Protein AF-0000000078446012 (afdb_homodimer)

Organism: NCBI:txid1398154

InterPro domains:
  IPR008927 6-phosphogluconate dehydrogenase-like, C-terminal domain superfamily [SSF48179] (2-106)
  IPR008927 6-phosphogluconate dehydrogenase-like, C-terminal domain superfamily [SSF48179] (143-256)
  IPR046825 Prephenate dehydrogenase, dimerization domain [PF20463] (2-98)
  IPR050812 Prephenate/Arogenate Dehydrogenase [PTHR21363] (2-236)
  IPR060321 Prephenate dehydrogenase [NADP(+)], C-terminal domain [PF27505] (136-259)

Foldseek 3Di:
DVVCLCLLQVLLLLLLLLLLLLLCVVVLHDLLPDQEQAFLLSLLSSLVSLVSLVDALVVSLCSCQVDPSSLLLLLQLLVLLVVLLVCQVVLVLVVNVVLLLLLLCLAQNDVVGGPDPDDQLDDRVLSNPLGPHDHDPDHDDALPSSLSSSSSSCSVVSHHNVVCVVVDDLSSSSSVRSSCVQSVDPVNVVVSSVCSRPPCVCSSSSVSSSVSSVQSSVCSVVVPPPSSNVSSVSSSVSCVVVSVVSVVSSVVSSVVSVVVVD/DVLCLCLQQVLLLLLLLLLLLLLCVVVLHDLLPDQEQAFLLSLLSSLVSLVSLVDALVVSLCSCQVDPSSLLLLLQLLVLLVVLLVCQVVLVLVVNVVLLLLLLCLAQNDVVGGPDDDDQLDDRVLSNPLGPHDHDPDHDDALPSSLSSSSSSCSVVSHHNVVCVVVDDLSSSSSVRSSCVQSVDPVNVVVSSVCSRPPCVCSSSSVSSSVSSVQSSVCSVVVPPPSSNVSSVSSSVSCVVVSVVSVVSSVVSSVVSVVVVD

Secondary structure (DSSP, 8-state):
-HHHHHHHHHHHHHHHHHHHHHHHHHTT--TTSSSTT-SHHHHHHHHHHHHHHTS-HHHHHHHHHH-HHHHHHHHHHHHHHHHHHHHHHHT-HHHHHHHHHHHHHHHTEETTEESS-S--S--HHHHGGG-SSPPPSSPPP---HHHHHHHHHHHHHT--GGGGGGG--HHHHHHHHHHHHHHS-HHHHHHHHHHHHH--TTHHHHHHHHHHHHHHHHHHHHT-HHHHHHHHHHHHHHHGGGHHHHHHHHHHHHHHHHHHT-/-HHHHHHHHHHHHHHHHHHHHHHHHHTT--TTSSSTT-SHHHHHHHHHHHHHHTS-HHHHHHHHHH-HHHHHHHHHHHHHHHHHHHHHHHT-HHHHHHHHHHHHHHHTEETTEESS-SPPS--HHHHGGG-SSPPPSSPPP---HHHHHHHHHHHHHT--GGGGGGG--HHHHHHHHHHHHHHS-HHHHHHHHHHHHH--TTHHHHHHHHHHHHHHHHHHHHT-HHHHHHHHHHHHHHHGGGHHHHHHHHHHHHHHHHHHT-

pLDDT: mean 89.94, std 11.09, range [37.62, 98.88]

Nearest PDB structures (foldseek):
  7a27-assembly2_AAA  TM=1.656E-01  e=3.189E+00  Serratia marcescens
  7a27-assembly2_AAA  TM=1.649E-01  e=2.764E+00  Serratia marcescens

Radius of gyration: 24.63 Å; Cα contacts (8 Å, |Δi|>4): 718; chains: 2; bounding box: 45×78×53 Å

Solvent-accessible surface area (backbone atoms only — not comparable to full-atom values): 27324 Å² total; per-residue (Å²): 111,67,68,57,56,57,41,62,49,46,37,44,53,49,47,47,29,51,12,48,47,42,18,32,50,74,65,71,44,58,60,42,66,55,39,66,44,58,49,20,60,39,26,49,52,51,40,54,24,50,54,57,52,70,48,66,61,65,65,55,48,47,52,36,46,71,30,70,66,19,37,52,39,31,43,40,31,25,50,32,33,46,53,53,51,36,31,30,53,55,55,39,58,68,62,46,47,53,52,51,49,52,17,35,37,68,47,48,27,44,93,95,47,56,70,57,81,69,70,74,75,52,58,55,75,68,34,47,76,45,55,92,40,69,82,54,94,59,72,49,89,61,46,50,61,66,50,54,15,49,44,39,24,29,35,74,70,70,44,46,70,73,80,51,52,89,78,49,46,72,64,50,47,50,58,53,17,51,44,41,61,39,63,73,31,64,69,52,37,50,49,20,54,47,37,41,49,74,46,42,85,53,42,51,55,48,49,38,26,41,52,30,30,42,50,52,27,49,30,32,73,70,58,36,62,66,61,47,44,52,58,44,48,59,37,27,60,70,48,50,88,48,45,68,62,47,48,54,43,42,52,51,46,51,48,50,54,57,58,66,74,101,113,65,68,57,56,54,41,62,49,45,37,45,52,50,47,48,30,52,12,48,47,42,18,32,49,75,66,72,46,58,60,42,68,51,37,65,44,58,48,21,62,39,26,50,51,50,40,54,25,50,55,58,54,69,49,65,60,63,65,54,49,47,52,35,46,71,30,69,66,17,38,50,40,32,44,40,30,26,49,32,35,47,54,53,50,37,31,32,52,55,55,40,57,66,63,46,50,53,52,52,49,52,16,35,36,68,48,47,27,44,94,94,47,55,69,59,83,69,68,75,77,54,59,53,74,68,33,46,75,46,54,92,41,71,82,55,93,59,72,51,88,60,46,51,60,67,50,53,14,49,45,39,26,30,35,76,70,69,42,47,71,72,81,51,51,88,78,50,47,72,65,51,47,52,58,53,18,52,43,40,62,39,62,73,31,65,69,52,37,51,49,20,54,49,36,40,49,74,46,43,86,53,42,51,56,48,50,38,26,41,52,29,30,42,49,52,27,51,30,32,73,70,58,36,62,67,60,46,43,52,59,45,48,58,39,27,61,69,49,50,88,46,44,69,63,47,50,54,43,40,50,52,47,52,49,50,55,58,57,64,74,101

Sequence (524 aa):
MHDRITADTQAVTHVAFLSMGKAWHASQQFPWEGARYVGGIENVKINLMLRIYAQKWHVYAGLAIMNPEARRQIAQYAASTTELYKLMLEGRADELRKRVYRARDKVFGTDGHPMWEEKPMLDDGLLDGFGLGERPEHILPNNHLSLLAMVDCWSELGIVPYDHMLCSTPLFRLRLGVAEIVFRDTAKLDETLRVAIEDNTFRSDDLEFTFAARGWAECVSLGHFETWKERFVVTQNFFKPRFPEATKVGNAMMKALLDSRKMHDRITADTQAVTHVAFLSMGKAWHASQQFPWEGARYVGGIENVKINLMLRIYAQKWHVYAGLAIMNPEARRQIAQYAASTTELYKLMLEGRADELRKRVYRARDKVFGTDGHPMWEEKPMLDDGLLDGFGLGERPEHILPNNHLSLLAMVDCWSELGIVPYDHMLCSTPLFRLRLGVAEIVFRDTAKLDETLRVAIEDNTFRSDDLEFTFAARGWAECVSLGHFETWKERFVVTQNFFKPRFPEATKVGNAMMKALLDSRK

Structure (mmCIF, N/CA/C/O backbone):
data_AF-0000000078446012-model_v1
#
loop_
_entity.id
_entity.type
_entity.pdbx_description
1 polymer 'Prephenate dehydrogenase (NADP+)'
#
loop_
_atom_site.group_PDB
_atom_site.id
_atom_site.type_symbol
_atom_site.label_atom_id
_atom_site.label_alt_id
_atom_site.label_comp_id
_atom_site.label_asym_id
_atom_site.label_entity_id
_atom_site.label_seq_id
_atom_site.pdbx_PDB_ins_code
_atom_site.Cartn_x
_atom_site.Cartn_y
_atom_site.Cartn_z
_atom_site.occupancy
_atom_site.B_iso_or_equiv
_atom_site.auth_seq_id
_atom_site.auth_comp_id
_atom_site.auth_asym_id
_atom_site.auth_atom_id
_atom_site.pdbx_PDB_model_num
ATOM 1 N N . MET A 1 1 ? 12.703 33.75 -4.137 1 37.62 1 MET A N 1
ATOM 2 C CA . MET A 1 1 ? 12.773 33.562 -2.691 1 37.62 1 MET A CA 1
ATOM 3 C C . MET A 1 1 ? 11.43 33.094 -2.135 1 37.62 1 MET A C 1
ATOM 5 O O . MET A 1 1 ? 11.359 32.094 -1.418 1 37.62 1 MET A O 1
ATOM 9 N N . HIS A 1 2 ? 10.367 33.906 -2.383 1 42.31 2 HIS A N 1
ATOM 10 C CA . HIS A 1 2 ? 9.023 33.688 -1.85 1 42.31 2 HIS A CA 1
ATOM 11 C C . HIS A 1 2 ? 8.422 32.406 -2.396 1 42.31 2 HIS A C 1
ATOM 13 O O . HIS A 1 2 ? 7.812 31.625 -1.649 1 42.31 2 HIS A O 1
ATOM 19 N N . ASP A 1 3 ? 8.578 32.219 -3.674 1 44.75 3 ASP A N 1
ATOM 20 C CA . ASP A 1 3 ? 7.984 31.062 -4.324 1 44.75 3 ASP A CA 1
ATOM 21 C C . ASP A 1 3 ? 8.562 29.766 -3.762 1 44.75 3 ASP A C 1
ATOM 23 O O . ASP A 1 3 ? 7.852 28.766 -3.641 1 44.75 3 ASP A O 1
ATOM 27 N N . ARG A 1 4 ? 9.867 29.938 -3.422 1 49.78 4 ARG A N 1
ATOM 28 C CA . ARG A 1 4 ? 10.562 28.797 -2.848 1 49.78 4 ARG A CA 1
ATOM 29 C C . ARG A 1 4 ? 10.039 28.484 -1.449 1 49.78 4 ARG A C 1
ATOM 31 O O . ARG A 1 4 ? 9.852 27.312 -1.095 1 49.78 4 ARG A O 1
ATOM 38 N N . ILE A 1 5 ? 9.781 29.484 -0.694 1 49.94 5 ILE A N 1
ATOM 39 C CA . ILE A 1 5 ? 9.367 29.359 0.699 1 49.94 5 ILE A CA 1
ATOM 40 C C . ILE A 1 5 ? 7.98 28.719 0.766 1 49.94 5 ILE A C 1
ATOM 42 O O . ILE A 1 5 ? 7.746 27.812 1.57 1 49.94 5 ILE A O 1
ATOM 46 N N . THR A 1 6 ? 7.07 29.344 -0.143 1 50.84 6 THR A N 1
ATOM 47 C CA . THR A 1 6 ? 5.691 28.875 -0.14 1 50.84 6 THR A CA 1
ATOM 48 C C . THR A 1 6 ? 5.617 27.422 -0.594 1 50.84 6 THR A C 1
ATOM 50 O O . THR A 1 6 ? 4.883 26.609 -0.013 1 50.84 6 THR A O 1
ATOM 53 N N . ALA A 1 7 ? 6.465 27.172 -1.603 1 53.84 7 ALA A N 1
ATOM 54 C CA . ALA A 1 7 ? 6.461 25.812 -2.121 1 53.84 7 ALA A CA 1
ATOM 55 C C . ALA A 1 7 ? 7 24.828 -1.085 1 53.84 7 ALA A C 1
ATOM 57 O O . ALA A 1 7 ? 6.551 23.688 -1.013 1 53.84 7 ALA A O 1
ATOM 58 N N . ASP A 1 8 ? 7.625 25.422 -0.144 1 58.12 8 ASP A N 1
ATOM 59 C CA . ASP A 1 8 ? 8.477 24.562 0.681 1 58.12 8 ASP A CA 1
ATOM 60 C C . ASP A 1 8 ? 7.652 23.781 1.689 1 58.12 8 ASP A C 1
ATOM 62 O O . ASP A 1 8 ? 7.996 22.641 2.027 1 58.12 8 ASP A O 1
ATOM 66 N N . THR A 1 9 ? 6.531 24.266 1.975 1 70.25 9 THR A N 1
ATOM 67 C CA . THR A 1 9 ? 5.824 23.469 2.969 1 70.25 9 THR A CA 1
ATOM 68 C C . THR A 1 9 ? 4.434 23.078 2.467 1 70.25 9 THR A C 1
ATOM 70 O O . THR A 1 9 ? 3.85 22.109 2.934 1 70.25 9 THR A O 1
ATOM 73 N N . GLN A 1 10 ? 4.07 23.734 1.485 1 81.81 10 GLN A N 1
ATOM 74 C CA . GLN A 1 10 ? 2.662 23.594 1.132 1 81.81 10 GLN A CA 1
ATOM 75 C C . GLN A 1 10 ? 2.414 22.312 0.352 1 81.81 10 GLN A C 1
ATOM 77 O O . GLN A 1 10 ? 1.394 21.641 0.547 1 81.81 10 GLN A O 1
ATOM 82 N N . ALA A 1 11 ? 3.365 21.969 -0.408 1 89.06 11 ALA A N 1
ATOM 83 C CA . ALA A 1 11 ? 3.156 20.781 -1.241 1 89.06 11 ALA A CA 1
ATOM 84 C C . ALA A 1 11 ? 3.004 19.531 -0.385 1 89.06 11 ALA A C 1
ATOM 86 O O . ALA A 1 11 ? 2.135 18.688 -0.646 1 89.06 11 ALA A O 1
ATOM 87 N N . VAL A 1 12 ? 3.809 19.438 0.692 1 92.19 12 VAL A N 1
ATOM 88 C CA . VAL A 1 12 ? 3.771 18.297 1.588 1 92.19 12 VAL A CA 1
ATOM 89 C C . VAL A 1 12 ? 2.43 18.25 2.314 1 92.19 12 VAL A C 1
ATOM 91 O O . VAL A 1 12 ? 1.812 17.188 2.426 1 92.19 12 VAL A O 1
ATOM 94 N N . THR A 1 13 ? 2.012 19.359 2.727 1 91.25 13 THR A N 1
ATOM 95 C CA . THR A 1 13 ? 0.761 19.406 3.475 1 91.25 13 THR A CA 1
ATOM 96 C C . THR A 1 13 ? -0.426 19.094 2.568 1 91.25 13 THR A C 1
ATOM 98 O O . THR A 1 13 ? -1.341 18.375 2.959 1 91.25 13 THR A O 1
ATOM 101 N N . HIS A 1 14 ? -0.396 19.656 1.385 1 93.44 14 HIS A N 1
ATOM 102 C CA . HIS A 1 14 ? -1.487 19.375 0.455 1 93.44 14 HIS A CA 1
ATOM 103 C C . HIS A 1 14 ? -1.585 17.891 0.136 1 93.44 14 HIS A C 1
ATOM 105 O O . HIS A 1 14 ? -2.67 17.312 0.201 1 93.44 14 HIS A O 1
ATOM 111 N N . VAL A 1 15 ? -0.458 17.328 -0.151 1 97.12 15 VAL A N 1
ATOM 112 C CA . VAL A 1 15 ? -0.504 15.922 -0.552 1 97.12 15 VAL A CA 1
ATOM 113 C C . VAL A 1 15 ? -0.899 15.055 0.642 1 97.12 15 VAL A C 1
ATOM 115 O O . VAL A 1 15 ? -1.589 14.039 0.482 1 97.12 15 VAL A O 1
ATOM 118 N N . ALA A 1 16 ? -0.51 15.445 1.834 1 97.31 16 ALA A N 1
ATOM 119 C CA . ALA A 1 16 ? -0.915 14.703 3.027 1 97.31 16 ALA A CA 1
ATOM 120 C C . ALA A 1 16 ? -2.434 14.648 3.15 1 97.31 16 ALA A C 1
ATOM 122 O O . ALA A 1 16 ? -3.01 13.578 3.34 1 97.31 16 ALA A O 1
ATOM 123 N N . PHE A 1 17 ? -3.062 15.703 2.984 1 96.81 17 PHE A N 1
ATOM 124 C CA . PHE A 1 17 ? -4.504 15.75 3.197 1 96.81 17 PHE A CA 1
ATOM 125 C C . PHE A 1 17 ? -5.25 15.188 1.993 1 96.81 17 PHE A C 1
ATOM 127 O O . PHE A 1 17 ? -6.316 14.586 2.141 1 96.81 17 PHE A O 1
ATOM 134 N N . LEU A 1 18 ? -4.664 15.43 0.812 1 98 18 LEU A N 1
ATOM 135 C CA . LEU A 1 18 ? -5.184 14.727 -0.355 1 98 18 LEU A CA 1
ATOM 136 C C . LEU A 1 18 ? -5.176 13.219 -0.128 1 98 18 LEU A C 1
ATOM 138 O O . LEU A 1 18 ? -6.152 12.531 -0.448 1 98 18 LEU A O 1
ATOM 142 N N . SER A 1 19 ? -4.109 12.75 0.428 1 98.62 19 SER A N 1
ATOM 143 C CA . SER A 1 19 ? -3.959 11.32 0.677 1 98.62 19 SER A CA 1
ATOM 144 C C . SER A 1 19 ? -4.953 10.836 1.726 1 98.62 19 SER A C 1
ATOM 146 O O . SER A 1 19 ? -5.477 9.719 1.623 1 98.62 19 SER A O 1
ATOM 148 N N . MET A 1 20 ? -5.219 11.617 2.74 1 98 20 MET A N 1
ATOM 149 C CA . MET A 1 20 ? -6.199 11.258 3.762 1 98 20 MET A CA 1
ATOM 150 C C . MET A 1 20 ? -7.582 11.07 3.146 1 98 20 MET A C 1
ATOM 152 O O . MET A 1 20 ? -8.266 10.078 3.426 1 98 20 MET A O 1
ATOM 156 N N . GLY A 1 21 ? -7.965 12.031 2.342 1 98.19 21 GLY A N 1
ATOM 157 C CA . GLY A 1 21 ? -9.258 11.914 1.686 1 98.19 21 GLY A CA 1
ATOM 158 C C . GLY A 1 21 ? -9.383 10.68 0.818 1 98.19 21 GLY A C 1
ATOM 159 O O . GLY A 1 21 ? -10.398 9.984 0.858 1 98.19 21 GLY A O 1
ATOM 160 N N . LYS A 1 22 ? -8.305 10.453 0.024 1 98.06 22 LYS A N 1
ATOM 161 C CA . LYS A 1 22 ? -8.305 9.281 -0.841 1 98.06 22 LYS A CA 1
ATOM 162 C C . LYS A 1 22 ? -8.406 7.996 -0.022 1 98.06 22 LYS A C 1
ATOM 164 O O . LYS A 1 22 ? -9.086 7.047 -0.428 1 98.06 22 LYS A O 1
ATOM 169 N N . ALA A 1 23 ? -7.707 7.953 1.094 1 97.94 23 ALA A N 1
ATOM 170 C CA . ALA A 1 23 ? -7.727 6.773 1.952 1 97.94 23 ALA A CA 1
ATOM 171 C C . ALA A 1 23 ? -9.117 6.535 2.531 1 97.94 23 ALA A C 1
ATOM 173 O O . ALA A 1 23 ? -9.602 5.402 2.549 1 97.94 23 ALA A O 1
ATOM 174 N N . TRP A 1 24 ? -9.734 7.578 3.045 1 97.31 24 TRP A N 1
ATOM 175 C CA . TRP A 1 24 ? -11.07 7.441 3.619 1 97.31 24 TRP A CA 1
ATOM 176 C C . TRP A 1 24 ? -12.086 7.07 2.547 1 97.31 24 TRP A C 1
ATOM 178 O O . TRP A 1 24 ? -13.008 6.289 2.803 1 97.31 24 TRP A O 1
ATOM 188 N N . HIS A 1 25 ? -11.93 7.609 1.361 1 97.38 25 HIS A N 1
ATOM 189 C CA . HIS A 1 25 ? -12.781 7.227 0.236 1 97.38 25 HIS A CA 1
ATOM 190 C C . HIS A 1 25 ? -12.633 5.738 -0.079 1 97.38 25 HIS A C 1
ATOM 192 O O . HIS A 1 25 ? -13.633 5.043 -0.275 1 97.38 25 HIS A O 1
ATOM 198 N N . ALA A 1 26 ? -11.383 5.281 -0.169 1 94.69 26 ALA A N 1
ATOM 199 C CA . ALA A 1 26 ? -11.125 3.877 -0.477 1 94.69 26 ALA A CA 1
ATOM 200 C C . ALA A 1 26 ? -11.781 2.957 0.551 1 94.69 26 ALA A C 1
ATOM 202 O O . ALA A 1 26 ? -12.227 1.859 0.215 1 94.69 26 ALA A O 1
ATOM 203 N N . SER A 1 27 ? -11.836 3.416 1.762 1 93.88 27 SER A N 1
ATOM 204 C CA . SER A 1 27 ? -12.438 2.637 2.842 1 93.88 27 SER A CA 1
ATOM 205 C C . SER A 1 27 ? -13.938 2.881 2.934 1 93.88 27 SER A C 1
ATOM 207 O O . SER A 1 27 ? -14.609 2.322 3.801 1 93.88 27 SER A O 1
ATOM 209 N N . GLN A 1 28 ? -14.43 3.715 2.076 1 94.38 28 GLN A N 1
ATOM 210 C CA . GLN A 1 28 ? -15.844 4.082 2.07 1 94.38 28 GLN A CA 1
ATOM 211 C C . GLN A 1 28 ? -16.297 4.523 3.459 1 94.38 28 GLN A C 1
ATOM 213 O O . GLN A 1 28 ? -17.328 4.062 3.955 1 94.38 28 GLN A O 1
ATOM 218 N N . GLN A 1 29 ? -15.477 5.402 4.039 1 92.31 29 GLN A N 1
ATOM 219 C CA . GLN A 1 29 ? -15.734 5.848 5.406 1 92.31 29 GLN A CA 1
ATOM 220 C C . GLN A 1 29 ? -15.688 7.371 5.504 1 92.31 29 GLN A C 1
ATOM 222 O O . GLN A 1 29 ? -14.805 8.008 4.93 1 92.31 29 GLN A O 1
ATOM 227 N N . PHE A 1 30 ? -16.703 7.875 6.156 1 93.75 30 PHE A N 1
ATOM 228 C CA . PHE A 1 30 ? -16.562 9.234 6.664 1 93.75 30 PHE A CA 1
ATOM 229 C C . PHE A 1 30 ? -15.859 9.242 8.008 1 93.75 30 PHE A C 1
ATOM 231 O O . PHE A 1 30 ? -16.391 8.734 9 1 93.75 30 PHE A O 1
ATOM 238 N N . PRO A 1 31 ? -14.664 9.828 8.047 1 93.12 31 PRO A N 1
ATOM 239 C CA . PRO A 1 31 ? -13.82 9.664 9.234 1 93.12 31 PRO A CA 1
ATOM 240 C C . PRO A 1 31 ? -14.492 10.195 10.5 1 93.12 31 PRO A C 1
ATOM 242 O O . PRO A 1 31 ? -14.148 9.773 11.609 1 93.12 31 PRO A O 1
ATOM 245 N N . TRP A 1 32 ? -15.461 10.984 10.344 1 90.81 32 TRP A N 1
ATOM 246 C CA . TRP A 1 32 ? -16.109 11.539 11.531 1 90.81 32 TRP A CA 1
ATOM 247 C C . TRP A 1 32 ? -17.234 10.633 12.008 1 90.81 32 TRP A C 1
ATOM 249 O O . TRP A 1 32 ? -17.906 10.93 13 1 90.81 32 TRP A O 1
ATOM 259 N N . GLU A 1 33 ? -17.391 9.578 11.18 1 87.38 33 GLU A N 1
ATOM 260 C CA . GLU A 1 33 ? -18.406 8.617 11.562 1 87.38 33 GLU A CA 1
ATOM 261 C C . GLU A 1 33 ? -17.797 7.426 12.305 1 87.38 33 GLU A C 1
ATOM 263 O O . GLU A 1 33 ? -16.875 6.781 11.797 1 87.38 33 GLU A O 1
ATOM 268 N N . GLY A 1 34 ? -17.719 7.434 13.641 1 84.81 34 GLY A N 1
ATOM 269 C CA . GLY A 1 34 ? -17.156 6.348 14.438 1 84.81 34 GLY A CA 1
ATOM 270 C C . GLY A 1 34 ? -16.219 6.824 15.523 1 84.81 34 GLY A C 1
ATOM 271 O O . GLY A 1 34 ? -16.188 8.016 15.852 1 84.81 34 GLY A O 1
ATOM 272 N N . ALA A 1 35 ? -15.398 5.898 15.961 1 84.94 35 ALA A N 1
ATOM 273 C CA . ALA A 1 35 ? -14.594 6.191 17.141 1 84.94 35 ALA A CA 1
ATOM 274 C C . ALA A 1 35 ? -13.141 6.449 16.75 1 84.94 35 ALA A C 1
ATOM 276 O O . ALA A 1 35 ? -12.359 6.965 17.562 1 84.94 35 ALA A O 1
ATOM 277 N N . ARG A 1 36 ? -12.758 6.289 15.523 1 88.19 36 ARG A N 1
ATOM 278 C CA . ARG A 1 36 ? -11.352 6.254 15.148 1 88.19 36 ARG A CA 1
ATOM 279 C C . ARG A 1 36 ? -10.781 7.664 15.008 1 88.19 36 ARG A C 1
ATOM 281 O O . ARG A 1 36 ? -9.641 7.922 15.398 1 88.19 36 ARG A O 1
ATOM 288 N N . TYR A 1 37 ? -11.531 8.5 14.445 1 91.31 37 TYR A N 1
ATOM 289 C CA . TYR A 1 37 ? -10.992 9.812 14.109 1 91.31 37 TYR A CA 1
ATOM 290 C C . TYR A 1 37 ? -11.719 10.914 14.883 1 91.31 37 TYR A C 1
ATOM 292 O O . TYR A 1 37 ? -12.367 11.773 14.289 1 91.31 37 TYR A O 1
ATOM 300 N N . VAL A 1 38 ? -11.508 10.828 16.156 1 88 38 VAL A N 1
ATOM 301 C CA . VAL A 1 38 ? -12.18 11.758 17.047 1 88 38 VAL A CA 1
ATOM 302 C C . VAL A 1 38 ? -11.141 12.531 17.859 1 88 38 VAL A C 1
ATOM 304 O O . VAL A 1 38 ? -10.117 11.969 18.266 1 88 38 VAL A O 1
ATOM 307 N N . GLY A 1 39 ? -11.508 13.938 18.062 1 87.62 39 GLY A N 1
ATOM 308 C CA . GLY A 1 39 ? -10.617 14.781 18.844 1 87.62 39 GLY A CA 1
ATOM 309 C C . GLY A 1 39 ? -10.133 16 18.078 1 87.62 39 GLY A C 1
ATOM 310 O O . GLY A 1 39 ? -10.445 16.172 16.906 1 87.62 39 GLY A O 1
ATOM 311 N N . GLY A 1 40 ? -9.406 16.844 18.781 1 88.81 40 GLY A N 1
ATOM 312 C CA . GLY A 1 40 ? -8.977 18.125 18.234 1 88.81 40 GLY A CA 1
ATOM 313 C C . GLY A 1 40 ? -8.109 17.969 17 1 88.81 40 GLY A C 1
ATOM 314 O O . GLY A 1 40 ? -8.367 18.594 15.969 1 88.81 40 GLY A O 1
ATOM 315 N N . ILE A 1 41 ? -7.094 17.109 17.047 1 91.5 41 ILE A N 1
ATOM 316 C CA . ILE A 1 41 ? -6.168 16.906 15.938 1 91.5 41 ILE A CA 1
ATOM 317 C C . ILE A 1 41 ? -6.926 16.359 14.734 1 91.5 41 ILE A C 1
ATOM 319 O O . ILE A 1 41 ? -6.754 16.844 13.609 1 91.5 41 ILE A O 1
ATOM 323 N N . GLU A 1 42 ? -7.793 15.383 14.992 1 94.06 42 GLU A N 1
ATOM 324 C CA . GLU A 1 42 ? -8.555 14.758 13.914 1 94.06 42 GLU A CA 1
ATOM 325 C C . GLU A 1 42 ? -9.523 15.742 13.273 1 94.06 42 GLU A C 1
ATOM 327 O O . GLU A 1 42 ? -9.727 15.719 12.055 1 94.06 42 GLU A O 1
ATOM 332 N N . ASN A 1 43 ? -10.078 16.578 14.109 1 92.75 43 ASN A N 1
ATOM 333 C CA . ASN A 1 43 ? -10.977 17.594 13.578 1 92.75 43 ASN A CA 1
ATOM 334 C C . ASN A 1 43 ? -10.266 18.531 12.602 1 92.75 43 ASN A C 1
ATOM 336 O O . ASN A 1 43 ? -10.828 18.891 11.562 1 92.75 43 ASN A O 1
ATOM 340 N N . VAL A 1 44 ? -9.117 18.859 12.961 1 92.44 44 VAL A N 1
ATOM 341 C CA . VAL A 1 44 ? -8.344 19.734 12.094 1 92.44 44 VAL A CA 1
ATOM 342 C C . VAL A 1 44 ? -7.98 19.016 10.805 1 92.44 44 VAL A C 1
ATOM 344 O O . VAL A 1 44 ? -8.125 19.562 9.711 1 92.44 44 VAL A O 1
ATOM 347 N N . LYS A 1 45 ? -7.5 17.828 10.945 1 95.25 45 LYS A N 1
ATOM 348 C CA . LYS A 1 45 ? -7.129 17.031 9.766 1 95.25 45 LYS A CA 1
ATOM 349 C C . LYS A 1 45 ? -8.305 16.891 8.805 1 95.25 45 LYS A C 1
ATOM 351 O O . LYS A 1 45 ? -8.156 17.078 7.598 1 95.25 45 LYS A O 1
ATOM 356 N N . ILE A 1 46 ? -9.469 16.562 9.398 1 95.44 46 ILE A N 1
ATOM 357 C CA . ILE A 1 46 ? -10.68 16.344 8.609 1 95.44 46 ILE A CA 1
ATOM 358 C C . ILE A 1 46 ? -11.07 17.656 7.922 1 95.44 46 ILE A C 1
ATOM 360 O O . ILE A 1 46 ? -11.398 17.672 6.73 1 95.44 46 ILE A O 1
ATOM 364 N N . ASN A 1 47 ? -10.992 18.703 8.648 1 93.31 47 ASN A N 1
ATOM 365 C CA . ASN A 1 47 ? -11.336 20 8.102 1 93.31 47 ASN A CA 1
ATOM 366 C C . ASN A 1 47 ? -10.43 20.391 6.941 1 93.31 47 ASN A C 1
ATOM 368 O O . ASN A 1 47 ? -10.898 20.859 5.902 1 93.31 47 ASN A O 1
ATOM 372 N N . LEU A 1 48 ? -9.195 20.266 7.145 1 93.12 48 LEU A N 1
ATOM 373 C CA . LEU A 1 48 ? -8.227 20.625 6.117 1 93.12 48 LEU A CA 1
ATOM 374 C C . LEU A 1 48 ? -8.414 19.766 4.871 1 93.12 48 LEU A C 1
ATOM 376 O O . LEU A 1 48 ? -8.328 20.266 3.748 1 93.12 48 LEU A O 1
ATOM 380 N N . MET A 1 49 ? -8.625 18.516 5.098 1 96.69 49 MET A N 1
ATOM 381 C CA . MET A 1 49 ? -8.875 17.594 3.986 1 96.69 49 MET A CA 1
ATOM 382 C C . MET A 1 49 ? -10.109 18.016 3.201 1 96.69 49 MET A C 1
ATOM 384 O O . MET A 1 49 ? -10.062 18.125 1.974 1 96.69 49 MET A O 1
ATOM 388 N N . LEU A 1 50 ? -11.195 18.328 3.883 1 96.5 50 LEU A N 1
ATOM 389 C CA . LEU A 1 50 ? -12.445 18.703 3.229 1 96.5 50 LEU A CA 1
ATOM 390 C C . LEU A 1 50 ? -12.297 20.031 2.496 1 96.5 50 LEU A C 1
ATOM 392 O O . LEU A 1 50 ? -12.883 20.219 1.426 1 96.5 50 LEU A O 1
ATOM 396 N N . ARG A 1 51 ? -11.531 20.906 3.029 1 92.56 51 ARG A N 1
ATOM 397 C CA . ARG A 1 51 ? -11.297 22.188 2.387 1 92.56 51 ARG A CA 1
ATOM 398 C C . ARG A 1 51 ? -10.586 22.016 1.046 1 92.56 51 ARG A C 1
ATOM 400 O O . ARG A 1 51 ? -10.914 22.688 0.071 1 92.56 51 ARG A O 1
ATOM 407 N N . ILE A 1 52 ? -9.625 21.141 1.035 1 94.69 52 ILE A N 1
ATOM 408 C CA . ILE A 1 52 ? -8.891 20.875 -0.197 1 94.69 52 ILE A CA 1
ATOM 409 C C . ILE A 1 52 ? -9.836 20.297 -1.244 1 94.69 52 ILE A C 1
ATOM 411 O O . ILE A 1 52 ? -9.867 20.75 -2.387 1 94.69 52 ILE A O 1
ATOM 415 N N . TYR A 1 53 ? -10.625 19.312 -0.845 1 97.25 53 TYR A N 1
ATOM 416 C CA . TYR A 1 53 ? -11.461 18.594 -1.803 1 97.25 53 TYR A CA 1
ATOM 417 C C . TYR A 1 53 ? -12.672 19.438 -2.201 1 97.25 53 TYR A C 1
ATOM 419 O O . TYR A 1 53 ? -13.352 19.125 -3.178 1 97.25 53 TYR A O 1
ATOM 427 N N . ALA A 1 54 ? -12.93 20.516 -1.461 1 95.44 54 ALA A N 1
ATOM 428 C CA . ALA A 1 54 ? -13.992 21.438 -1.835 1 95.44 54 ALA A CA 1
ATOM 429 C C . ALA A 1 54 ? -13.531 22.406 -2.926 1 95.44 54 ALA A C 1
ATOM 431 O O . ALA A 1 54 ? -14.344 23.109 -3.521 1 95.44 54 ALA A O 1
ATOM 432 N N . GLN A 1 55 ? -12.281 22.422 -3.299 1 94.94 55 GLN A N 1
ATOM 433 C CA . GLN A 1 55 ? -11.719 23.281 -4.328 1 94.94 55 GLN A CA 1
ATOM 434 C C . GLN A 1 55 ? -11.641 22.562 -5.672 1 94.94 55 GLN A C 1
ATOM 436 O O . GLN A 1 55 ? -12.047 21.406 -5.781 1 94.94 55 GLN A O 1
ATOM 441 N N . LYS A 1 56 ? -11.188 23.328 -6.633 1 96 56 LYS A N 1
ATOM 442 C CA . LYS A 1 56 ? -11.023 22.75 -7.965 1 96 56 LYS A CA 1
ATOM 443 C C . LYS A 1 56 ? -9.742 21.938 -8.047 1 96 56 LYS A C 1
ATOM 445 O O . LYS A 1 56 ? -8.703 22.328 -7.52 1 96 56 LYS A O 1
ATOM 450 N N . TRP A 1 57 ? -9.906 20.797 -8.758 1 95.75 57 TRP A N 1
ATOM 451 C CA . TRP A 1 57 ? -8.812 19.828 -8.797 1 95.75 57 TRP A CA 1
ATOM 452 C C . TRP A 1 57 ? -7.566 20.453 -9.438 1 95.75 57 TRP A C 1
ATOM 454 O O . TRP A 1 57 ? -6.441 20.172 -9.016 1 95.75 57 TRP A O 1
ATOM 464 N N . HIS A 1 58 ? -7.723 21.328 -10.422 1 94.31 58 HIS A N 1
ATOM 465 C CA . HIS A 1 58 ? -6.605 21.797 -11.227 1 94.31 58 HIS A CA 1
ATOM 466 C C . HIS A 1 58 ? -5.707 22.75 -10.438 1 94.31 58 HIS A C 1
ATOM 468 O O . HIS A 1 58 ? -4.539 22.938 -10.789 1 94.31 58 HIS A O 1
ATOM 474 N N . VAL A 1 59 ? -6.227 23.375 -9.383 1 90.81 59 VAL A N 1
ATOM 475 C CA . VAL A 1 59 ? -5.438 24.234 -8.508 1 90.81 59 VAL A CA 1
ATOM 476 C C . VAL A 1 59 ? -4.285 23.438 -7.902 1 90.81 59 VAL A C 1
ATOM 478 O O . VAL A 1 59 ? -3.131 23.859 -7.941 1 90.81 59 VAL A O 1
ATOM 481 N N . TYR A 1 60 ? -4.57 22.297 -7.477 1 92.25 60 TYR A N 1
ATOM 482 C CA . TYR A 1 60 ? -3.588 21.484 -6.762 1 92.25 60 TYR A CA 1
ATOM 483 C C . TYR A 1 60 ? -2.742 20.672 -7.738 1 92.25 60 TYR A C 1
ATOM 485 O O . TYR A 1 60 ? -1.562 20.422 -7.48 1 92.25 60 TYR A O 1
ATOM 493 N N . ALA A 1 61 ? -3.363 20.281 -8.852 1 94.19 61 ALA A N 1
ATOM 494 C CA . ALA A 1 61 ? -2.609 19.547 -9.859 1 94.19 61 ALA A CA 1
ATOM 495 C C . ALA A 1 61 ? -1.484 20.406 -10.438 1 94.19 61 ALA A C 1
ATOM 497 O O . ALA A 1 61 ? -0.357 19.938 -10.594 1 94.19 61 ALA A O 1
ATOM 498 N N . GLY A 1 62 ? -1.813 21.641 -10.742 1 92.06 62 GLY A N 1
ATOM 499 C CA . GLY A 1 62 ? -0.814 22.547 -11.281 1 92.06 62 GLY A CA 1
ATOM 500 C C . GLY A 1 62 ? 0.339 22.797 -10.328 1 92.06 62 GLY A C 1
ATOM 501 O O . GLY A 1 62 ? 1.504 22.734 -10.727 1 92.06 62 GLY A O 1
ATOM 502 N N . LEU A 1 63 ? -0.001 23.047 -9.109 1 89.38 63 LEU A N 1
ATOM 503 C CA . LEU A 1 63 ? 1.011 23.297 -8.086 1 89.38 63 LEU A CA 1
ATOM 504 C C . LEU A 1 63 ? 1.908 22.078 -7.906 1 89.38 63 LEU A C 1
ATOM 506 O O . LEU A 1 63 ? 3.131 22.203 -7.805 1 89.38 63 LEU A O 1
ATOM 510 N N . ALA A 1 64 ? 1.345 20.922 -7.922 1 93.31 64 ALA A N 1
ATOM 511 C CA . ALA A 1 64 ? 2.051 19.672 -7.633 1 93.31 64 ALA A CA 1
ATOM 512 C C . ALA A 1 64 ? 2.904 19.234 -8.82 1 93.31 64 ALA A C 1
ATOM 514 O O . ALA A 1 64 ? 4.039 18.797 -8.648 1 93.31 64 ALA A O 1
ATOM 515 N N . ILE A 1 65 ? 2.373 19.359 -10.055 1 93.12 65 ILE A N 1
ATOM 516 C CA . ILE A 1 65 ? 2.988 18.734 -11.219 1 93.12 65 ILE A CA 1
ATOM 517 C C . ILE A 1 65 ? 3.961 19.719 -11.875 1 93.12 65 ILE A C 1
ATOM 519 O O . ILE A 1 65 ? 5.016 19.312 -12.367 1 93.12 65 ILE A O 1
ATOM 523 N N . MET A 1 66 ? 3.672 20.953 -11.844 1 92.31 66 MET A N 1
ATOM 524 C CA . MET A 1 66 ? 4.449 21.906 -12.633 1 92.31 66 MET A CA 1
ATOM 525 C C . MET A 1 66 ? 5.57 22.516 -11.797 1 92.31 66 MET A C 1
ATOM 527 O O . MET A 1 66 ? 6.512 23.094 -12.344 1 92.31 66 MET A O 1
ATOM 531 N N . ASN A 1 67 ? 5.551 22.453 -10.539 1 90.94 67 ASN A N 1
ATOM 532 C CA . ASN A 1 67 ? 6.574 23 -9.656 1 90.94 67 ASN A CA 1
ATOM 533 C C . ASN A 1 67 ? 7.605 21.938 -9.273 1 90.94 67 ASN A C 1
ATOM 535 O O . ASN A 1 67 ? 7.297 21.016 -8.516 1 90.94 67 ASN A O 1
ATOM 539 N N . PRO A 1 68 ? 8.828 22.109 -9.703 1 92.25 68 PRO A N 1
ATOM 540 C CA . PRO A 1 68 ? 9.859 21.109 -9.438 1 92.25 68 PRO A CA 1
ATOM 541 C C . PRO A 1 68 ? 10.062 20.844 -7.945 1 92.25 68 PRO A C 1
ATOM 543 O O . PRO A 1 68 ? 10.32 19.719 -7.535 1 92.25 68 PRO A O 1
ATOM 546 N N . GLU A 1 69 ? 10 21.859 -7.195 1 91.12 69 GLU A N 1
ATOM 547 C CA . GLU A 1 69 ? 10.156 21.688 -5.758 1 91.12 69 GLU A CA 1
ATOM 548 C C . GLU A 1 69 ? 8.992 20.891 -5.164 1 91.12 69 GLU A C 1
ATOM 550 O O . GLU A 1 69 ? 9.195 20.078 -4.258 1 91.12 69 GLU A O 1
ATOM 555 N N . ALA A 1 70 ? 7.84 21.188 -5.645 1 93.31 70 ALA A N 1
ATOM 556 C CA . ALA A 1 70 ? 6.676 20.422 -5.195 1 93.31 70 ALA A CA 1
ATOM 557 C C . ALA A 1 70 ? 6.812 18.953 -5.555 1 93.31 70 ALA A C 1
ATOM 559 O O . ALA A 1 70 ? 6.465 18.078 -4.758 1 93.31 70 ALA A O 1
ATOM 560 N N . ARG A 1 71 ? 7.312 18.719 -6.711 1 94.88 71 ARG A N 1
ATOM 561 C CA . ARG A 1 71 ? 7.516 17.328 -7.148 1 94.88 71 ARG A CA 1
ATOM 562 C C . ARG A 1 71 ? 8.453 16.594 -6.203 1 94.88 71 ARG A C 1
ATOM 564 O O . ARG A 1 71 ? 8.18 15.461 -5.812 1 94.88 71 ARG A O 1
ATOM 571 N N . ARG A 1 72 ? 9.484 17.297 -5.871 1 95.31 72 ARG A N 1
ATOM 572 C CA . ARG A 1 72 ? 10.461 16.703 -4.965 1 95.31 72 ARG A CA 1
ATOM 573 C C . ARG A 1 72 ? 9.852 16.438 -3.596 1 95.31 72 ARG A C 1
ATOM 575 O O . ARG A 1 72 ? 10.078 15.375 -3.01 1 95.31 72 ARG A O 1
ATOM 582 N N . GLN A 1 73 ? 9.125 17.312 -3.084 1 95.81 73 GLN A N 1
ATOM 583 C CA . GLN A 1 73 ? 8.5 17.188 -1.771 1 95.81 73 GLN A CA 1
ATOM 584 C C . GLN A 1 73 ? 7.469 16.062 -1.757 1 95.81 73 GLN A C 1
ATOM 586 O O . GLN A 1 73 ? 7.41 15.281 -0.803 1 95.81 73 GLN A O 1
ATOM 591 N N . ILE A 1 74 ? 6.711 16.016 -2.807 1 97.25 74 ILE A N 1
ATOM 592 C CA . ILE A 1 74 ? 5.672 14.992 -2.898 1 97.25 74 ILE A CA 1
ATOM 593 C C . ILE A 1 74 ? 6.312 13.609 -2.982 1 97.25 74 ILE A C 1
ATOM 595 O O . ILE A 1 74 ? 5.852 12.672 -2.336 1 97.25 74 ILE A O 1
ATOM 599 N N . ALA A 1 75 ? 7.348 13.508 -3.721 1 97.5 75 ALA A N 1
ATOM 600 C CA . ALA A 1 75 ? 8.078 12.25 -3.803 1 97.5 75 ALA A CA 1
ATOM 601 C C . ALA A 1 75 ? 8.641 11.844 -2.441 1 97.5 75 ALA A C 1
ATOM 603 O O . ALA A 1 75 ? 8.562 10.68 -2.047 1 97.5 75 ALA A O 1
ATOM 604 N N . GLN A 1 76 ? 9.227 12.805 -1.79 1 97.81 76 GLN A N 1
ATOM 605 C CA . GLN A 1 76 ? 9.805 12.523 -0.48 1 97.81 76 GLN A CA 1
ATOM 606 C C . GLN A 1 76 ? 8.727 12.164 0.534 1 97.81 76 GLN A C 1
ATOM 608 O O . GLN A 1 76 ? 8.938 11.312 1.401 1 97.81 76 GLN A O 1
ATOM 613 N N . TYR A 1 77 ? 7.57 12.82 0.474 1 98.31 77 TYR A N 1
ATOM 614 C CA . TYR A 1 77 ? 6.484 12.5 1.394 1 98.31 77 TYR A CA 1
ATOM 615 C C . TYR A 1 77 ? 6.02 11.062 1.213 1 98.31 77 TYR A C 1
ATOM 617 O O . TYR A 1 77 ? 5.77 10.359 2.193 1 98.31 77 TYR A O 1
ATOM 625 N N . ALA A 1 78 ? 5.883 10.68 -0.021 1 98.5 78 ALA A N 1
ATOM 626 C CA . ALA A 1 78 ? 5.504 9.297 -0.305 1 98.5 78 ALA A CA 1
ATOM 627 C C . ALA A 1 78 ? 6.543 8.32 0.238 1 98.5 78 ALA A C 1
ATOM 629 O O . ALA A 1 78 ? 6.191 7.289 0.81 1 98.5 78 ALA A O 1
ATOM 630 N N . ALA A 1 79 ? 7.797 8.633 0.057 1 98.25 79 ALA A N 1
ATOM 631 C CA . ALA A 1 79 ? 8.875 7.789 0.569 1 98.25 79 ALA A CA 1
ATOM 632 C C . ALA A 1 79 ? 8.844 7.723 2.094 1 98.25 79 ALA A C 1
ATOM 634 O O . ALA A 1 79 ? 8.969 6.641 2.676 1 98.25 79 ALA A O 1
ATOM 635 N N . SER A 1 80 ? 8.711 8.883 2.725 1 98.75 80 SER A N 1
ATOM 636 C CA . SER A 1 80 ? 8.633 8.953 4.18 1 98.75 80 SER A CA 1
ATOM 637 C C . SER A 1 80 ? 7.469 8.125 4.707 1 98.75 80 SER A C 1
ATOM 639 O O . SER A 1 80 ? 7.621 7.367 5.672 1 98.75 80 SER A O 1
ATOM 641 N N . THR A 1 81 ? 6.32 8.289 4.07 1 98.81 81 THR A N 1
ATOM 642 C CA . THR A 1 81 ? 5.133 7.535 4.469 1 98.81 81 THR A CA 1
ATOM 643 C C . THR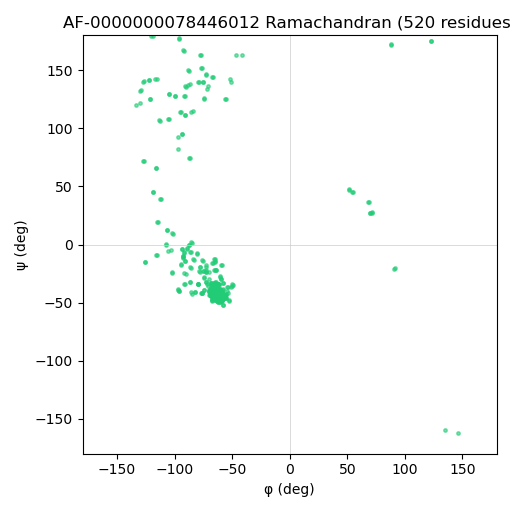 A 1 81 ? 5.391 6.035 4.375 1 98.81 81 THR A C 1
ATOM 645 O O . THR A 1 81 ? 5.094 5.289 5.312 1 98.81 81 THR A O 1
ATOM 648 N N . THR A 1 82 ? 5.945 5.613 3.289 1 98.5 82 THR A N 1
ATOM 649 C CA . THR A 1 82 ? 6.176 4.199 3.025 1 98.5 82 THR A CA 1
ATOM 650 C C . THR A 1 82 ? 7.18 3.619 4.02 1 98.5 82 THR A C 1
ATOM 652 O O . THR A 1 82 ? 6.949 2.553 4.59 1 98.5 82 THR A O 1
ATOM 655 N N . GLU A 1 83 ? 8.266 4.297 4.207 1 98.5 83 GLU A N 1
ATOM 656 C CA . GLU A 1 83 ? 9.336 3.789 5.062 1 98.5 83 GLU A CA 1
ATOM 657 C C . GLU A 1 83 ? 8.883 3.723 6.523 1 98.5 83 GLU A C 1
ATOM 659 O O . GLU A 1 83 ? 9.188 2.756 7.227 1 98.5 83 GLU A O 1
ATOM 664 N N . LEU A 1 84 ? 8.211 4.746 6.977 1 98.81 84 LEU A N 1
ATOM 665 C CA . LEU A 1 84 ? 7.699 4.723 8.344 1 98.81 84 LEU A CA 1
ATOM 666 C C . LEU A 1 84 ? 6.688 3.594 8.523 1 98.81 84 LEU A C 1
ATOM 668 O O . LEU A 1 84 ? 6.719 2.881 9.531 1 98.81 84 LEU A O 1
ATOM 672 N N . TYR A 1 85 ? 5.777 3.477 7.617 1 98.75 85 TYR A N 1
ATOM 673 C CA . TYR A 1 85 ? 4.777 2.418 7.707 1 98.75 85 TYR A CA 1
ATOM 674 C C . TYR A 1 85 ? 5.438 1.046 7.727 1 98.75 85 TYR A C 1
ATOM 676 O O . TYR A 1 85 ? 5 0.15 8.453 1 98.75 85 TYR A O 1
ATOM 684 N N . LYS A 1 86 ? 6.492 0.847 6.883 1 98.12 86 LYS A N 1
ATOM 685 C CA . LYS A 1 86 ? 7.219 -0.421 6.879 1 98.12 86 LYS A CA 1
ATOM 686 C C . LYS A 1 86 ? 7.824 -0.712 8.25 1 98.12 86 LYS A C 1
ATOM 688 O O . LYS A 1 86 ? 7.785 -1.851 8.719 1 98.12 86 LYS A O 1
ATOM 693 N N . LEU A 1 87 ? 8.391 0.287 8.859 1 98.38 87 LEU A N 1
ATOM 694 C CA . LEU A 1 87 ? 8.93 0.097 10.203 1 98.38 87 LEU A CA 1
ATOM 695 C C . LEU A 1 87 ? 7.84 -0.347 11.172 1 98.38 87 LEU A C 1
ATOM 697 O O . LEU A 1 87 ? 8.07 -1.211 12.023 1 98.38 87 LEU A O 1
ATOM 701 N N . MET A 1 88 ? 6.656 0.263 11.055 1 98.19 88 MET A N 1
ATOM 702 C CA . MET A 1 88 ? 5.523 -0.116 11.891 1 98.19 88 MET A CA 1
ATOM 703 C C . MET A 1 88 ? 5.133 -1.571 11.656 1 98.19 88 MET A C 1
ATOM 705 O O . MET A 1 88 ? 4.965 -2.334 12.609 1 98.19 88 MET A O 1
ATOM 709 N N . LEU A 1 89 ? 5.062 -1.941 10.391 1 96.81 89 LEU A N 1
ATOM 710 C CA . LEU A 1 89 ? 4.617 -3.277 10.008 1 96.81 89 LEU A CA 1
ATOM 711 C C . LEU A 1 89 ? 5.605 -4.336 10.492 1 96.81 89 LEU A C 1
ATOM 713 O O . LEU A 1 89 ? 5.203 -5.445 10.844 1 96.81 89 LEU A O 1
ATOM 717 N N . GLU A 1 90 ? 6.867 -3.982 10.492 1 95.44 90 GLU A N 1
ATOM 718 C CA . GLU A 1 90 ? 7.922 -4.926 10.852 1 95.44 90 GLU A CA 1
ATOM 719 C C . GLU A 1 90 ? 8.148 -4.961 12.359 1 95.44 90 GLU A C 1
ATOM 721 O O . GLU A 1 90 ? 8.883 -5.812 12.859 1 95.44 90 GLU A O 1
ATOM 726 N N . GLY A 1 91 ? 7.512 -4.105 13.094 1 96.19 91 GLY A N 1
ATOM 727 C CA . GLY A 1 91 ? 7.684 -4.035 14.531 1 96.19 91 GLY A CA 1
ATOM 728 C C . GLY A 1 91 ? 9.047 -3.512 14.945 1 96.19 91 GLY A C 1
ATOM 729 O O . GLY A 1 91 ? 9.562 -3.873 16 1 96.19 91 GLY A O 1
ATOM 730 N N . ARG A 1 92 ? 9.672 -2.715 14.133 1 97.38 92 ARG A N 1
ATOM 731 C CA . ARG A 1 92 ? 10.992 -2.168 14.422 1 97.38 92 ARG A CA 1
ATOM 732 C C . ARG A 1 92 ? 10.883 -0.878 15.227 1 97.38 92 ARG A C 1
ATOM 734 O O . ARG A 1 92 ? 11.258 0.194 14.75 1 97.38 92 ARG A O 1
ATOM 741 N N . ALA A 1 93 ? 10.562 -0.991 16.484 1 98.06 93 ALA A N 1
ATOM 742 C CA . ALA A 1 93 ? 10.203 0.105 17.375 1 98.06 93 ALA A CA 1
ATOM 743 C C . ALA A 1 93 ? 11.383 1.049 17.594 1 98.06 93 ALA A C 1
ATOM 745 O O . ALA A 1 93 ? 11.227 2.271 17.547 1 98.06 93 ALA A O 1
ATOM 746 N N . ASP A 1 94 ? 12.555 0.48 17.766 1 98.44 94 ASP A N 1
ATOM 747 C CA . ASP A 1 94 ? 13.719 1.308 18.062 1 98.44 94 ASP A CA 1
ATOM 748 C C . ASP A 1 94 ? 14.109 2.164 16.859 1 98.44 94 ASP A C 1
ATOM 750 O O . ASP A 1 94 ? 14.422 3.346 17 1 98.44 94 ASP A O 1
ATOM 754 N N . GLU A 1 95 ? 14.125 1.586 15.711 1 98.44 95 GLU A N 1
ATOM 755 C CA . GLU A 1 95 ? 14.461 2.324 14.5 1 98.44 95 GLU A CA 1
ATOM 756 C C . GLU A 1 95 ? 13.422 3.402 14.203 1 98.44 95 GLU A C 1
ATOM 758 O O . GLU A 1 95 ? 13.766 4.504 13.773 1 98.44 95 GLU A O 1
ATOM 763 N N . LEU A 1 96 ? 12.133 3.057 14.422 1 98.62 96 LEU A N 1
ATOM 764 C CA . LEU A 1 96 ? 11.055 4.027 14.234 1 98.62 96 LEU A CA 1
ATOM 765 C C . LEU A 1 96 ? 11.234 5.223 15.164 1 98.62 96 LEU A C 1
ATOM 767 O O . LEU A 1 96 ? 11.156 6.371 14.719 1 98.62 96 LEU A O 1
ATOM 771 N N . ARG A 1 97 ? 11.469 4.945 16.391 1 98.56 97 ARG A N 1
ATOM 772 C CA . ARG A 1 97 ? 11.648 6 17.375 1 98.56 97 ARG A CA 1
ATOM 773 C C . ARG A 1 97 ? 12.836 6.887 17.031 1 98.56 97 ARG A C 1
ATOM 775 O O . ARG A 1 97 ? 12.734 8.117 17.062 1 98.56 97 ARG A O 1
ATOM 782 N N . LYS A 1 98 ? 13.938 6.262 16.703 1 98.56 98 LYS A N 1
ATOM 783 C CA . LYS A 1 98 ? 15.141 7.012 16.359 1 98.56 98 LYS A CA 1
ATOM 784 C C . LYS A 1 98 ? 14.883 7.949 15.188 1 98.56 98 LYS A C 1
ATOM 786 O O . LYS A 1 98 ? 15.289 9.117 15.211 1 98.56 98 LYS A O 1
ATOM 791 N N . ARG A 1 99 ? 14.258 7.457 14.211 1 98.69 99 ARG A N 1
ATOM 792 C CA . ARG A 1 99 ? 13.992 8.234 13.008 1 98.69 99 ARG A CA 1
ATOM 793 C C . ARG A 1 99 ? 13.047 9.391 13.305 1 98.69 99 ARG A C 1
ATOM 795 O O . ARG A 1 99 ? 13.281 10.523 12.867 1 98.69 99 ARG A O 1
ATOM 802 N N . VAL A 1 100 ? 11.953 9.148 14.023 1 98.62 100 VAL A N 1
ATOM 803 C CA . VAL A 1 100 ? 10.945 10.164 14.305 1 98.62 100 VAL A CA 1
ATOM 804 C C . VAL A 1 100 ? 11.531 11.234 15.234 1 98.62 100 VAL A C 1
ATOM 806 O O . VAL A 1 100 ? 11.266 12.422 15.062 1 98.62 100 VAL A O 1
ATOM 809 N N . TYR A 1 101 ? 12.305 10.828 16.156 1 98.19 101 TYR A N 1
ATOM 810 C CA . TYR A 1 101 ? 12.906 11.797 17.078 1 98.19 101 TYR A CA 1
ATOM 811 C C . TYR A 1 101 ? 13.953 12.648 16.375 1 98.19 101 TYR A C 1
ATOM 813 O O . TYR A 1 101 ? 14.102 13.828 16.672 1 98.19 101 TYR A O 1
ATOM 821 N N . ARG A 1 102 ? 14.727 12 15.5 1 97.88 102 ARG A N 1
ATOM 822 C CA . ARG A 1 102 ? 15.641 12.781 14.68 1 97.88 102 ARG A CA 1
ATOM 823 C C . ARG A 1 102 ? 14.891 13.859 13.898 1 97.88 102 ARG A C 1
ATOM 825 O O . ARG A 1 102 ? 15.336 15.008 13.836 1 97.88 102 ARG A O 1
ATOM 832 N N . ALA A 1 103 ? 13.805 13.5 13.32 1 97.88 103 ALA A N 1
ATOM 833 C CA . ALA A 1 103 ? 12.984 14.445 12.57 1 97.88 103 ALA A CA 1
ATOM 834 C C . ALA A 1 103 ? 12.445 15.547 13.484 1 97.88 103 ALA A C 1
ATOM 836 O O . ALA A 1 103 ? 12.445 16.719 13.117 1 97.88 103 ALA A O 1
ATOM 837 N N . ARG A 1 104 ? 11.922 15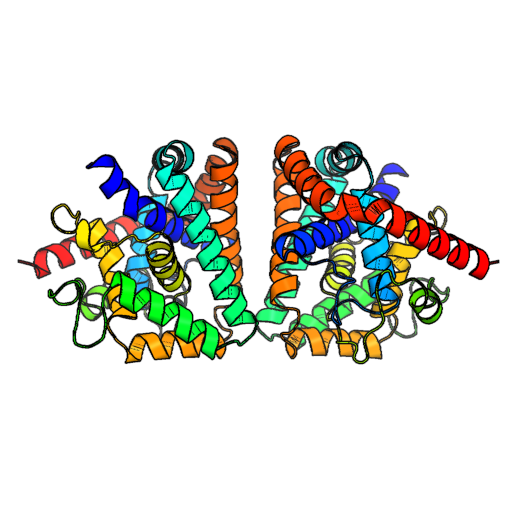.133 14.664 1 96.44 104 ARG A N 1
ATOM 838 C CA . ARG A 1 104 ? 11.445 16.109 15.648 1 96.44 104 ARG A CA 1
ATOM 839 C C . ARG A 1 104 ? 12.516 17.141 15.953 1 96.44 104 ARG A C 1
ATOM 841 O O . ARG A 1 104 ? 12.242 18.344 15.914 1 96.44 104 ARG A O 1
ATOM 848 N N . ASP A 1 105 ? 13.695 16.672 16.219 1 95.88 105 ASP A N 1
ATOM 849 C CA . ASP A 1 105 ? 14.781 17.562 16.641 1 95.88 105 ASP A CA 1
ATOM 850 C C . ASP A 1 105 ? 15.188 18.516 15.523 1 95.88 105 ASP A C 1
ATOM 852 O O . ASP A 1 105 ? 15.492 19.672 15.781 1 95.88 105 ASP A O 1
ATOM 856 N N . LYS A 1 106 ? 15.18 18.047 14.359 1 94.25 106 LYS A N 1
ATOM 857 C CA . LYS A 1 106 ? 15.57 18.859 13.211 1 94.25 106 LYS A CA 1
ATOM 858 C C . LYS A 1 106 ? 14.508 19.922 12.914 1 94.25 106 LYS A C 1
ATOM 860 O O . LYS A 1 106 ? 14.844 21.031 12.5 1 94.25 106 LYS A O 1
ATOM 865 N N . VAL A 1 107 ? 13.25 19.594 13.117 1 92.69 107 VAL A N 1
ATOM 866 C CA . VAL A 1 107 ? 12.172 20.453 12.664 1 92.69 107 VAL A CA 1
ATOM 867 C C . VAL A 1 107 ? 11.703 21.344 13.805 1 92.69 107 VAL A C 1
ATOM 869 O O . VAL A 1 107 ? 11.406 22.531 13.594 1 92.69 107 VAL A O 1
ATOM 872 N N . PHE A 1 108 ? 11.625 20.781 15.008 1 91.56 108 PHE A N 1
ATOM 873 C CA . PHE A 1 108 ? 11.008 21.516 16.109 1 91.56 108 PHE A CA 1
ATOM 874 C C . PHE A 1 108 ? 12.023 21.812 17.203 1 91.56 108 PHE A C 1
ATOM 876 O O . PHE A 1 108 ? 11.766 22.641 18.094 1 91.56 108 PHE A O 1
ATOM 883 N N . GLY A 1 109 ? 13.172 21.25 17.094 1 90.38 109 GLY A N 1
ATOM 884 C CA . GLY A 1 109 ? 14.156 21.391 18.156 1 90.38 109 GLY A CA 1
ATOM 885 C C . GLY A 1 109 ? 14.023 20.328 19.234 1 90.38 109 GLY A C 1
ATOM 886 O O . GLY A 1 109 ? 13.117 19.5 19.203 1 90.38 109 GLY A O 1
ATOM 887 N N . THR A 1 110 ? 14.961 20.328 20.109 1 86.44 110 THR A N 1
ATOM 888 C CA . THR A 1 110 ? 14.992 19.359 21.203 1 86.44 110 THR A CA 1
ATOM 889 C C . THR A 1 110 ? 14.312 19.906 22.453 1 86.44 110 THR A C 1
ATOM 891 O O . THR A 1 110 ? 13.977 21.094 22.5 1 86.44 110 THR A O 1
ATOM 894 N N . ASP A 1 111 ? 14.102 18.922 23.359 1 79.38 111 ASP A N 1
ATOM 895 C CA . ASP A 1 111 ? 13.555 19.359 24.641 1 79.38 111 ASP A CA 1
ATOM 896 C C . ASP A 1 111 ? 14.438 20.422 25.281 1 79.38 111 ASP A C 1
ATOM 898 O O . ASP A 1 111 ? 15.648 20.219 25.438 1 79.38 111 ASP A O 1
ATOM 902 N N . GLY A 1 112 ? 13.953 21.516 25.609 1 77.69 112 GLY A N 1
ATOM 903 C CA . GLY A 1 112 ? 14.695 22.609 26.219 1 77.69 112 GLY A CA 1
ATOM 904 C C . GLY A 1 112 ? 15.266 23.594 25.203 1 77.69 112 GLY A C 1
ATOM 905 O O . GLY A 1 112 ? 15.648 24.703 25.562 1 77.69 112 GLY A O 1
ATOM 906 N N . HIS A 1 113 ? 15.375 23.094 23.953 1 82.56 113 HIS A N 1
ATOM 907 C CA . HIS A 1 113 ? 15.898 23.969 22.906 1 82.56 113 HIS A CA 1
ATOM 908 C C . HIS A 1 113 ? 14.953 24 21.703 1 82.56 113 HIS A C 1
ATOM 910 O O . HIS A 1 113 ? 15.289 23.469 20.641 1 82.56 113 HIS A O 1
ATOM 916 N N . PRO A 1 114 ? 13.82 24.672 21.938 1 80.19 114 PRO A N 1
ATOM 917 C CA . PRO A 1 114 ? 12.859 24.719 20.828 1 80.19 114 PRO A CA 1
ATOM 918 C C . PRO A 1 114 ? 13.32 25.641 19.688 1 80.19 114 PRO A C 1
ATOM 920 O O . PRO A 1 114 ? 14.023 26.625 19.938 1 80.19 114 PRO A O 1
ATOM 923 N N . MET A 1 115 ? 13.008 25.297 18.453 1 79.19 115 MET A N 1
ATOM 924 C CA . MET A 1 115 ? 13.312 26.125 17.281 1 79.19 115 MET A CA 1
ATOM 925 C C . MET A 1 115 ? 12.453 27.375 17.266 1 79.19 115 MET A C 1
ATOM 927 O O . MET A 1 115 ? 12.836 28.391 16.672 1 79.19 115 MET A O 1
ATOM 931 N N . TRP A 1 116 ? 11.344 27.234 17.797 1 73.44 116 TRP A N 1
ATOM 932 C CA . TRP A 1 116 ? 10.414 28.359 17.875 1 73.44 116 TRP A CA 1
ATOM 933 C C . TRP A 1 116 ? 9.82 28.484 19.281 1 73.44 116 TRP A C 1
ATOM 935 O O . TRP A 1 116 ? 9.266 27.516 19.812 1 73.44 116 TRP A O 1
ATOM 945 N N . GLU A 1 117 ? 10.031 29.531 19.844 1 64.69 117 GLU A N 1
ATOM 946 C CA . GLU A 1 117 ? 9.781 29.734 21.266 1 64.69 117 GLU A CA 1
ATOM 947 C C . GLU A 1 117 ? 8.289 29.875 21.547 1 64.69 117 GLU A C 1
ATOM 949 O O . GLU A 1 117 ? 7.832 29.562 22.656 1 64.69 117 GLU A O 1
ATOM 954 N N . GLU A 1 118 ? 7.648 30.234 20.531 1 64.06 118 GLU A N 1
ATOM 955 C CA . GLU A 1 118 ? 6.238 30.453 20.844 1 64.06 118 GLU A CA 1
ATOM 956 C C . GLU A 1 118 ? 5.516 29.125 21.094 1 64.06 118 GLU A C 1
ATOM 958 O O . GLU A 1 118 ? 5.867 28.094 20.516 1 64.06 118 GLU A O 1
ATOM 963 N N . LYS A 1 119 ? 4.746 29.156 22.188 1 63.38 119 LYS A N 1
ATOM 964 C CA . LYS A 1 119 ? 3.875 28.047 22.562 1 63.38 119 LYS A CA 1
ATOM 965 C C . LYS A 1 119 ? 3.164 27.469 21.344 1 63.38 119 LYS A C 1
ATOM 967 O O . LYS A 1 119 ? 3.031 28.156 20.312 1 63.38 119 LYS A O 1
ATOM 972 N N . PRO A 1 120 ? 2.666 26.328 21.531 1 63.09 120 PRO A N 1
ATOM 973 C CA . PRO A 1 120 ? 1.928 25.672 20.453 1 63.09 120 PRO A CA 1
ATOM 974 C C . PRO A 1 120 ? 0.85 26.562 19.844 1 63.09 120 PRO A C 1
ATOM 976 O O . PRO A 1 120 ? 0.175 27.297 20.562 1 63.09 120 PRO A O 1
ATOM 979 N N . MET A 1 121 ? 0.839 26.406 18.625 1 66.81 121 MET A N 1
ATOM 980 C CA . MET A 1 121 ? 0.022 27.312 17.844 1 66.81 121 MET A CA 1
ATOM 981 C C . MET A 1 121 ? -1.463 27.047 18.062 1 66.81 121 MET A C 1
ATOM 983 O O . MET A 1 121 ? -2.295 27.938 17.859 1 66.81 121 MET A O 1
ATOM 987 N N . LEU A 1 122 ? -1.61 25.75 18.484 1 78.75 122 LEU A N 1
ATOM 988 C CA . LEU A 1 122 ? -3.016 25.359 18.578 1 78.75 122 LEU A CA 1
ATOM 989 C C . LEU A 1 122 ? -3.332 24.781 19.953 1 78.75 122 LEU A C 1
ATOM 991 O O . LEU A 1 122 ? -2.482 24.125 20.562 1 78.75 122 LEU A O 1
ATOM 995 N N . ASP A 1 123 ? -4.488 25.141 20.453 1 79.19 123 ASP A N 1
ATOM 996 C CA . ASP A 1 123 ? -5.039 24.531 21.656 1 79.19 123 ASP A CA 1
ATOM 997 C C . ASP A 1 123 ? -5.91 23.328 21.297 1 79.19 123 ASP A C 1
ATOM 999 O O . ASP A 1 123 ? -7.023 23.484 20.797 1 79.19 123 ASP A O 1
ATOM 1003 N N . ASP A 1 124 ? -5.434 22.219 21.641 1 78.19 124 ASP A N 1
ATOM 1004 C CA . ASP A 1 124 ? -6.117 20.984 21.297 1 78.19 124 ASP A CA 1
ATOM 1005 C C . ASP A 1 124 ? -7.52 20.938 21.891 1 78.19 124 ASP A C 1
ATOM 1007 O O . ASP A 1 124 ? -8.461 20.453 21.25 1 78.19 124 ASP A O 1
ATOM 1011 N N . GLY A 1 125 ? -7.605 21.422 23.078 1 79.75 125 GLY A N 1
ATOM 1012 C CA . GLY A 1 125 ? -8.906 21.453 23.719 1 79.75 125 GLY A CA 1
ATOM 1013 C C . GLY A 1 125 ? -9.914 22.328 22.984 1 79.75 125 GLY A C 1
ATOM 1014 O O . GLY A 1 125 ? -11.086 21.953 22.875 1 79.75 125 GLY A O 1
ATOM 1015 N N . LEU A 1 126 ? -9.445 23.406 22.5 1 81.75 126 LEU A N 1
ATOM 1016 C CA . LEU A 1 126 ? -10.297 24.281 21.703 1 81.75 126 LEU A CA 1
ATOM 1017 C C . LEU A 1 126 ? -10.781 23.578 20.438 1 81.75 126 LEU A C 1
ATOM 1019 O O . LEU A 1 126 ? -11.945 23.703 20.062 1 81.75 126 LEU A O 1
ATOM 1023 N N . LEU A 1 127 ? -10.008 22.75 19.891 1 86.69 127 LEU A N 1
ATOM 1024 C CA . LEU A 1 127 ? -10.281 22.094 18.609 1 86.69 127 LEU A CA 1
ATOM 1025 C C . LEU A 1 127 ? -11.273 20.953 18.781 1 86.69 127 LEU A C 1
ATOM 1027 O O . LEU A 1 127 ? -11.922 20.531 17.828 1 86.69 127 LEU A O 1
ATOM 1031 N N . ASP A 1 128 ? -11.438 20.469 19.969 1 86.69 128 ASP A N 1
ATOM 1032 C CA . ASP A 1 128 ? -12.328 19.359 20.266 1 86.69 128 ASP A CA 1
ATOM 1033 C C . ASP A 1 128 ? -13.781 19.719 20 1 86.69 128 ASP A C 1
ATOM 1035 O O . ASP A 1 128 ? -14.617 18.844 19.75 1 86.69 128 ASP A O 1
ATOM 1039 N N . GLY A 1 129 ? -14.07 20.984 20 1 85.56 129 GLY A N 1
ATOM 1040 C CA . GLY A 1 129 ? -15.445 21.438 19.875 1 85.56 129 GLY A CA 1
ATOM 1041 C C . GLY A 1 129 ? -15.898 21.547 18.422 1 85.56 129 GLY A C 1
ATOM 1042 O O . GLY A 1 129 ? -17.078 21.828 18.156 1 85.56 129 GLY A O 1
ATOM 1043 N N . PHE A 1 130 ? -15.047 21.188 17.516 1 89.06 130 PHE A N 1
ATOM 1044 C CA . PHE A 1 130 ? -15.391 21.406 16.109 1 89.06 130 PHE A CA 1
ATOM 1045 C C . PHE A 1 130 ? -15.438 20.094 15.352 1 89.06 130 PHE A C 1
ATOM 1047 O O . PHE A 1 130 ? -15.047 20.031 14.18 1 89.06 130 PHE A O 1
ATOM 1054 N N . GLY A 1 131 ? -16.031 19.141 15.898 1 89 131 GLY A N 1
ATOM 1055 C CA . GLY A 1 131 ? -16.203 17.859 15.227 1 89 131 GLY A CA 1
ATOM 1056 C C . GLY A 1 131 ? -17.469 17.797 14.375 1 89 131 GLY A C 1
ATOM 1057 O O . GLY A 1 131 ? -18.438 18.5 14.656 1 89 131 GLY A O 1
ATOM 1058 N N . LEU A 1 132 ? -17.438 17.031 13.32 1 86.62 132 LEU A N 1
ATOM 1059 C CA . LEU A 1 132 ? -18.578 16.891 12.414 1 86.62 132 LEU A CA 1
ATOM 1060 C C . LEU A 1 132 ? -19.531 15.805 12.898 1 86.62 132 LEU A C 1
ATOM 1062 O O . LEU A 1 132 ? -20.672 15.734 12.461 1 86.62 132 LEU A O 1
ATOM 1066 N N . GLY A 1 133 ? -19 14.922 13.766 1 84.25 133 GLY A N 1
ATOM 1067 C CA . GLY A 1 133 ? -19.812 13.812 14.242 1 84.25 133 GLY A CA 1
ATOM 1068 C C . GLY A 1 133 ? -19.984 13.812 15.75 1 84.25 133 GLY A C 1
ATOM 1069 O O . GLY A 1 133 ? -19.531 14.727 16.438 1 84.25 133 GLY A O 1
ATOM 1070 N N . GLU A 1 134 ? -20.719 12.836 16.141 1 81.25 134 GLU A N 1
ATOM 1071 C CA . GLU A 1 134 ? -20.906 12.664 17.578 1 81.25 134 GLU A CA 1
ATOM 1072 C C . GLU A 1 134 ? -19.672 12.078 18.25 1 81.25 134 GLU A C 1
ATOM 1074 O O . GLU A 1 134 ? -18.984 11.227 17.672 1 81.25 134 GLU A O 1
ATOM 1079 N N . ARG A 1 135 ? -19.422 12.609 19.391 1 82 135 ARG A N 1
ATOM 1080 C CA . ARG A 1 135 ? -18.266 12.102 20.125 1 82 135 ARG A CA 1
ATOM 1081 C C . ARG A 1 135 ? -18.547 10.734 20.734 1 82 135 ARG A C 1
ATOM 1083 O O . ARG A 1 135 ? -19.484 10.594 21.531 1 82 135 ARG A O 1
ATOM 1090 N N . PRO A 1 136 ? -17.719 9.891 20.406 1 80 136 PRO A N 1
ATOM 1091 C CA . PRO A 1 136 ? -17.938 8.562 20.984 1 80 136 PRO A CA 1
ATOM 1092 C C . PRO A 1 136 ? -17.484 8.477 22.453 1 80 136 PRO A C 1
ATOM 1094 O O . PRO A 1 136 ? -16.766 9.359 22.938 1 80 136 PRO A O 1
ATOM 1097 N N . GLU A 1 137 ? -17.969 7.488 23.016 1 75.75 137 GLU A N 1
ATOM 1098 C CA . GLU A 1 137 ? -17.609 7.254 24.406 1 75.75 137 GLU A CA 1
ATOM 1099 C C . GLU A 1 137 ? -16.125 6.922 24.562 1 75.75 137 GLU A C 1
ATOM 1101 O O . GLU A 1 137 ? -15.484 7.363 25.516 1 75.75 137 GLU A O 1
ATOM 1106 N N . HIS A 1 138 ? -15.672 6.172 23.594 1 83.5 138 HIS A N 1
ATOM 1107 C CA . HIS A 1 138 ? -14.281 5.746 23.641 1 83.5 138 HIS A CA 1
ATOM 1108 C C . HIS A 1 138 ? -13.516 6.219 22.406 1 83.5 138 HIS A C 1
ATOM 1110 O O . HIS A 1 138 ? -13.969 6.012 21.281 1 83.5 138 HIS A O 1
ATOM 1116 N N . ILE A 1 139 ? -12.438 6.922 22.703 1 83.44 139 ILE A N 1
ATOM 1117 C CA . ILE A 1 139 ? -11.578 7.426 21.641 1 83.44 139 ILE A CA 1
ATOM 1118 C C . ILE A 1 139 ? -10.367 6.512 21.484 1 83.44 139 ILE A C 1
ATOM 1120 O O . ILE A 1 139 ? -9.695 6.18 22.469 1 83.44 139 ILE A O 1
ATOM 1124 N N . LEU A 1 140 ? -10.164 6.105 20.266 1 89.88 140 LEU A N 1
ATOM 1125 C CA . LEU A 1 140 ? -9.039 5.219 20 1 89.88 140 LEU A CA 1
ATOM 1126 C C . LEU A 1 140 ? -7.766 6.016 19.734 1 89.88 140 LEU A C 1
ATOM 1128 O O . LEU A 1 140 ? -7.805 7.059 19.078 1 89.88 140 LEU A O 1
ATOM 1132 N N . PRO A 1 141 ? -6.734 5.547 20.281 1 91.56 141 PRO A N 1
ATOM 1133 C CA . PRO A 1 141 ? -5.473 6.234 20 1 91.56 141 PRO A CA 1
ATOM 1134 C C . PRO A 1 141 ? -5.027 6.082 18.547 1 91.56 141 PRO A C 1
ATOM 1136 O O . PRO A 1 141 ? -5.254 5.035 17.938 1 91.56 141 PRO A O 1
ATOM 1139 N N . ASN A 1 142 ? -4.453 7.098 18.031 1 93.88 142 ASN A N 1
ATOM 1140 C CA . ASN A 1 142 ? -4.02 7.133 16.641 1 93.88 142 ASN A CA 1
ATOM 1141 C C . ASN A 1 142 ? -2.502 7.242 16.531 1 93.88 142 ASN A C 1
ATOM 1143 O O . ASN A 1 142 ? -1.861 7.906 17.344 1 93.88 142 ASN A O 1
ATOM 1147 N N . ASN A 1 143 ? -1.939 6.566 15.562 1 97.25 143 ASN A N 1
ATOM 1148 C CA . ASN A 1 143 ? -0.495 6.613 15.367 1 97.25 143 ASN A CA 1
ATOM 1149 C C . ASN A 1 143 ? -0.081 7.828 14.539 1 97.25 143 ASN A C 1
ATOM 1151 O O . ASN A 1 143 ? 1.106 8.141 14.438 1 97.25 143 ASN A O 1
ATOM 1155 N N . HIS A 1 144 ? -1.021 8.484 13.922 1 97.44 144 HIS A N 1
ATOM 1156 C CA . HIS A 1 144 ? -0.814 9.734 13.188 1 97.44 144 HIS A CA 1
ATOM 1157 C C . HIS A 1 144 ? 0.271 9.578 12.133 1 97.44 144 HIS A C 1
ATOM 1159 O O . HIS A 1 144 ? 1.149 10.43 12.008 1 97.44 144 HIS A O 1
ATOM 1165 N N . LEU A 1 145 ? 0.223 8.484 11.391 1 98.56 145 LEU A N 1
ATOM 1166 C CA . LEU A 1 145 ? 1.19 8.234 10.32 1 98.56 145 LEU A CA 1
ATOM 1167 C C . LEU A 1 145 ? 1.301 9.438 9.398 1 98.56 145 LEU A C 1
ATOM 1169 O O . LEU A 1 145 ? 2.398 9.789 8.953 1 98.56 145 LEU A O 1
ATOM 1173 N N . SER A 1 146 ? 0.222 10.141 9.141 1 98.25 146 SER A N 1
ATOM 1174 C CA . SER A 1 146 ? 0.199 11.281 8.227 1 98.25 146 SER A CA 1
ATOM 1175 C C . SER A 1 146 ? 1.089 12.406 8.742 1 98.25 146 SER A C 1
ATOM 1177 O O . SER A 1 146 ? 1.865 12.984 7.977 1 98.25 146 SER A O 1
ATOM 1179 N N . LEU A 1 147 ? 0.994 12.664 9.984 1 97.5 147 LEU A N 1
ATOM 1180 C CA . LEU A 1 147 ? 1.771 13.742 10.578 1 97.5 147 LEU A CA 1
ATOM 1181 C C . LEU A 1 147 ? 3.229 13.336 10.758 1 97.5 147 LEU A C 1
ATOM 1183 O O . LEU A 1 147 ? 4.137 14.141 10.547 1 97.5 147 LEU A O 1
ATOM 1187 N N . LEU A 1 148 ? 3.432 12.102 11.203 1 98.56 148 LEU A N 1
ATOM 1188 C CA . LEU A 1 148 ? 4.797 11.609 11.312 1 98.56 148 LEU A CA 1
ATOM 1189 C C . LEU A 1 148 ? 5.523 11.711 9.977 1 98.56 148 LEU A C 1
ATOM 1191 O O . LEU A 1 148 ? 6.68 12.141 9.93 1 98.56 148 LEU A O 1
ATOM 1195 N N . ALA A 1 149 ? 4.844 11.344 8.945 1 98.62 149 ALA A N 1
ATOM 1196 C CA . ALA A 1 149 ? 5.434 11.383 7.609 1 98.62 149 ALA A CA 1
ATOM 1197 C C . ALA A 1 149 ? 5.711 12.812 7.168 1 98.62 149 ALA A C 1
ATOM 1199 O O . ALA A 1 149 ? 6.703 13.078 6.484 1 98.62 149 ALA A O 1
ATOM 1200 N N . MET A 1 150 ? 4.844 13.719 7.5 1 97.19 150 MET A N 1
ATOM 1201 C CA . MET A 1 150 ? 5.031 15.125 7.152 1 97.19 150 MET A CA 1
ATOM 1202 C C . MET A 1 150 ? 6.32 15.672 7.766 1 97.19 150 MET A C 1
ATOM 1204 O O . MET A 1 150 ? 7.145 16.266 7.066 1 97.19 150 MET A O 1
ATOM 1208 N N . VAL A 1 151 ? 6.48 15.414 9 1 96.94 151 VAL A N 1
ATOM 1209 C CA . VAL A 1 151 ? 7.641 15.93 9.719 1 96.94 151 VAL A CA 1
ATOM 1210 C C . VAL A 1 151 ? 8.906 15.211 9.242 1 96.94 151 VAL A C 1
ATOM 1212 O O . VAL A 1 151 ? 9.961 15.828 9.102 1 96.94 151 VAL A O 1
ATOM 1215 N N . ASP A 1 152 ? 8.773 13.922 9.055 1 98.31 152 ASP A N 1
ATOM 1216 C CA . ASP A 1 152 ? 9.898 13.18 8.508 1 98.31 152 ASP A CA 1
ATOM 1217 C C . ASP A 1 152 ? 10.305 13.719 7.137 1 98.31 152 ASP A C 1
ATOM 1219 O O . ASP A 1 152 ? 11.492 13.805 6.82 1 98.31 152 ASP A O 1
ATOM 1223 N N . CYS A 1 153 ? 9.344 14.039 6.324 1 97.69 153 CYS A N 1
ATOM 1224 C CA . CYS A 1 153 ? 9.594 14.609 5.004 1 97.69 153 CYS A CA 1
ATOM 1225 C C . CYS A 1 153 ? 10.336 15.938 5.117 1 97.69 153 CYS A C 1
ATOM 1227 O O . CYS A 1 153 ? 11.328 16.156 4.418 1 97.69 153 CYS A O 1
ATOM 1229 N N . TRP A 1 154 ? 9.852 16.797 5.949 1 94.94 154 TRP A N 1
ATOM 1230 C CA . TRP A 1 154 ? 10.523 18.078 6.168 1 94.94 154 TRP A CA 1
ATOM 1231 C C . TRP A 1 154 ? 11.969 17.859 6.617 1 94.94 154 TRP A C 1
ATOM 1233 O O . TRP A 1 154 ? 12.883 18.516 6.125 1 94.94 154 TRP A O 1
ATOM 1243 N N . SER A 1 155 ? 12.109 16.969 7.512 1 95.94 155 SER A N 1
ATOM 1244 C CA . SER A 1 155 ? 13.438 16.641 8.031 1 95.94 155 SER A CA 1
ATOM 1245 C C . SER A 1 155 ? 14.367 16.172 6.922 1 95.94 155 SER A C 1
ATOM 1247 O O . SER A 1 155 ? 15.5 16.656 6.812 1 95.94 155 SER A O 1
ATOM 1249 N N . GLU A 1 156 ? 13.922 15.281 6.121 1 96.94 156 GLU A N 1
ATOM 1250 C CA . GLU A 1 156 ? 14.742 14.711 5.055 1 96.94 156 GLU A CA 1
ATOM 1251 C C . GLU A 1 156 ? 15.117 15.766 4.023 1 96.94 156 GLU A C 1
ATOM 1253 O O . GLU A 1 156 ? 16.203 15.711 3.436 1 96.94 156 GLU A O 1
ATOM 1258 N N . LEU A 1 157 ? 14.266 16.688 3.836 1 95.06 157 LEU A N 1
ATOM 1259 C CA . LEU A 1 157 ? 14.5 17.703 2.811 1 95.06 157 LEU A CA 1
ATOM 1260 C C . LEU A 1 157 ? 15.18 18.938 3.406 1 95.06 157 LEU A C 1
ATOM 1262 O O . LEU A 1 157 ? 15.508 19.875 2.682 1 95.06 157 LEU A O 1
ATOM 1266 N N . GLY A 1 158 ? 15.367 18.938 4.68 1 92.31 158 GLY A N 1
ATOM 1267 C CA . GLY A 1 158 ? 15.984 20.062 5.344 1 92.31 158 GLY A CA 1
ATOM 1268 C C . GLY A 1 158 ? 15.086 21.281 5.406 1 92.31 158 GLY A C 1
ATOM 1269 O O . GLY A 1 158 ? 15.562 22.422 5.379 1 92.31 158 GLY A O 1
ATOM 1270 N N . ILE A 1 159 ? 13.844 21.047 5.387 1 88.06 159 ILE A N 1
ATOM 1271 C CA . ILE A 1 159 ? 12.859 22.109 5.453 1 88.06 159 ILE A CA 1
ATOM 1272 C C . ILE A 1 159 ? 12.477 22.375 6.91 1 88.06 159 ILE A C 1
ATOM 1274 O O . ILE A 1 159 ? 12.18 21.453 7.656 1 88.06 159 ILE A O 1
ATOM 1278 N N . VAL A 1 160 ? 12.562 23.609 7.312 1 85.69 160 VAL A N 1
ATOM 1279 C CA . VAL A 1 160 ? 12.094 24.047 8.617 1 85.69 160 VAL A CA 1
ATOM 1280 C C . VAL A 1 160 ? 10.898 24.984 8.445 1 85.69 160 VAL A C 1
ATOM 1282 O O . VAL A 1 160 ? 11.062 26.156 8.133 1 85.69 160 VAL A O 1
ATOM 1285 N N . PRO A 1 161 ? 9.758 24.469 8.766 1 85.06 161 PRO A N 1
ATOM 1286 C CA . PRO A 1 161 ? 8.547 25.266 8.5 1 85.06 161 PRO A CA 1
ATOM 1287 C C . PRO A 1 161 ? 8.531 26.594 9.25 1 85.06 161 PRO A C 1
ATOM 1289 O O . PRO A 1 161 ? 7.941 27.562 8.773 1 85.06 161 PRO A O 1
ATOM 1292 N N . TYR A 1 162 ? 9.18 26.703 10.375 1 81.12 162 TYR A N 1
ATOM 1293 C CA . TYR A 1 162 ? 9.188 27.906 11.188 1 81.12 162 TYR A CA 1
ATOM 1294 C C . TYR A 1 162 ? 9.852 29.062 10.445 1 81.12 162 TYR A C 1
ATOM 1296 O O . TYR A 1 162 ? 9.625 30.234 10.781 1 81.12 162 TYR A O 1
ATOM 1304 N N . ASP A 1 163 ? 10.641 28.734 9.492 1 76.81 163 ASP A N 1
ATOM 1305 C CA . ASP A 1 163 ? 11.312 29.766 8.711 1 76.81 163 ASP A CA 1
ATOM 1306 C C . ASP A 1 163 ? 10.305 30.609 7.922 1 76.81 163 ASP A C 1
ATOM 1308 O O . ASP A 1 163 ? 10.617 31.719 7.492 1 76.81 163 ASP A O 1
ATOM 1312 N N . HIS A 1 164 ? 9.141 30.094 7.84 1 70.81 164 HIS A N 1
ATOM 1313 C CA . HIS A 1 164 ? 8.148 30.766 7.012 1 70.81 164 HIS A CA 1
ATOM 1314 C C . HIS A 1 164 ? 6.996 31.297 7.859 1 70.81 164 HIS A C 1
ATOM 1316 O O . HIS A 1 164 ? 5.926 31.609 7.332 1 70.81 164 HIS A O 1
ATOM 1322 N N . MET A 1 165 ? 7.188 31.453 9.125 1 68.44 165 MET A N 1
ATOM 1323 C CA . MET A 1 165 ? 6.129 31.797 10.078 1 68.44 165 MET A CA 1
ATOM 1324 C C . MET A 1 165 ? 5.73 33.25 9.945 1 68.44 165 MET A C 1
ATOM 1326 O O . MET A 1 165 ? 4.574 33.625 10.172 1 68.44 165 MET A O 1
ATOM 1330 N N . LEU A 1 166 ? 6.574 34.031 9.555 1 56.81 166 LEU A N 1
ATOM 1331 C CA . LEU A 1 166 ? 6.277 35.469 9.492 1 56.81 166 LEU A CA 1
ATOM 1332 C C . LEU A 1 166 ? 5.184 35.75 8.477 1 56.81 166 LEU A C 1
ATOM 1334 O O . LEU A 1 166 ? 4.344 36.625 8.688 1 56.81 166 LEU A O 1
ATOM 1338 N N . CYS A 1 167 ? 5.133 35.062 7.496 1 54.03 167 CYS A N 1
ATOM 1339 C CA . CYS A 1 167 ? 4.137 35.281 6.449 1 54.03 167 CYS A CA 1
ATOM 1340 C C . CYS A 1 167 ? 3.145 34.125 6.402 1 54.03 167 CYS A C 1
ATOM 1342 O O . CYS A 1 167 ? 2.545 33.844 5.359 1 54.03 167 CYS A O 1
ATOM 1344 N N . SER A 1 168 ? 2.875 33.75 7.621 1 67.12 168 SER A N 1
ATOM 1345 C CA . SER A 1 168 ? 2.104 32.531 7.605 1 67.12 168 SER A CA 1
ATOM 1346 C C . SER A 1 168 ? 0.604 32.812 7.578 1 67.12 168 SER A C 1
ATOM 1348 O O . SER A 1 168 ? 0.134 33.75 8.211 1 67.12 168 SER A O 1
ATOM 1350 N N . THR A 1 169 ? -0.032 32.094 6.754 1 75.31 169 THR A N 1
ATOM 1351 C CA . THR A 1 169 ? -1.489 32.125 6.707 1 75.31 169 THR A CA 1
ATOM 1352 C C . THR A 1 169 ? -2.082 31.328 7.867 1 75.31 169 THR A C 1
ATOM 1354 O O . THR A 1 169 ? -1.396 30.5 8.477 1 75.31 169 THR A O 1
ATOM 1357 N N . PRO A 1 170 ? -3.256 31.766 8.219 1 78.25 170 PRO A N 1
ATOM 1358 C CA . PRO A 1 170 ? -3.918 30.969 9.266 1 78.25 170 PRO A CA 1
ATOM 1359 C C . PRO A 1 170 ? -3.932 29.484 8.961 1 78.25 170 PRO A C 1
ATOM 1361 O O . PRO A 1 170 ? -3.814 28.656 9.875 1 78.25 170 PRO A O 1
ATOM 1364 N N . LEU A 1 171 ? -4.035 29.203 7.762 1 80.19 171 LEU A N 1
ATOM 1365 C CA . LEU A 1 171 ? -4.059 27.797 7.352 1 80.19 171 LEU A CA 1
ATOM 1366 C C . LEU A 1 171 ? -2.697 27.141 7.57 1 80.19 171 LEU A C 1
ATOM 1368 O O . LEU A 1 171 ? -2.623 25.969 7.945 1 80.19 171 LEU A O 1
ATOM 1372 N N . PHE A 1 172 ? -1.753 27.844 7.328 1 81.38 172 PHE A N 1
ATOM 1373 C CA . PHE A 1 172 ? -0.411 27.328 7.578 1 81.38 172 PHE A CA 1
ATOM 1374 C C . PHE A 1 172 ? -0.207 27.047 9.062 1 81.38 172 PHE A C 1
ATOM 1376 O O . PHE A 1 172 ? 0.364 26.016 9.43 1 81.38 172 PHE A O 1
ATOM 1383 N N . ARG A 1 173 ? -0.611 27.906 9.867 1 81.31 173 ARG A N 1
ATOM 1384 C CA . ARG A 1 173 ? -0.472 27.75 11.312 1 81.31 173 ARG A CA 1
ATOM 1385 C C . ARG A 1 173 ? -1.265 26.547 11.812 1 81.31 173 ARG A C 1
ATOM 1387 O O . ARG A 1 173 ? -0.863 25.891 12.773 1 81.31 173 ARG A O 1
ATOM 1394 N N . LEU A 1 174 ? -2.375 26.438 11.164 1 85.06 174 LEU A N 1
ATOM 1395 C CA . LEU A 1 174 ? -3.207 25.297 11.523 1 85.06 174 LEU A CA 1
ATOM 1396 C C . LEU A 1 174 ? -2.504 23.984 11.172 1 85.06 174 LEU A C 1
ATOM 1398 O O . LEU A 1 174 ? -2.48 23.062 11.977 1 85.06 174 LEU A O 1
ATOM 1402 N N . ARG A 1 175 ? -1.913 23.938 10.008 1 85.75 175 ARG A N 1
ATOM 1403 C CA . ARG A 1 175 ? -1.234 22.734 9.539 1 85.75 175 ARG A CA 1
ATOM 1404 C C . ARG A 1 175 ? -0.003 22.438 10.383 1 85.75 175 ARG A C 1
ATOM 1406 O O . ARG A 1 175 ? 0.201 21.297 10.812 1 85.75 175 ARG A O 1
ATOM 1413 N N . LEU A 1 176 ? 0.749 23.469 10.594 1 88 176 LEU A N 1
ATOM 1414 C CA . LEU A 1 176 ? 1.941 23.297 11.414 1 88 176 LEU A CA 1
ATOM 1415 C C . LEU A 1 176 ? 1.566 22.984 12.859 1 88 176 LEU A C 1
ATOM 1417 O O . LEU A 1 176 ? 2.23 22.172 13.516 1 88 176 LEU A O 1
ATOM 1421 N N . GLY A 1 177 ? 0.54 23.625 13.336 1 88.44 177 GLY A N 1
ATOM 1422 C CA . GLY A 1 177 ? 0.111 23.484 14.711 1 88.44 177 GLY A CA 1
ATOM 1423 C C . GLY A 1 177 ? -0.284 22.062 15.062 1 88.44 177 GLY A C 1
ATOM 1424 O O . GLY A 1 177 ? -0.012 21.594 16.172 1 88.44 177 GLY A O 1
ATOM 1425 N N . VAL A 1 178 ? -0.932 21.406 14.148 1 91 178 VAL A N 1
ATOM 1426 C CA . VAL A 1 178 ? -1.368 20.047 14.422 1 91 178 VAL A CA 1
ATOM 1427 C C . VAL A 1 178 ? -0.152 19.125 14.562 1 91 178 VAL A C 1
ATOM 1429 O O . VAL A 1 178 ? -0.145 18.219 15.391 1 91 178 VAL A O 1
ATOM 1432 N N . ALA A 1 179 ? 0.822 19.359 13.742 1 92.75 179 ALA A N 1
ATOM 1433 C CA . ALA A 1 179 ? 2.055 18.594 13.883 1 92.75 179 ALA A CA 1
ATOM 1434 C C . ALA A 1 179 ? 2.75 18.906 15.203 1 92.75 179 ALA A C 1
ATOM 1436 O O . ALA A 1 179 ? 3.303 18 15.844 1 92.75 179 ALA A O 1
ATOM 1437 N N . GLU A 1 180 ? 2.713 20.109 15.648 1 91.75 180 GLU A N 1
ATOM 1438 C CA . GLU A 1 180 ? 3.344 20.516 16.891 1 91.75 180 GLU A CA 1
ATOM 1439 C C . GLU A 1 180 ? 2.719 19.812 18.094 1 91.75 180 GLU A C 1
ATOM 1441 O O . GLU A 1 180 ? 3.42 19.438 19.031 1 91.75 180 GLU A O 1
ATOM 1446 N N . ILE A 1 181 ? 1.387 19.734 18 1 91 181 ILE A N 1
ATOM 1447 C CA . ILE A 1 181 ? 0.672 19.109 19.109 1 91 181 ILE A CA 1
ATOM 1448 C C . ILE A 1 181 ? 1.239 17.719 19.375 1 91 181 ILE A C 1
ATOM 1450 O O . ILE A 1 181 ? 1.375 17.312 20.531 1 91 181 ILE A O 1
ATOM 1454 N N . VAL A 1 182 ? 1.601 17.047 18.359 1 93.88 182 VAL A N 1
ATOM 1455 C CA . VAL A 1 182 ? 2.088 15.672 18.5 1 93.88 182 VAL A CA 1
ATOM 1456 C C . VAL A 1 182 ? 3.58 15.688 18.812 1 93.88 182 VAL A C 1
ATOM 1458 O O . VAL A 1 182 ? 4.031 14.984 19.719 1 93.88 182 VAL A O 1
ATOM 1461 N N . PHE A 1 183 ? 4.363 16.547 18.188 1 95 183 PHE A N 1
ATOM 1462 C CA . PHE A 1 183 ? 5.816 16.406 18.188 1 95 183 PHE A CA 1
ATOM 1463 C C . PHE A 1 183 ? 6.43 17.188 19.344 1 95 183 PHE A C 1
ATOM 1465 O O . PHE A 1 183 ? 7.523 16.859 19.812 1 95 183 PHE A O 1
ATOM 1472 N N . ARG A 1 184 ? 5.785 18.156 19.797 1 92.12 184 ARG A N 1
ATOM 1473 C CA . ARG A 1 184 ? 6.395 18.969 20.859 1 92.12 184 ARG A CA 1
ATOM 1474 C C . ARG A 1 184 ? 6.016 18.453 22.234 1 92.12 184 ARG A C 1
ATOM 1476 O O . ARG A 1 184 ? 6.492 18.969 23.25 1 92.12 184 ARG A O 1
ATOM 1483 N N . ASP A 1 185 ? 5.152 17.531 22.312 1 91.31 185 ASP A N 1
ATOM 1484 C CA . ASP A 1 185 ? 4.809 16.797 23.531 1 91.31 185 ASP A CA 1
ATOM 1485 C C . ASP A 1 185 ? 5.406 15.398 23.516 1 91.31 185 ASP A C 1
ATOM 1487 O O . ASP A 1 185 ? 4.844 14.477 22.922 1 91.31 185 ASP A O 1
ATOM 1491 N N . THR A 1 186 ? 6.41 15.195 24.344 1 93.75 186 THR A N 1
ATOM 1492 C CA . THR A 1 186 ? 7.164 13.945 24.312 1 93.75 186 THR A CA 1
ATOM 1493 C C . THR A 1 186 ? 6.266 12.766 24.703 1 93.75 186 THR A C 1
ATOM 1495 O O . THR A 1 186 ? 6.371 11.688 24.109 1 93.75 186 THR A O 1
ATOM 1498 N N . ALA A 1 187 ? 5.461 12.984 25.703 1 94.62 187 ALA A N 1
ATOM 1499 C CA . ALA A 1 187 ? 4.566 11.914 26.125 1 94.62 187 ALA A CA 1
ATOM 1500 C C . ALA A 1 187 ? 3.607 11.516 25.016 1 94.62 187 ALA A C 1
ATOM 1502 O O . ALA A 1 187 ? 3.35 10.328 24.797 1 94.62 187 ALA A O 1
ATOM 1503 N N . LYS A 1 188 ? 3.094 12.508 24.359 1 93.69 188 LYS A N 1
ATOM 1504 C CA . LYS A 1 188 ? 2.178 12.25 23.25 1 93.69 188 LYS A CA 1
ATOM 1505 C C . LYS A 1 188 ? 2.896 11.562 22.094 1 93.69 188 LYS A C 1
ATOM 1507 O O . LYS A 1 188 ? 2.344 10.664 21.453 1 93.69 188 LYS A O 1
ATOM 1512 N N . LEU A 1 189 ? 4.082 12 21.812 1 96.88 189 LEU A N 1
ATOM 1513 C CA . LEU A 1 189 ? 4.859 11.406 20.734 1 96.88 189 LEU A CA 1
ATOM 1514 C C . LEU A 1 189 ? 5.188 9.945 21.047 1 96.88 189 LEU A C 1
ATOM 1516 O O . LEU A 1 189 ? 5.066 9.086 20.172 1 96.88 189 LEU A O 1
ATOM 1520 N N . ASP A 1 190 ? 5.551 9.695 22.266 1 97.56 190 ASP A N 1
ATOM 1521 C CA . ASP A 1 190 ? 5.863 8.328 22.672 1 97.56 190 ASP A CA 1
ATOM 1522 C C . ASP A 1 190 ? 4.633 7.434 22.578 1 97.56 190 ASP A C 1
ATOM 1524 O O . ASP A 1 190 ? 4.738 6.273 22.172 1 97.56 190 ASP A O 1
ATOM 1528 N N . GLU A 1 191 ? 3.562 7.984 23 1 96.94 191 GLU A N 1
ATOM 1529 C CA . GLU A 1 191 ? 2.322 7.227 22.891 1 96.94 191 GLU A CA 1
ATOM 1530 C C . GLU A 1 191 ? 1.996 6.93 21.422 1 96.94 191 GLU A C 1
ATOM 1532 O O . GLU A 1 191 ? 1.569 5.82 21.094 1 96.94 191 GLU A O 1
ATOM 1537 N N . THR A 1 192 ? 2.146 7.883 20.625 1 97.5 192 THR A N 1
ATOM 1538 C CA . THR A 1 192 ? 1.919 7.727 19.188 1 97.5 192 THR A CA 1
ATOM 1539 C C . THR A 1 192 ? 2.785 6.602 18.625 1 97.5 192 THR A C 1
ATOM 1541 O O . THR A 1 192 ? 2.301 5.766 17.859 1 97.5 192 THR A O 1
ATOM 1544 N N . LEU A 1 193 ? 4.031 6.582 19 1 98.5 193 LEU A N 1
ATOM 1545 C CA . LEU A 1 193 ? 4.965 5.574 18.516 1 98.5 193 LEU A CA 1
ATOM 1546 C C . LEU A 1 193 ? 4.613 4.195 19.062 1 98.5 193 LEU A C 1
ATOM 1548 O O . LEU A 1 193 ? 4.742 3.193 18.344 1 98.5 193 LEU A O 1
ATOM 1552 N N . ARG A 1 194 ? 4.215 4.168 20.297 1 98.12 194 ARG A N 1
ATOM 1553 C CA . ARG A 1 194 ? 3.783 2.902 20.891 1 98.12 194 ARG A CA 1
ATOM 1554 C C . ARG A 1 194 ? 2.586 2.332 20.141 1 98.12 194 ARG A C 1
ATOM 1556 O O . ARG A 1 194 ? 2.559 1.144 19.812 1 98.12 194 ARG A O 1
ATOM 1563 N N . VAL A 1 195 ? 1.616 3.186 19.875 1 97.38 195 VAL A N 1
ATOM 1564 C CA . VAL A 1 195 ? 0.416 2.779 19.156 1 97.38 195 VAL A CA 1
ATOM 1565 C C . VAL A 1 195 ? 0.794 2.283 17.766 1 97.38 195 VAL A C 1
ATOM 1567 O O . VAL A 1 195 ? 0.251 1.285 17.281 1 97.38 195 VAL A O 1
ATOM 1570 N N . ALA A 1 196 ? 1.747 2.943 17.125 1 97.62 196 ALA A N 1
ATOM 1571 C CA . ALA A 1 196 ? 2.188 2.598 15.781 1 97.62 196 ALA A CA 1
ATOM 1572 C C . ALA A 1 196 ? 2.715 1.167 15.727 1 97.62 196 ALA A C 1
ATOM 1574 O O . ALA A 1 196 ? 2.582 0.49 14.703 1 97.62 196 ALA A O 1
ATOM 1575 N N . ILE A 1 197 ? 3.26 0.708 16.828 1 97.44 197 ILE A N 1
ATOM 1576 C CA . ILE A 1 197 ? 3.908 -0.599 16.844 1 97.44 197 ILE A CA 1
ATOM 1577 C C . ILE A 1 197 ? 2.938 -1.649 17.375 1 97.44 197 ILE A C 1
ATOM 1579 O O . ILE A 1 197 ? 2.787 -2.723 16.781 1 97.44 197 ILE A O 1
ATOM 1583 N N . GLU A 1 198 ? 2.162 -1.303 18.344 1 96.38 198 GLU A N 1
ATOM 1584 C CA . GLU A 1 198 ? 1.485 -2.334 19.125 1 96.38 198 GLU A CA 1
ATOM 1585 C C . GLU A 1 198 ? 0.02 -2.465 18.719 1 96.38 198 GLU A C 1
ATOM 1587 O O . GLU A 1 198 ? -0.619 -3.48 19 1 96.38 198 GLU A O 1
ATOM 1592 N N . ASP A 1 199 ? -0.485 -1.439 18.203 1 95.69 199 ASP A N 1
ATOM 1593 C CA . ASP A 1 199 ? -1.915 -1.399 17.906 1 95.69 199 ASP A CA 1
ATOM 1594 C C . ASP A 1 199 ? -2.174 -1.563 16.406 1 95.69 199 ASP A C 1
ATOM 1596 O O . ASP A 1 199 ? -1.597 -0.845 15.594 1 95.69 199 ASP A O 1
ATOM 1600 N N . ASN A 1 200 ? -3.018 -2.422 16.062 1 93.44 200 ASN A N 1
ATOM 1601 C CA . ASN A 1 200 ? -3.268 -2.703 14.648 1 93.44 200 ASN A CA 1
ATOM 1602 C C . ASN A 1 200 ? -4.543 -2.025 14.156 1 93.44 200 ASN A C 1
ATOM 1604 O O . ASN A 1 200 ? -4.938 -2.199 13 1 93.44 200 ASN A O 1
ATOM 1608 N N . THR A 1 201 ? -5.145 -1.183 14.914 1 92.75 201 THR A N 1
ATOM 1609 C CA . THR A 1 201 ? -6.461 -0.616 14.633 1 92.75 201 THR A CA 1
ATOM 1610 C C . THR A 1 201 ? -6.453 0.159 13.32 1 92.75 201 THR A C 1
ATOM 1612 O O . THR A 1 201 ? -7.414 0.104 12.555 1 92.75 201 THR A O 1
ATOM 1615 N N . PHE A 1 202 ? -5.371 0.837 13.094 1 94.5 202 PHE A N 1
ATOM 1616 C CA . PHE A 1 202 ? -5.367 1.75 11.953 1 94.5 202 PHE A CA 1
ATOM 1617 C C . PHE A 1 202 ? -4.523 1.191 10.812 1 94.5 202 PHE A C 1
ATOM 1619 O O . PHE A 1 202 ? -4.25 1.89 9.836 1 94.5 202 PHE A O 1
ATOM 1626 N N . ARG A 1 203 ? -4.137 -0.094 10.867 1 96.06 203 ARG A N 1
ATOM 1627 C CA . ARG A 1 203 ? -3.219 -0.658 9.883 1 96.06 203 ARG A CA 1
ATOM 1628 C C . ARG A 1 203 ? -3.83 -0.633 8.484 1 96.06 203 ARG A C 1
ATOM 1630 O O . ARG A 1 203 ? -3.148 -0.316 7.512 1 96.06 203 ARG A O 1
ATOM 1637 N N . SER A 1 204 ? -5.094 -0.989 8.414 1 95.88 204 SER A N 1
ATOM 1638 C CA . SER A 1 204 ? -5.766 -0.983 7.121 1 95.88 204 SER A CA 1
ATOM 1639 C C . SER A 1 204 ? -5.91 0.436 6.582 1 95.88 204 SER A C 1
ATOM 1641 O O . SER A 1 204 ? -5.75 0.668 5.383 1 95.88 204 SER A O 1
ATOM 1643 N N . ASP A 1 205 ? -6.25 1.385 7.453 1 96.25 205 ASP A N 1
ATOM 1644 C CA . ASP A 1 205 ? -6.336 2.787 7.055 1 96.25 205 ASP A CA 1
ATOM 1645 C C . ASP A 1 205 ? -4.98 3.312 6.586 1 96.25 205 ASP A C 1
ATOM 1647 O O . ASP A 1 205 ? -4.898 4.035 5.594 1 96.25 205 ASP A O 1
ATOM 1651 N N . ASP A 1 206 ? -3.973 2.928 7.309 1 98.06 206 ASP A N 1
ATOM 1652 C CA . ASP A 1 206 ? -2.619 3.352 6.961 1 98.06 206 ASP A CA 1
ATOM 1653 C C . ASP A 1 206 ? -2.188 2.768 5.617 1 98.06 206 ASP A C 1
ATOM 1655 O O . ASP A 1 206 ? -1.445 3.402 4.867 1 98.06 206 ASP A O 1
ATOM 1659 N N . LEU A 1 207 ? -2.605 1.547 5.348 1 98.25 207 LEU A N 1
ATOM 1660 C CA . LEU A 1 207 ? -2.344 0.944 4.047 1 98.25 207 LEU A CA 1
ATOM 1661 C C . LEU A 1 207 ? -2.936 1.793 2.926 1 98.25 207 LEU A C 1
ATOM 1663 O O . LEU A 1 207 ? -2.242 2.131 1.964 1 98.25 207 LEU A O 1
ATOM 1667 N N . GLU A 1 208 ? -4.219 2.113 3.068 1 98.25 208 GLU A N 1
ATOM 1668 C CA . GLU A 1 208 ? -4.887 2.936 2.062 1 98.25 208 GLU A CA 1
ATOM 1669 C C . GLU A 1 208 ? -4.234 4.312 1.955 1 98.25 208 GLU A C 1
ATOM 1671 O O . GLU A 1 208 ? -4.117 4.867 0.86 1 98.25 208 GLU A O 1
ATOM 1676 N N . PHE A 1 209 ? -3.887 4.863 3.094 1 98.62 209 PHE A N 1
ATOM 1677 C CA . PHE A 1 209 ? -3.217 6.156 3.129 1 98.62 209 PHE A CA 1
ATOM 1678 C C . PHE A 1 209 ? -1.899 6.105 2.363 1 98.62 209 PHE A C 1
ATOM 1680 O O . PHE A 1 209 ? -1.598 7.004 1.576 1 98.62 209 PHE A O 1
ATOM 1687 N N . THR A 1 210 ? -1.112 5.082 2.609 1 98.69 210 THR A N 1
ATOM 1688 C CA . THR A 1 210 ? 0.178 4.922 1.947 1 98.69 210 THR A CA 1
ATOM 1689 C C . THR A 1 210 ? -0.005 4.742 0.443 1 98.69 210 THR A C 1
ATOM 1691 O O . THR A 1 210 ? 0.742 5.316 -0.352 1 98.69 210 THR A O 1
ATOM 1694 N N . PHE A 1 211 ? -1.006 3.971 0.069 1 97.38 211 PHE A N 1
ATOM 1695 C CA . PHE A 1 211 ? -1.324 3.805 -1.345 1 97.38 211 PHE A CA 1
ATOM 1696 C C . PHE A 1 211 ? -1.658 5.145 -1.985 1 97.38 211 PHE A C 1
ATOM 1698 O O . PHE A 1 211 ? -1.243 5.422 -3.113 1 97.38 211 PHE A O 1
ATOM 1705 N N . ALA A 1 212 ? -2.436 5.934 -1.296 1 98.31 212 ALA A N 1
ATOM 1706 C CA . ALA A 1 212 ? -2.838 7.238 -1.812 1 98.31 212 ALA A CA 1
ATOM 1707 C C . ALA A 1 212 ? -1.63 8.148 -1.994 1 98.31 212 ALA A C 1
ATOM 1709 O O . ALA A 1 212 ? -1.482 8.797 -3.035 1 98.31 212 ALA A O 1
ATOM 1710 N N . ALA A 1 213 ? -0.786 8.227 -0.974 1 98.56 213 ALA A N 1
ATOM 1711 C CA . ALA A 1 213 ? 0.401 9.078 -1.04 1 98.56 213 ALA A CA 1
ATOM 1712 C C . ALA A 1 213 ? 1.288 8.688 -2.219 1 98.56 213 ALA A C 1
ATOM 1714 O O . ALA A 1 213 ? 1.754 9.547 -2.965 1 98.56 213 ALA A O 1
ATOM 1715 N N . ARG A 1 214 ? 1.503 7.426 -2.359 1 97.44 214 ARG A N 1
ATOM 1716 C CA . ARG A 1 214 ? 2.342 6.949 -3.453 1 97.44 214 ARG A CA 1
ATOM 1717 C C . ARG A 1 214 ? 1.661 7.168 -4.801 1 97.44 214 ARG A C 1
ATOM 1719 O O . ARG A 1 214 ? 2.328 7.43 -5.805 1 97.44 214 ARG A O 1
ATOM 1726 N N . GLY A 1 215 ? 0.36 6.984 -4.828 1 95.75 215 GLY A N 1
ATOM 1727 C CA . GLY A 1 215 ? -0.38 7.25 -6.051 1 95.75 215 GLY A CA 1
ATOM 1728 C C . GLY A 1 215 ? -0.238 8.68 -6.531 1 95.75 215 GLY A C 1
ATOM 1729 O O . GLY A 1 215 ? -0.02 8.922 -7.719 1 95.75 215 GLY A O 1
ATOM 1730 N N . TRP A 1 216 ? -0.349 9.609 -5.621 1 97.31 216 TRP A N 1
ATOM 1731 C CA . TRP A 1 216 ? -0.175 11.016 -5.988 1 97.31 216 TRP A CA 1
ATOM 1732 C C . TRP A 1 216 ? 1.245 11.273 -6.477 1 97.31 216 TRP A C 1
ATOM 1734 O O . TRP A 1 216 ? 1.446 12 -7.453 1 97.31 216 TRP A O 1
ATOM 1744 N N . ALA A 1 217 ? 2.182 10.719 -5.785 1 96.75 217 ALA A N 1
ATOM 1745 C CA . ALA A 1 217 ? 3.578 10.898 -6.176 1 96.75 217 ALA A CA 1
ATOM 1746 C C . ALA A 1 217 ? 3.824 10.383 -7.59 1 96.75 217 ALA A C 1
ATOM 1748 O O . ALA A 1 217 ? 4.566 11 -8.359 1 96.75 217 ALA A O 1
ATOM 1749 N N . GLU A 1 218 ? 3.24 9.258 -7.879 1 93.19 218 GLU A N 1
ATOM 1750 C CA . GLU A 1 218 ? 3.393 8.695 -9.219 1 93.19 218 GLU A CA 1
ATOM 1751 C C . GLU A 1 218 ? 2.762 9.602 -10.273 1 93.19 218 GLU A C 1
ATOM 1753 O O . GLU A 1 218 ? 3.332 9.805 -11.344 1 93.19 218 GLU A O 1
ATOM 1758 N N . CYS A 1 219 ? 1.594 10.141 -10 1 92.62 219 CYS A N 1
ATOM 1759 C CA . CYS A 1 219 ? 0.939 11.07 -10.906 1 92.62 219 CYS A CA 1
ATOM 1760 C C . CYS A 1 219 ? 1.833 12.273 -11.188 1 92.62 219 CYS A C 1
ATOM 1762 O O . CYS A 1 219 ? 1.959 12.703 -12.336 1 92.62 219 CYS A O 1
ATOM 1764 N N . VAL A 1 220 ? 2.4 12.742 -10.141 1 94.75 220 VAL A N 1
ATOM 1765 C CA . VAL A 1 220 ? 3.244 13.93 -10.227 1 94.75 220 VAL A CA 1
ATOM 1766 C C . VAL A 1 220 ? 4.516 13.602 -11.008 1 94.75 220 VAL A C 1
ATOM 1768 O O . VAL A 1 220 ? 4.926 14.367 -11.883 1 94.75 220 VAL A O 1
ATOM 1771 N N . SER A 1 221 ? 5.07 12.484 -10.711 1 92.31 221 SER A N 1
ATOM 1772 C CA . SER A 1 221 ? 6.309 12.094 -11.375 1 92.31 221 SER A CA 1
ATOM 1773 C C . SER A 1 221 ? 6.102 11.906 -12.875 1 92.31 221 SER A C 1
ATOM 1775 O O . SER A 1 221 ? 6.984 12.234 -13.672 1 92.31 221 SER A O 1
ATOM 1777 N N . LEU A 1 222 ? 4.977 11.445 -13.281 1 89.25 222 LEU A N 1
ATOM 1778 C CA . LEU A 1 222 ? 4.703 11.141 -14.68 1 89.25 222 LEU A CA 1
ATOM 1779 C C . LEU A 1 222 ? 4.059 12.336 -15.375 1 89.25 222 LEU A C 1
ATOM 1781 O O . LEU A 1 222 ? 3.945 12.359 -16.609 1 89.25 222 LEU A O 1
ATOM 1785 N N . GLY A 1 223 ? 3.666 13.297 -14.578 1 91.12 223 GLY A N 1
ATOM 1786 C CA . GLY A 1 223 ? 2.998 14.469 -15.133 1 91.12 223 GLY A CA 1
ATOM 1787 C C . GLY A 1 223 ? 1.623 14.156 -15.688 1 91.12 223 GLY A C 1
ATOM 1788 O O . GLY A 1 223 ? 1.239 14.688 -16.734 1 91.12 223 GLY A O 1
ATOM 1789 N N . HIS A 1 224 ? 0.957 13.281 -15.039 1 90.06 224 HIS A N 1
ATOM 1790 C CA . HIS A 1 224 ? -0.334 12.836 -15.547 1 90.06 224 HIS A CA 1
ATOM 1791 C C . HIS A 1 224 ? -1.477 13.641 -14.938 1 90.06 224 HIS A C 1
ATOM 1793 O O . HIS A 1 224 ? -2.115 13.195 -13.984 1 90.06 224 HIS A O 1
ATOM 1799 N N . PHE A 1 225 ? -1.899 14.633 -15.609 1 92.12 225 PHE A N 1
ATOM 1800 C CA . PHE A 1 225 ? -2.982 15.492 -15.156 1 92.12 225 PHE A CA 1
ATOM 1801 C C . PHE A 1 225 ? -4.312 14.75 -15.164 1 92.12 225 PHE A C 1
ATOM 1803 O O . PHE A 1 225 ? -5.133 14.922 -14.258 1 92.12 225 PHE A O 1
ATOM 1810 N N . GLU A 1 226 ? -4.48 13.945 -16.156 1 91.19 226 GLU A N 1
ATOM 1811 C CA . GLU A 1 226 ? -5.754 13.242 -16.281 1 91.19 226 GLU A CA 1
ATOM 1812 C C . GLU A 1 226 ? -5.961 12.258 -15.133 1 91.19 226 GLU A C 1
ATOM 1814 O O . GLU A 1 226 ? -7.059 12.156 -14.586 1 91.19 226 GLU A O 1
ATOM 1819 N N . THR A 1 227 ? -4.961 11.555 -14.859 1 90.69 227 THR A N 1
ATOM 1820 C CA . THR A 1 227 ? -5.043 10.625 -13.742 1 90.69 227 THR A CA 1
ATOM 1821 C C . THR A 1 227 ? -5.27 11.375 -12.43 1 90.69 227 THR A C 1
ATOM 1823 O O . THR A 1 227 ? -6.039 10.922 -11.578 1 90.69 227 THR A O 1
ATOM 1826 N N . TRP A 1 228 ? -4.578 12.539 -12.289 1 95.19 228 TRP A N 1
ATOM 1827 C CA . TRP A 1 228 ? -4.789 13.375 -11.109 1 95.19 228 TRP A CA 1
ATOM 1828 C C . TRP A 1 228 ? -6.246 13.797 -11 1 95.19 228 TRP A C 1
ATOM 1830 O O . TRP A 1 228 ? -6.852 13.703 -9.93 1 95.19 228 TRP A O 1
ATOM 1840 N N . LYS A 1 229 ? -6.734 14.211 -12.094 1 96.19 229 LYS A N 1
ATOM 1841 C CA . LYS A 1 229 ? -8.117 14.68 -12.133 1 96.19 229 LYS A CA 1
ATOM 1842 C C . LYS A 1 229 ? -9.086 13.57 -11.727 1 96.19 229 LYS A C 1
ATOM 1844 O O . LYS A 1 229 ? -9.961 13.781 -10.883 1 96.19 229 LYS A O 1
ATOM 1849 N N . GLU A 1 230 ? -8.922 12.461 -12.273 1 94 230 GLU A N 1
ATOM 1850 C CA . GLU A 1 230 ? -9.82 11.352 -11.977 1 94 230 GLU A CA 1
ATOM 1851 C C . GLU A 1 230 ? -9.766 10.977 -10.5 1 94 230 GLU A C 1
ATOM 1853 O O . GLU A 1 230 ? -10.805 10.805 -9.859 1 94 230 GLU A O 1
ATOM 1858 N N . ARG A 1 231 ? -8.562 10.852 -9.977 1 95.31 231 ARG A N 1
ATOM 1859 C CA . ARG A 1 231 ? -8.375 10.508 -8.57 1 95.31 231 ARG A CA 1
ATOM 1860 C C . ARG A 1 231 ? -9.016 11.555 -7.668 1 95.31 231 ARG A C 1
ATOM 1862 O O . ARG A 1 231 ? -9.656 11.211 -6.672 1 95.31 231 ARG A O 1
ATOM 1869 N N . PHE A 1 232 ? -8.797 12.805 -8.031 1 97.94 232 PHE A N 1
ATOM 1870 C CA . PHE A 1 232 ? -9.312 13.898 -7.23 1 97.94 232 PHE A CA 1
ATOM 1871 C C . PHE A 1 232 ? -10.836 13.945 -7.297 1 97.94 232 PHE A C 1
ATOM 1873 O O . PHE A 1 232 ? -11.508 14.008 -6.262 1 97.94 232 PHE A O 1
ATOM 1880 N N . VAL A 1 233 ? -11.359 13.797 -8.453 1 97.88 233 VAL A N 1
ATOM 1881 C CA . VAL A 1 233 ? -12.781 14.047 -8.672 1 97.88 233 VAL A CA 1
ATOM 1882 C C . VAL A 1 233 ? -13.609 12.906 -8.078 1 97.88 233 VAL A C 1
ATOM 1884 O O . VAL A 1 233 ? -14.672 13.141 -7.504 1 97.88 233 VAL A O 1
ATOM 1887 N N . VAL A 1 234 ? -13.117 11.711 -8.234 1 97 234 VAL A N 1
ATOM 1888 C CA . VAL A 1 234 ? -13.867 10.586 -7.672 1 97 234 VAL A CA 1
ATOM 1889 C C . VAL A 1 234 ? -13.93 10.719 -6.152 1 97 234 VAL A C 1
ATOM 1891 O O . VAL A 1 234 ? -14.961 10.422 -5.539 1 97 234 VAL A O 1
ATOM 1894 N N . THR A 1 235 ? -12.891 11.133 -5.543 1 98.12 235 THR A N 1
ATOM 1895 C CA . THR A 1 235 ? -12.852 11.344 -4.102 1 98.12 235 THR A CA 1
ATOM 1896 C C . THR A 1 235 ? -13.703 12.547 -3.703 1 98.12 235 THR A C 1
ATOM 1898 O O . THR A 1 235 ? -14.43 12.492 -2.711 1 98.12 235 THR A O 1
ATOM 1901 N N . GLN A 1 236 ? -13.547 13.562 -4.488 1 98.19 236 GLN A N 1
ATOM 1902 C CA . GLN A 1 236 ? -14.336 14.766 -4.273 1 98.19 236 GLN A CA 1
ATOM 1903 C C . GLN A 1 236 ? -15.836 14.461 -4.301 1 98.19 236 GLN A C 1
ATOM 1905 O O . GLN A 1 236 ? -16.578 14.938 -3.449 1 98.19 236 GLN A O 1
ATOM 1910 N N . ASN A 1 237 ? -16.25 13.656 -5.227 1 98.19 237 ASN A N 1
ATOM 1911 C CA . ASN A 1 237 ? -17.656 13.305 -5.371 1 98.19 237 ASN A CA 1
ATOM 1912 C C . ASN A 1 237 ? -18.156 12.5 -4.172 1 98.19 237 ASN A C 1
ATOM 1914 O O . ASN A 1 237 ? -19.328 12.609 -3.789 1 98.19 237 ASN A O 1
ATOM 1918 N N . PHE A 1 238 ? -17.359 11.75 -3.619 1 98 238 PHE A N 1
ATOM 1919 C CA . PHE A 1 238 ? -17.703 10.969 -2.439 1 98 238 PHE A CA 1
ATOM 1920 C C . PHE A 1 238 ? -18.016 11.883 -1.26 1 98 238 PHE A C 1
ATOM 1922 O O . PHE A 1 238 ? -18.953 11.633 -0.506 1 98 238 PHE A O 1
ATOM 1929 N N . PHE A 1 239 ? -17.266 12.93 -1.061 1 97.62 239 PHE A N 1
ATOM 1930 C CA . PHE A 1 239 ? -17.391 13.797 0.107 1 97.62 239 PHE A CA 1
ATOM 1931 C C . PHE A 1 239 ? -18.328 14.961 -0.183 1 97.62 239 PHE A C 1
ATOM 1933 O O . PHE A 1 239 ? -18.734 15.688 0.73 1 97.62 239 PHE A O 1
ATOM 1940 N N . LYS A 1 240 ? -18.734 15.172 -1.383 1 97.06 240 LYS A N 1
ATOM 1941 C CA . LYS A 1 240 ? -19.438 16.344 -1.872 1 97.06 240 LYS A CA 1
ATOM 1942 C C . LYS A 1 240 ? -20.703 16.609 -1.046 1 97.06 240 LYS A C 1
ATOM 1944 O O . LYS A 1 240 ? -20.984 17.75 -0.68 1 97.06 240 LYS A O 1
ATOM 1949 N N . PRO A 1 241 ? -21.438 15.562 -0.668 1 95.31 241 PRO A N 1
ATOM 1950 C CA . PRO A 1 241 ? -22.672 15.812 0.101 1 95.31 241 PRO A CA 1
ATOM 1951 C C . PRO A 1 241 ? -22.391 16.406 1.481 1 95.31 241 PRO A C 1
ATOM 1953 O O . PRO A 1 241 ? -23.281 16.969 2.111 1 95.31 241 PRO A O 1
ATOM 1956 N N . ARG A 1 242 ? -21.156 16.391 1.908 1 94.62 242 ARG A N 1
ATOM 1957 C CA . ARG A 1 242 ? -20.828 16.812 3.266 1 94.62 242 ARG A CA 1
ATOM 1958 C C . ARG A 1 242 ? -20.125 18.172 3.262 1 94.62 242 ARG A C 1
ATOM 1960 O O . ARG A 1 242 ? -19.875 18.75 4.32 1 94.62 242 ARG A O 1
ATOM 1967 N N . PHE A 1 243 ? -19.906 18.781 2.135 1 95.5 243 PHE A N 1
ATOM 1968 C CA . PHE A 1 243 ? -19.109 20.016 2.014 1 95.5 243 PHE A CA 1
ATOM 1969 C C . PHE A 1 243 ? -19.812 21.172 2.717 1 95.5 243 PHE A C 1
ATOM 1971 O O . PHE A 1 243 ? -19.172 21.938 3.434 1 95.5 243 PHE A O 1
ATOM 1978 N N . PRO A 1 244 ? -21.125 21.281 2.557 1 94.12 244 PRO A N 1
ATOM 1979 C CA . PRO A 1 244 ? -21.766 22.438 3.203 1 94.12 244 PRO A CA 1
ATOM 1980 C C . PRO A 1 244 ? -21.609 22.422 4.723 1 94.12 244 PRO A C 1
ATOM 1982 O O . PRO A 1 244 ? -21.219 23.438 5.309 1 94.12 244 PRO A O 1
ATOM 1985 N N . GLU A 1 245 ? -21.828 21.328 5.305 1 92.31 245 GLU A N 1
ATOM 1986 C CA . GLU A 1 245 ? -21.672 21.203 6.754 1 92.31 245 GLU A CA 1
ATOM 1987 C C . GLU A 1 245 ? -20.219 21.375 7.168 1 92.31 245 GLU A C 1
ATOM 1989 O O . GLU A 1 245 ? -19.922 22.047 8.156 1 92.31 245 GLU A O 1
ATOM 1994 N N . ALA A 1 246 ? -19.375 20.828 6.457 1 91.12 246 ALA A N 1
ATOM 1995 C CA . ALA A 1 246 ? -17.938 20.891 6.75 1 91.12 246 ALA A CA 1
ATOM 1996 C C . ALA A 1 246 ? -17.422 22.312 6.648 1 91.12 246 ALA A C 1
ATOM 1998 O O . ALA A 1 246 ? -16.578 22.734 7.449 1 91.12 246 ALA A O 1
ATOM 1999 N N . THR A 1 247 ? -17.891 23 5.672 1 92.56 247 THR A N 1
ATOM 2000 C CA . THR A 1 247 ? -17.484 24.391 5.484 1 92.56 247 THR A CA 1
ATOM 2001 C C . THR A 1 247 ? -17.922 25.25 6.668 1 92.56 247 THR A C 1
ATOM 2003 O O . THR A 1 247 ? -17.156 26.078 7.156 1 92.56 247 THR A O 1
ATOM 2006 N N . LYS A 1 248 ? -19.109 25.016 7.105 1 94.31 248 LYS A N 1
ATOM 2007 C CA . LYS A 1 248 ? -19.625 25.766 8.25 1 94.31 248 LYS A CA 1
ATOM 2008 C C . LYS A 1 248 ? -18.781 25.531 9.492 1 94.31 248 LYS A C 1
ATOM 2010 O O . LYS A 1 248 ? -18.359 26.469 10.156 1 94.31 248 LYS A O 1
ATOM 2015 N N . VAL A 1 249 ? -18.5 24.328 9.75 1 91.69 249 VAL A N 1
ATOM 2016 C CA . VAL A 1 249 ? -17.734 23.953 10.93 1 91.69 249 VAL A CA 1
ATOM 2017 C C . VAL A 1 249 ? -16.297 24.453 10.781 1 91.69 249 VAL A C 1
ATOM 2019 O O . VAL A 1 249 ? -15.703 24.953 11.75 1 91.69 249 VAL A O 1
ATOM 2022 N N . GLY A 1 250 ? -15.797 24.297 9.602 1 90.88 250 GLY A N 1
ATOM 2023 C CA . GLY A 1 250 ? -14.438 24.75 9.352 1 90.88 250 GLY A CA 1
ATOM 2024 C C . GLY A 1 250 ? -14.258 26.25 9.539 1 90.88 250 GLY A C 1
ATOM 2025 O O . GLY A 1 250 ? -13.273 26.688 10.125 1 90.88 250 GLY A O 1
ATOM 2026 N N . ASN A 1 251 ? -15.18 26.953 9.07 1 91.44 251 ASN A N 1
ATOM 2027 C CA . ASN A 1 251 ? -15.133 28.391 9.227 1 91.44 251 ASN A CA 1
ATOM 2028 C C . ASN A 1 251 ? -15.25 28.797 10.695 1 91.44 251 ASN A C 1
ATOM 2030 O O . ASN A 1 251 ? -14.586 29.734 11.141 1 91.44 251 ASN A O 1
ATOM 2034 N N . ALA A 1 252 ? -16.109 28.109 11.367 1 92.5 252 ALA A N 1
ATOM 2035 C CA . ALA A 1 252 ? -16.25 28.375 12.797 1 92.5 252 ALA A CA 1
ATOM 2036 C C . ALA A 1 252 ? -14.945 28.078 13.539 1 92.5 252 ALA A C 1
ATOM 2038 O O . ALA A 1 252 ? -14.562 28.812 14.453 1 92.5 252 ALA A O 1
ATOM 2039 N N . MET A 1 253 ? -14.312 27.031 13.133 1 90.12 253 MET A N 1
ATOM 2040 C CA . MET A 1 253 ? -13.039 26.641 13.734 1 90.12 253 MET A CA 1
ATOM 2041 C C . MET A 1 253 ? -11.969 27.703 13.469 1 90.12 253 MET A C 1
ATOM 2043 O O . MET A 1 253 ? -11.266 28.125 14.391 1 90.12 253 MET A O 1
ATOM 2047 N N . MET A 1 254 ? -11.898 28.188 12.289 1 87.94 254 MET A N 1
ATOM 2048 C CA . MET A 1 254 ? -10.922 29.203 11.914 1 87.94 254 MET A CA 1
ATOM 2049 C C . MET A 1 254 ? -11.164 30.5 12.68 1 87.94 254 MET A C 1
ATOM 2051 O O . MET A 1 254 ? -10.211 31.125 13.148 1 87.94 254 MET A O 1
ATOM 2055 N N . LYS A 1 255 ? -12.383 30.812 12.766 1 89.75 255 LYS A N 1
ATOM 2056 C CA . LYS A 1 255 ? -12.742 32.031 13.5 1 89.75 255 LYS A CA 1
ATOM 2057 C C . LYS A 1 255 ? -12.32 31.922 14.969 1 89.75 255 LYS A C 1
ATOM 2059 O O . LYS A 1 255 ? -11.781 32.875 15.531 1 89.75 255 LYS A O 1
ATOM 2064 N N . ALA A 1 256 ? -12.602 30.797 15.484 1 86.94 256 ALA A N 1
ATOM 2065 C CA . ALA A 1 256 ? -12.242 30.594 16.891 1 86.94 256 ALA A CA 1
ATOM 2066 C C . ALA A 1 256 ? -10.734 30.672 17.078 1 86.94 256 ALA A C 1
ATOM 2068 O O . ALA A 1 256 ? -10.258 31.188 18.094 1 86.94 256 ALA A O 1
ATOM 2069 N N . LEU A 1 257 ? -9.992 30.172 16.188 1 83.69 257 LEU A N 1
ATOM 2070 C CA . LEU A 1 257 ? -8.539 30.203 16.266 1 83.69 257 LEU A CA 1
ATOM 2071 C C . LEU A 1 257 ? -8.016 31.625 16.156 1 83.69 257 LEU A C 1
ATOM 2073 O O . LEU A 1 257 ? -7.086 32 16.859 1 83.69 257 LEU A O 1
ATOM 2077 N N . LEU A 1 258 ? -8.594 32.406 15.289 1 84.12 258 LEU A N 1
ATOM 2078 C CA . LEU A 1 258 ? -8.195 33.812 15.109 1 84.12 258 LEU A CA 1
ATOM 2079 C C . LEU A 1 258 ? -8.547 34.625 16.344 1 84.12 258 LEU A C 1
ATOM 2081 O O . LEU A 1 258 ? -7.781 35.5 16.734 1 84.12 258 LEU A O 1
ATOM 2085 N N . ASP A 1 259 ? -9.641 34.281 16.938 1 84.62 259 ASP A N 1
ATOM 2086 C CA . ASP A 1 259 ? -10.094 35 18.125 1 84.62 259 ASP A CA 1
ATOM 2087 C C . ASP A 1 259 ? -9.234 34.656 19.328 1 84.62 259 ASP A C 1
ATOM 2089 O O . ASP A 1 259 ? -9.094 35.469 20.25 1 84.62 259 ASP A O 1
ATOM 2093 N N . SER A 1 260 ? -8.789 33.438 19.281 1 79.31 260 SER A N 1
ATOM 2094 C CA . SER A 1 260 ? -7.977 33.031 20.406 1 79.31 260 SER A CA 1
ATOM 2095 C C . SER A 1 260 ? -6.602 33.688 20.375 1 79.31 260 SER A C 1
ATOM 2097 O O . SER A 1 260 ? -5.902 33.719 21.391 1 79.31 260 SER A O 1
ATOM 2099 N N . ARG A 1 261 ? -6.086 34.188 19.391 1 73.69 261 ARG A N 1
ATOM 2100 C CA . ARG A 1 261 ? -4.777 34.812 19.25 1 73.69 261 ARG A CA 1
ATOM 2101 C C . ARG A 1 261 ? -4.871 36.312 19.516 1 73.69 261 ARG A C 1
ATOM 2103 O O . ARG A 1 261 ? -3.848 37 19.641 1 73.69 261 ARG A O 1
ATOM 2110 N N . LYS A 1 262 ? -6.102 36.875 19.531 1 64.19 262 LYS A N 1
ATOM 2111 C CA . LYS A 1 262 ? -6.266 38.25 19.938 1 64.19 262 LYS A CA 1
ATOM 2112 C C . LYS A 1 262 ? -6.121 38.406 21.453 1 64.19 262 LYS A C 1
ATOM 2114 O O . LYS A 1 262 ? -6.465 37.5 22.203 1 64.19 262 LYS A O 1
ATOM 2119 N N . MET B 1 1 ? -15.336 -18.938 -27.25 1 37.72 1 MET B N 1
ATOM 2120 C CA . MET B 1 1 ? -15.18 -19.953 -26.219 1 37.72 1 MET B CA 1
ATOM 2121 C C . MET B 1 1 ? -13.742 -20.016 -25.719 1 37.72 1 MET B C 1
ATOM 2123 O O . MET B 1 1 ? -13.484 -19.969 -24.516 1 37.72 1 MET B O 1
ATOM 2127 N N . HIS B 1 2 ? -12.781 -20.25 -26.672 1 42.56 2 HIS B N 1
ATOM 2128 C CA . HIS B 1 2 ? -11.359 -20.438 -26.375 1 42.56 2 HIS B CA 1
ATOM 2129 C C . HIS B 1 2 ? -10.75 -19.172 -25.766 1 42.56 2 HIS B C 1
ATOM 2131 O O . HIS B 1 2 ? -9.992 -19.25 -24.797 1 42.56 2 HIS B O 1
ATOM 2137 N N . ASP B 1 3 ? -11.078 -18.078 -26.359 1 44.97 3 ASP B N 1
ATOM 2138 C CA . ASP B 1 3 ? -10.5 -16.812 -25.922 1 44.97 3 ASP B CA 1
ATOM 2139 C C . ASP B 1 3 ? -10.891 -16.516 -24.469 1 44.97 3 ASP B C 1
ATOM 2141 O O . ASP B 1 3 ? -10.102 -15.945 -23.719 1 44.97 3 ASP B O 1
ATOM 2145 N N . ARG B 1 4 ? -12.148 -16.984 -24.219 1 50.16 4 ARG B N 1
ATOM 2146 C CA . ARG B 1 4 ? -12.664 -16.781 -22.875 1 50.16 4 ARG B CA 1
ATOM 2147 C C . ARG B 1 4 ? -11.922 -17.656 -21.875 1 50.16 4 ARG B C 1
ATOM 2149 O O . ARG B 1 4 ? -11.594 -17.203 -20.766 1 50.16 4 ARG B O 1
ATOM 2156 N N . ILE B 1 5 ? -11.633 -18.844 -22.25 1 50.19 5 ILE B N 1
ATOM 2157 C CA . ILE B 1 5 ? -11.016 -19.844 -21.375 1 50.19 5 ILE B CA 1
ATOM 2158 C C . ILE B 1 5 ? -9.586 -19.406 -21.031 1 50.19 5 ILE B C 1
ATOM 2160 O O . ILE B 1 5 ? -9.172 -19.469 -19.875 1 50.19 5 ILE B O 1
ATOM 2164 N N . THR B 1 6 ? -8.867 -19.016 -22.203 1 51.25 6 THR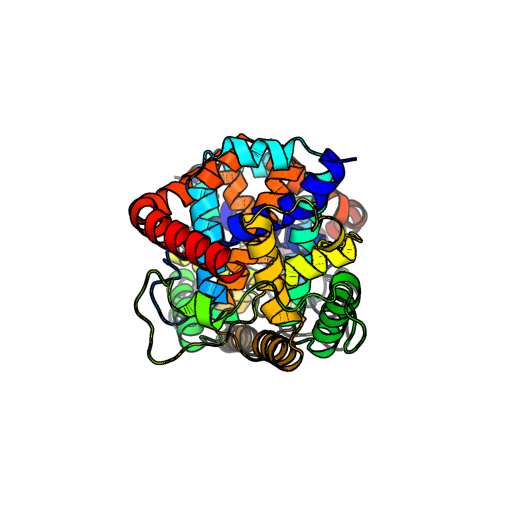 B N 1
ATOM 2165 C CA . THR B 1 6 ? -7.473 -18.625 -22.031 1 51.25 6 THR B CA 1
ATOM 2166 C C . THR B 1 6 ? -7.363 -17.375 -21.172 1 51.25 6 THR B C 1
ATOM 2168 O O . THR B 1 6 ? -6.496 -17.281 -20.312 1 51.25 6 THR B O 1
ATOM 2171 N N . ALA B 1 7 ? -8.328 -16.5 -21.469 1 53.94 7 ALA B N 1
ATOM 2172 C CA . ALA B 1 7 ? -8.305 -15.242 -20.719 1 53.94 7 ALA B CA 1
ATOM 2173 C C . ALA B 1 7 ? -8.617 -15.492 -19.234 1 53.94 7 ALA B C 1
ATOM 2175 O O . ALA B 1 7 ? -8.07 -14.812 -18.359 1 53.94 7 ALA B O 1
ATOM 2176 N N . ASP B 1 8 ? -9.133 -16.625 -19.047 1 58.19 8 ASP B N 1
ATOM 2177 C CA . ASP B 1 8 ? -9.789 -16.812 -17.75 1 58.19 8 ASP B CA 1
ATOM 2178 C C . ASP B 1 8 ? -8.773 -17.062 -16.641 1 58.19 8 ASP B C 1
ATOM 2180 O O . ASP B 1 8 ? -8.969 -16.641 -15.5 1 58.19 8 ASP B O 1
ATOM 2184 N N . THR B 1 9 ? -7.68 -17.516 -17.016 1 71.38 9 THR B N 1
ATOM 2185 C CA . THR B 1 9 ? -6.777 -17.75 -15.898 1 71.38 9 THR B CA 1
ATOM 2186 C C . THR B 1 9 ? -5.449 -17.031 -16.109 1 71.38 9 THR B C 1
ATOM 2188 O O . THR B 1 9 ? -4.727 -16.766 -15.148 1 71.38 9 THR B O 1
ATOM 2191 N N . GLN B 1 10 ? -5.273 -16.656 -17.266 1 82.06 10 GLN B N 1
ATOM 2192 C CA . GLN B 1 10 ? -3.92 -16.203 -17.578 1 82.06 10 GLN B CA 1
ATOM 2193 C C . GLN B 1 10 ? -3.693 -14.773 -17.094 1 82.06 10 GLN B C 1
ATOM 2195 O O . GLN B 1 10 ? -2.611 -14.445 -16.594 1 82.06 10 GLN B O 1
ATOM 2200 N N . ALA B 1 11 ? -4.711 -14.031 -17.156 1 88.94 11 ALA B N 1
ATOM 2201 C CA . ALA B 1 11 ? -4.539 -12.633 -16.766 1 88.94 11 ALA B CA 1
ATOM 2202 C C . ALA B 1 11 ? -4.184 -12.508 -15.289 1 88.94 11 ALA B C 1
ATOM 2204 O O . ALA B 1 11 ? -3.301 -11.727 -14.914 1 88.94 11 ALA B O 1
ATOM 2205 N N . VAL B 1 12 ? -4.82 -13.352 -14.438 1 92.06 12 VAL B N 1
ATOM 2206 C CA . VAL B 1 12 ? -4.574 -13.328 -13 1 92.06 12 VAL B CA 1
ATOM 2207 C C . VAL B 1 12 ? -3.145 -13.781 -12.711 1 92.06 12 VAL B C 1
ATOM 2209 O O . VAL B 1 12 ? -2.447 -13.164 -11.898 1 92.06 12 VAL B O 1
ATOM 2212 N N . THR B 1 13 ? -2.758 -14.758 -13.383 1 91.25 13 THR B N 1
ATOM 2213 C CA . THR B 1 13 ? -1.421 -15.297 -13.148 1 91.25 13 THR B CA 1
ATOM 2214 C C . THR B 1 13 ? -0.354 -14.312 -13.625 1 91.25 13 THR B C 1
ATOM 2216 O O . THR B 1 13 ? 0.653 -14.102 -12.945 1 91.25 13 THR B O 1
ATOM 2219 N N . HIS B 1 14 ? -0.583 -13.742 -14.781 1 93.38 14 HIS B N 1
ATOM 2220 C CA . HIS B 1 14 ? 0.382 -12.773 -15.289 1 93.38 14 HIS B CA 1
ATOM 2221 C C . HIS B 1 14 ? 0.537 -11.594 -14.336 1 93.38 14 HIS B C 1
ATOM 2223 O O . HIS B 1 14 ? 1.658 -11.211 -13.992 1 93.38 14 HIS B O 1
ATOM 2229 N N . VAL B 1 15 ? -0.576 -11.086 -13.906 1 97.06 15 VAL B N 1
ATOM 2230 C CA . VAL B 1 15 ? -0.489 -9.891 -13.062 1 97.06 15 VAL B CA 1
ATOM 2231 C C . VAL B 1 15 ? 0.128 -10.258 -11.719 1 97.06 15 VAL B C 1
ATOM 2233 O O . VAL B 1 15 ? 0.857 -9.461 -11.125 1 97.06 15 VAL B O 1
ATOM 2236 N N . ALA B 1 16 ? -0.119 -11.461 -11.242 1 97.31 16 ALA B N 1
ATOM 2237 C CA . ALA B 1 16 ? 0.498 -11.906 -10 1 97.31 16 ALA B CA 1
ATOM 2238 C C . ALA B 1 16 ? 2.02 -11.867 -10.094 1 97.31 16 ALA B C 1
ATOM 2240 O O . ALA B 1 16 ? 2.689 -11.305 -9.219 1 97.31 16 ALA B O 1
ATOM 2241 N N . PHE B 1 17 ? 2.543 -12.352 -11.102 1 96.81 17 PHE B N 1
ATOM 2242 C CA . PHE B 1 17 ? 3.992 -12.453 -11.219 1 96.81 17 PHE B CA 1
ATOM 2243 C C . PHE B 1 17 ? 4.602 -11.117 -11.617 1 96.81 17 PHE B C 1
ATOM 2245 O O . PHE B 1 17 ? 5.715 -10.781 -11.211 1 96.81 17 PHE B O 1
ATOM 2252 N N . LEU B 1 18 ? 3.842 -10.383 -12.438 1 98 18 LEU B N 1
ATOM 2253 C CA . LEU B 1 18 ? 4.242 -9 -12.68 1 98 18 LEU B CA 1
ATOM 2254 C C . LEU B 1 18 ? 4.371 -8.234 -11.367 1 98 18 LEU B C 1
ATOM 2256 O O . LEU B 1 18 ? 5.336 -7.496 -11.164 1 98 18 LEU B O 1
ATOM 2260 N N . SER B 1 19 ? 3.43 -8.453 -10.508 1 98.62 19 SER B N 1
ATOM 2261 C CA . SER B 1 19 ? 3.414 -7.766 -9.219 1 98.62 19 SER B CA 1
ATOM 2262 C C . SER B 1 19 ? 4.578 -8.219 -8.344 1 98.62 19 SER B C 1
ATOM 2264 O O . SER B 1 19 ? 5.16 -7.406 -7.613 1 98.62 19 SER B O 1
ATOM 2266 N N . MET B 1 20 ? 4.926 -9.469 -8.367 1 97.94 20 MET B N 1
ATOM 2267 C CA . MET B 1 20 ? 6.059 -9.977 -7.598 1 97.94 20 MET B CA 1
ATOM 2268 C C . MET B 1 20 ? 7.355 -9.289 -8.023 1 97.94 20 MET B C 1
ATOM 2270 O O . MET B 1 20 ? 8.133 -8.852 -7.184 1 97.94 20 MET B O 1
ATOM 2274 N N . GLY B 1 21 ? 7.551 -9.234 -9.32 1 98.19 21 GLY B N 1
ATOM 2275 C CA . GLY B 1 21 ? 8.742 -8.562 -9.82 1 98.19 21 GLY B CA 1
ATOM 2276 C C . GLY B 1 21 ? 8.828 -7.109 -9.398 1 98.19 21 GLY B C 1
ATOM 2277 O O . GLY B 1 21 ? 9.891 -6.641 -8.977 1 98.19 21 GLY B O 1
ATOM 2278 N N . LYS B 1 22 ? 7.672 -6.426 -9.555 1 98.06 22 LYS B N 1
ATOM 2279 C CA . LYS B 1 22 ? 7.629 -5.02 -9.172 1 98.06 22 LYS B CA 1
ATOM 2280 C C . LYS B 1 22 ? 7.941 -4.848 -7.684 1 98.06 22 LYS B C 1
ATOM 2282 O O . LYS B 1 22 ? 8.617 -3.896 -7.293 1 98.06 22 LYS B O 1
ATOM 2287 N N . ALA B 1 23 ? 7.41 -5.75 -6.871 1 97.94 23 ALA B N 1
ATOM 2288 C CA . ALA B 1 23 ? 7.633 -5.68 -5.43 1 97.94 23 ALA B CA 1
ATOM 2289 C C . ALA B 1 23 ? 9.102 -5.895 -5.09 1 97.94 23 ALA B C 1
ATOM 2291 O O . ALA B 1 23 ? 9.664 -5.172 -4.262 1 97.94 23 ALA B O 1
ATOM 2292 N N . TRP B 1 24 ? 9.711 -6.891 -5.672 1 97.31 24 TRP B N 1
ATOM 2293 C CA . TRP B 1 24 ? 11.117 -7.168 -5.406 1 97.31 24 TRP B CA 1
ATOM 2294 C C . TRP B 1 24 ? 12 -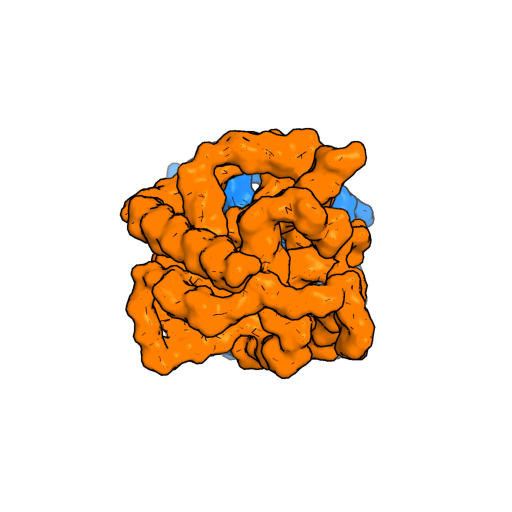6.031 -5.91 1 97.31 24 TRP B C 1
ATOM 2296 O O . TRP B 1 24 ? 13 -5.684 -5.277 1 97.31 24 TRP B O 1
ATOM 2306 N N . HIS B 1 25 ? 11.648 -5.453 -7.031 1 97.31 25 HIS B N 1
ATOM 2307 C CA . HIS B 1 25 ? 12.352 -4.277 -7.539 1 97.31 25 HIS B CA 1
ATOM 2308 C C . HIS B 1 25 ? 12.266 -3.119 -6.551 1 97.31 25 HIS B C 1
ATOM 2310 O O . HIS B 1 25 ? 13.273 -2.465 -6.27 1 97.31 25 HIS B O 1
ATOM 2316 N N . ALA B 1 26 ? 11.055 -2.852 -6.074 1 94.62 26 ALA B N 1
ATOM 2317 C CA . ALA B 1 26 ? 10.852 -1.755 -5.133 1 94.62 26 ALA B CA 1
ATOM 2318 C C . ALA B 1 26 ? 11.703 -1.94 -3.881 1 94.62 26 ALA B C 1
ATOM 2320 O O . ALA B 1 26 ? 12.18 -0.964 -3.293 1 94.62 26 ALA B O 1
ATOM 2321 N N . SER B 1 27 ? 11.891 -3.16 -3.508 1 93.75 27 SER B N 1
ATOM 2322 C CA . SER B 1 27 ? 12.688 -3.477 -2.326 1 93.75 27 SER B CA 1
ATOM 2323 C C . SER B 1 27 ? 14.164 -3.605 -2.676 1 93.75 27 SER B C 1
ATOM 2325 O O . SER B 1 27 ? 14.992 -3.893 -1.807 1 93.75 27 SER B O 1
ATOM 2327 N N . GLN B 1 28 ? 14.477 -3.424 -3.916 1 94.31 28 GLN B N 1
ATOM 2328 C CA . GLN B 1 28 ? 15.844 -3.555 -4.406 1 94.31 28 GLN B CA 1
ATOM 2329 C C . GLN B 1 28 ? 16.469 -4.879 -3.971 1 94.31 28 GLN B C 1
ATOM 2331 O O . GLN B 1 28 ? 17.578 -4.91 -3.453 1 94.31 28 GLN B O 1
ATOM 2336 N N . GLN B 1 29 ? 15.664 -5.926 -4.184 1 92.25 29 GLN B N 1
ATOM 2337 C CA . GLN B 1 29 ? 16.078 -7.25 -3.738 1 92.25 29 GLN B CA 1
ATOM 2338 C C . GLN B 1 29 ? 15.945 -8.273 -4.859 1 92.25 29 GLN B C 1
ATOM 2340 O O . GLN B 1 29 ? 14.953 -8.273 -5.594 1 92.25 29 GLN B O 1
ATOM 2345 N N . PHE B 1 30 ? 17 -9.039 -4.988 1 93.62 30 PHE B N 1
ATOM 2346 C CA . PHE B 1 30 ? 16.844 -10.289 -5.727 1 93.62 30 PHE B CA 1
ATOM 2347 C C . PHE B 1 30 ? 16.344 -11.398 -4.812 1 93.62 30 PHE B C 1
ATOM 2349 O O . PHE B 1 30 ? 17.047 -11.82 -3.893 1 93.62 30 PHE B O 1
ATOM 2356 N N . PRO B 1 31 ? 15.125 -11.867 -5.074 1 93 31 PRO B N 1
ATOM 2357 C CA . PRO B 1 31 ? 14.484 -12.758 -4.105 1 93 31 PRO B CA 1
ATOM 2358 C C . PRO B 1 31 ? 15.289 -14.023 -3.842 1 93 31 PRO B C 1
ATOM 2360 O O . PRO B 1 31 ? 15.141 -14.648 -2.787 1 93 31 PRO B O 1
ATOM 2363 N N . TRP B 1 32 ? 16.172 -14.305 -4.691 1 90.69 32 TRP B N 1
ATOM 2364 C CA . TRP B 1 32 ? 16.953 -15.531 -4.5 1 90.69 32 TRP B CA 1
ATOM 2365 C C . TRP B 1 32 ? 18.203 -15.258 -3.662 1 90.69 32 TRP B C 1
ATOM 2367 O O . TRP B 1 32 ? 18.969 -16.172 -3.371 1 90.69 32 TRP B O 1
ATOM 2377 N N . GLU B 1 33 ? 18.344 -13.938 -3.363 1 87.31 33 GLU B N 1
ATOM 2378 C CA . GLU B 1 33 ? 19.484 -13.562 -2.541 1 87.31 33 GLU B CA 1
ATOM 2379 C C . GLU B 1 33 ? 19.094 -13.43 -1.072 1 87.31 33 GLU B C 1
ATOM 2381 O O . GLU B 1 33 ? 18.188 -12.656 -0.735 1 87.31 33 GLU B O 1
ATOM 2386 N N . GLY B 1 34 ? 19.016 -14.5 -0.284 1 84.56 34 GLY B N 1
ATOM 2387 C CA . GLY B 1 34 ? 18.656 -14.477 1.127 1 84.56 34 GLY B CA 1
ATOM 2388 C C . GLY B 1 34 ? 17.875 -15.695 1.562 1 84.56 34 GLY B C 1
ATOM 2389 O O . GLY B 1 34 ? 17.797 -16.688 0.84 1 84.56 34 GLY B O 1
ATOM 2390 N N . ALA B 1 35 ? 17.25 -15.523 2.678 1 84.44 35 ALA B N 1
ATOM 2391 C CA . ALA B 1 35 ? 16.594 -16.688 3.287 1 84.44 35 ALA B CA 1
ATOM 2392 C C . ALA B 1 35 ? 15.094 -16.656 3.074 1 84.44 35 ALA B C 1
ATOM 2394 O O . ALA B 1 35 ? 14.406 -17.656 3.283 1 84.44 35 ALA B O 1
ATOM 2395 N N . ARG B 1 36 ? 14.555 -15.625 2.504 1 88 36 ARG B N 1
ATOM 2396 C CA . ARG B 1 36 ? 13.109 -15.414 2.518 1 88 36 ARG B CA 1
ATOM 2397 C C . ARG B 1 36 ? 12.43 -16.219 1.419 1 88 36 ARG B C 1
ATOM 2399 O O . ARG B 1 36 ? 11.344 -16.766 1.625 1 88 36 ARG B O 1
ATOM 2406 N N . TYR B 1 37 ? 13.023 -16.25 0.309 1 91.31 37 TYR B N 1
ATOM 2407 C CA . TYR B 1 37 ? 12.352 -16.844 -0.838 1 91.31 37 TYR B CA 1
ATOM 2408 C C . TYR B 1 37 ? 13.094 -18.078 -1.322 1 91.31 37 TYR B C 1
ATOM 2410 O O . TYR B 1 37 ? 13.602 -18.109 -2.445 1 91.31 37 TYR B O 1
ATOM 2418 N N . VAL B 1 38 ? 13.062 -19.031 -0.462 1 88.06 38 VAL B N 1
ATOM 2419 C CA . VAL B 1 38 ? 13.789 -20.266 -0.731 1 88.06 38 VAL B CA 1
ATOM 2420 C C . VAL B 1 38 ? 12.812 -21.453 -0.705 1 88.06 38 VAL B C 1
ATOM 2422 O O . VAL B 1 38 ? 11.891 -21.484 0.112 1 88.06 38 VAL B O 1
ATOM 2425 N N . GLY B 1 39 ? 13.109 -22.453 -1.723 1 87.81 39 GLY B N 1
ATOM 2426 C CA . GLY B 1 39 ? 12.273 -23.641 -1.78 1 87.81 39 GLY B CA 1
ATOM 2427 C C . GLY B 1 39 ? 11.609 -23.844 -3.129 1 87.81 39 GLY B C 1
ATOM 2428 O O . GLY B 1 39 ? 11.742 -23 -4.023 1 87.81 39 GLY B O 1
ATOM 2429 N N . GLY B 1 40 ? 10.922 -24.969 -3.252 1 89 40 GLY B N 1
ATOM 2430 C CA . GLY B 1 40 ? 10.336 -25.344 -4.527 1 89 40 GLY B CA 1
ATOM 2431 C C . GLY B 1 40 ? 9.312 -24.344 -5.039 1 89 40 GLY B C 1
ATOM 2432 O O . GLY B 1 40 ? 9.391 -23.906 -6.191 1 89 40 GLY B O 1
ATOM 2433 N N . ILE B 1 41 ? 8.398 -23.922 -4.195 1 91.62 41 ILE B N 1
ATOM 2434 C CA . ILE B 1 41 ? 7.348 -22.984 -4.586 1 91.62 41 ILE B CA 1
ATOM 2435 C C . ILE B 1 41 ? 7.969 -21.656 -5.004 1 91.62 41 ILE B C 1
ATOM 2437 O O . ILE B 1 41 ? 7.609 -21.094 -6.043 1 91.62 41 ILE B O 1
ATOM 2441 N N . GLU B 1 42 ? 8.93 -21.203 -4.207 1 94.12 42 GLU B N 1
ATOM 2442 C CA . GLU B 1 42 ? 9.57 -19.922 -4.484 1 94.12 42 GLU B CA 1
ATOM 2443 C C . GLU B 1 42 ? 10.375 -19.969 -5.781 1 94.12 42 GLU B C 1
ATOM 2445 O O . GLU B 1 42 ? 10.406 -19 -6.539 1 94.12 42 GLU B O 1
ATOM 2450 N N . ASN B 1 43 ? 10.977 -21.094 -6.004 1 92.75 43 ASN B N 1
ATOM 2451 C CA . ASN B 1 43 ? 11.719 -21.266 -7.246 1 92.75 43 ASN B CA 1
ATOM 2452 C C . ASN B 1 43 ? 10.812 -21.125 -8.469 1 92.75 43 ASN B C 1
ATOM 2454 O O . ASN B 1 43 ? 11.195 -20.5 -9.461 1 92.75 43 ASN B O 1
ATOM 2458 N N . VAL B 1 44 ? 9.703 -21.688 -8.352 1 92.5 44 VAL B N 1
ATOM 2459 C CA . VAL B 1 44 ? 8.758 -21.625 -9.453 1 92.5 44 VAL B CA 1
ATOM 2460 C C . VAL B 1 44 ? 8.266 -20.188 -9.625 1 92.5 44 VAL B C 1
ATOM 2462 O O . VAL B 1 44 ? 8.219 -19.656 -10.742 1 92.5 44 VAL B O 1
ATOM 2465 N N . LYS B 1 45 ? 7.902 -19.578 -8.531 1 95.19 45 LYS B N 1
ATOM 2466 C CA . LYS B 1 45 ? 7.426 -18.203 -8.586 1 95.19 45 LYS B CA 1
ATOM 2467 C C . LYS B 1 45 ? 8.461 -17.281 -9.227 1 95.19 45 LYS B C 1
ATOM 2469 O O . LYS B 1 45 ? 8.133 -16.469 -10.086 1 95.19 45 LYS B O 1
ATOM 2474 N N . ILE B 1 46 ? 9.711 -17.453 -8.766 1 95.38 46 ILE B N 1
ATOM 2475 C CA . ILE B 1 46 ? 10.812 -16.625 -9.258 1 95.38 46 ILE B CA 1
ATOM 2476 C C . ILE B 1 46 ? 11.016 -16.875 -10.75 1 95.38 46 ILE B C 1
ATOM 2478 O O . ILE B 1 46 ? 11.164 -15.938 -11.531 1 95.38 46 ILE B O 1
ATOM 2482 N N . ASN B 1 47 ? 10.969 -18.109 -11.109 1 93.19 47 ASN B N 1
ATOM 2483 C CA . ASN B 1 47 ? 11.148 -18.469 -12.516 1 93.19 47 ASN B CA 1
ATOM 2484 C C . ASN B 1 47 ? 10.055 -17.859 -13.391 1 93.19 47 ASN B C 1
ATOM 2486 O O . ASN B 1 47 ? 10.344 -17.312 -14.453 1 93.19 47 ASN B O 1
ATOM 2490 N N . LEU B 1 48 ? 8.883 -18.031 -12.992 1 93.06 48 LEU B N 1
ATOM 2491 C CA . LEU B 1 48 ? 7.754 -17.516 -13.773 1 93.06 48 LEU B CA 1
ATOM 2492 C C . LEU B 1 48 ? 7.816 -16 -13.891 1 93.06 48 LEU B C 1
ATOM 2494 O O . LEU B 1 48 ? 7.547 -15.445 -14.953 1 93.06 48 LEU B O 1
ATOM 2498 N N . MET B 1 49 ? 8.148 -15.375 -12.797 1 96.69 49 MET B N 1
ATOM 2499 C CA . MET B 1 49 ? 8.297 -13.922 -12.805 1 96.69 49 MET B CA 1
ATOM 2500 C C . MET B 1 49 ? 9.383 -13.492 -13.789 1 96.69 49 MET B C 1
ATOM 2502 O O . MET B 1 49 ? 9.156 -12.602 -14.609 1 96.69 49 MET B O 1
ATOM 2506 N N . LEU B 1 50 ? 10.523 -14.141 -13.766 1 96.44 50 LEU B N 1
ATOM 2507 C CA . LEU B 1 50 ? 11.641 -13.781 -14.633 1 96.44 50 LEU B CA 1
ATOM 2508 C C . LEU B 1 50 ? 11.297 -14.047 -16.094 1 96.44 50 LEU B C 1
ATOM 2510 O O . LEU B 1 50 ? 11.711 -13.289 -16.984 1 96.44 50 LEU B O 1
ATOM 2514 N N . ARG B 1 51 ? 10.562 -15.055 -16.344 1 92.5 51 ARG B N 1
ATOM 2515 C CA . ARG B 1 51 ? 10.148 -15.367 -17.703 1 92.5 51 ARG B CA 1
ATOM 2516 C C . ARG B 1 51 ? 9.273 -14.258 -18.281 1 92.5 51 ARG B C 1
ATOM 2518 O O . ARG B 1 51 ? 9.406 -13.906 -19.453 1 92.5 51 ARG B O 1
ATOM 2525 N N . ILE B 1 52 ? 8.383 -13.781 -17.469 1 94.56 52 ILE B N 1
ATOM 2526 C CA . ILE B 1 52 ? 7.496 -12.711 -17.922 1 94.56 52 ILE B CA 1
ATOM 2527 C C . ILE B 1 52 ? 8.32 -11.461 -18.219 1 94.56 52 ILE B C 1
ATOM 2529 O O . ILE B 1 52 ? 8.164 -10.859 -19.297 1 94.56 52 ILE B O 1
ATOM 2533 N N . TYR B 1 53 ? 9.219 -11.102 -17.328 1 97.19 53 TYR B N 1
ATOM 2534 C CA . TYR B 1 53 ? 9.969 -9.859 -17.469 1 97.19 53 TYR B CA 1
ATOM 2535 C C . TYR B 1 53 ? 11.039 -9.992 -18.547 1 97.19 53 TYR B C 1
ATOM 2537 O O . TYR B 1 53 ? 11.602 -8.984 -19 1 97.19 53 TYR B O 1
ATOM 2545 N N . ALA B 1 54 ? 11.328 -11.211 -18.969 1 95.44 54 ALA B N 1
ATOM 2546 C CA . ALA B 1 54 ? 12.266 -11.422 -20.062 1 95.44 54 ALA B CA 1
ATOM 2547 C C . ALA B 1 54 ? 11.586 -11.195 -21.422 1 95.44 54 ALA B C 1
ATOM 2549 O O . ALA B 1 54 ? 12.258 -11.125 -22.453 1 95.44 54 ALA B O 1
ATOM 2550 N N . GLN B 1 55 ? 10.297 -11.016 -21.484 1 94.88 55 GLN B N 1
ATOM 2551 C CA . GLN B 1 55 ? 9.531 -10.789 -22.719 1 94.88 55 GLN B CA 1
ATOM 2552 C C . GLN B 1 55 ? 9.312 -9.297 -22.953 1 94.88 55 GLN B C 1
ATOM 2554 O O . GLN B 1 55 ? 9.781 -8.461 -22.172 1 94.88 55 GLN B O 1
ATOM 2559 N N . LYS B 1 56 ? 8.68 -9.047 -24.078 1 95.94 56 LYS B N 1
ATOM 2560 C CA . LYS B 1 56 ? 8.367 -7.66 -24.422 1 95.94 56 LYS B CA 1
ATOM 2561 C C . LYS B 1 56 ? 7.148 -7.172 -23.641 1 95.94 56 LYS B C 1
ATOM 2563 O O . LYS B 1 56 ? 6.168 -7.902 -23.484 1 95.94 56 LYS B O 1
ATOM 2568 N N . TRP B 1 57 ? 7.293 -5.902 -23.203 1 95.69 57 TRP B N 1
ATOM 2569 C CA . TRP B 1 57 ? 6.273 -5.344 -22.328 1 95.69 57 TRP B CA 1
ATOM 2570 C C . TRP B 1 57 ? 4.914 -5.312 -23.016 1 95.69 57 TRP B C 1
ATOM 2572 O O . TRP B 1 57 ? 3.881 -5.531 -22.391 1 95.69 57 TRP B O 1
ATOM 2582 N N . HIS B 1 58 ? 4.871 -5.086 -24.328 1 94.25 58 HIS B N 1
ATOM 2583 C CA . HIS B 1 58 ? 3.619 -4.82 -25.031 1 94.25 58 HIS B CA 1
ATOM 2584 C C . HIS B 1 58 ? 2.777 -6.086 -25.156 1 94.25 58 HIS B C 1
ATOM 2586 O O . HIS B 1 58 ? 1.563 -6.008 -25.359 1 94.25 58 HIS B O 1
ATOM 2592 N N . VAL B 1 59 ? 3.395 -7.27 -25.094 1 90.75 59 VAL B N 1
ATOM 2593 C CA . VAL B 1 59 ? 2.678 -8.539 -25.109 1 90.75 59 VAL B CA 1
ATOM 2594 C C . VAL B 1 59 ? 1.681 -8.586 -23.953 1 90.75 59 VAL B C 1
ATOM 2596 O O . VAL B 1 59 ? 0.505 -8.906 -24.156 1 90.75 59 VAL B O 1
ATOM 2599 N N . TYR B 1 60 ? 2.096 -8.195 -22.859 1 92.19 60 TYR B N 1
ATOM 2600 C CA . TYR B 1 60 ? 1.28 -8.312 -21.656 1 92.19 60 TYR B CA 1
ATOM 2601 C C . TYR B 1 60 ? 0.365 -7.102 -21.5 1 92.19 60 TYR B C 1
ATOM 2603 O O . TYR B 1 60 ? -0.749 -7.223 -20.984 1 92.19 60 TYR B O 1
ATOM 2611 N N . ALA B 1 61 ? 0.852 -5.957 -21.953 1 94.19 61 ALA B N 1
ATOM 2612 C CA . ALA B 1 61 ? 0.017 -4.758 -21.891 1 94.19 61 ALA B CA 1
ATOM 2613 C C . ALA B 1 61 ? -1.235 -4.918 -22.75 1 94.19 61 ALA B C 1
ATOM 2615 O O . ALA B 1 61 ? -2.338 -4.574 -22.312 1 94.19 61 ALA B O 1
ATOM 2616 N N . GLY B 1 62 ? -1.039 -5.414 -23.938 1 92.12 62 GLY B N 1
ATOM 2617 C CA . GLY B 1 62 ? -2.166 -5.625 -24.828 1 92.12 62 GLY B CA 1
ATOM 2618 C C . GLY B 1 62 ? -3.189 -6.602 -24.281 1 92.12 62 GLY B C 1
ATOM 2619 O O . GLY B 1 62 ? -4.391 -6.332 -24.312 1 92.12 62 GLY B O 1
ATOM 2620 N N . LEU B 1 63 ? -2.697 -7.691 -23.781 1 89.38 63 LEU B N 1
ATOM 2621 C CA . LEU B 1 63 ? -3.572 -8.703 -23.203 1 89.38 63 LEU B CA 1
ATOM 2622 C C . LEU B 1 63 ? -4.348 -8.141 -22.016 1 89.38 63 LEU B C 1
ATOM 2624 O O . LEU B 1 63 ? -5.551 -8.375 -21.891 1 89.38 63 LEU B O 1
ATOM 2628 N N . ALA B 1 64 ? -3.709 -7.383 -21.203 1 93.44 64 ALA B N 1
ATOM 2629 C CA . ALA B 1 64 ? -4.277 -6.883 -19.953 1 93.44 64 ALA B CA 1
ATOM 2630 C C . ALA B 1 64 ? -5.254 -5.742 -20.219 1 93.44 64 ALA B C 1
ATOM 2632 O O . ALA B 1 64 ? -6.324 -5.676 -19.609 1 93.44 64 ALA B O 1
ATOM 2633 N N . ILE B 1 65 ? -4.918 -4.82 -21.141 1 93.12 65 ILE B N 1
ATOM 2634 C CA . ILE B 1 65 ? -5.645 -3.566 -21.281 1 93.12 65 ILE B CA 1
ATOM 2635 C C . ILE B 1 65 ? -6.766 -3.729 -22.297 1 93.12 65 ILE B C 1
ATOM 2637 O O . ILE B 1 65 ? -7.852 -3.164 -22.141 1 93.12 65 ILE B O 1
ATOM 2641 N N . MET B 1 66 ? -6.559 -4.516 -23.297 1 92.38 66 MET B N 1
ATOM 2642 C CA . MET B 1 66 ? -7.508 -4.547 -24.406 1 92.38 66 MET B CA 1
ATOM 2643 C C . MET B 1 66 ? -8.539 -5.656 -24.219 1 92.38 66 MET B C 1
ATOM 2645 O O . MET B 1 66 ? -9.578 -5.66 -24.859 1 92.38 66 MET B O 1
ATOM 2649 N N . ASN B 1 67 ? -8.336 -6.59 -23.391 1 91.06 67 ASN B N 1
ATOM 2650 C CA . ASN B 1 67 ? -9.266 -7.684 -23.125 1 91.06 67 ASN B CA 1
ATOM 2651 C C . ASN B 1 67 ? -10.148 -7.391 -21.922 1 91.06 67 ASN B C 1
ATOM 2653 O O . ASN B 1 67 ? -9.68 -7.379 -20.781 1 91.06 67 ASN B O 1
ATOM 2657 N N . PRO B 1 68 ? -11.43 -7.242 -22.156 1 92.31 68 PRO B N 1
ATOM 2658 C CA . PRO B 1 68 ? -12.336 -6.895 -21.062 1 92.31 68 PRO B CA 1
ATOM 2659 C C . PRO B 1 68 ? -12.312 -7.914 -19.922 1 92.31 68 PRO B C 1
ATOM 2661 O O . PRO B 1 68 ? -12.43 -7.543 -18.75 1 92.31 68 PRO B O 1
ATOM 2664 N N . GLU B 1 69 ? -12.219 -9.117 -20.25 1 91.12 69 GLU B N 1
ATOM 2665 C CA . GLU B 1 69 ? -12.156 -10.148 -19.219 1 91.12 69 GLU B CA 1
ATOM 2666 C C . GLU B 1 69 ? -10.875 -10.031 -18.406 1 91.12 69 GLU B C 1
ATOM 2668 O O . GLU B 1 69 ? -10.883 -10.242 -17.188 1 91.12 69 GLU B O 1
ATOM 2673 N N . ALA B 1 70 ? -9.82 -9.766 -19.094 1 93.44 70 ALA B N 1
ATOM 2674 C CA . ALA B 1 70 ? -8.555 -9.562 -18.406 1 93.44 70 ALA B CA 1
ATOM 2675 C C . ALA B 1 70 ? -8.641 -8.375 -17.453 1 93.44 70 ALA B C 1
ATOM 2677 O O . ALA B 1 70 ? -8.125 -8.43 -16.328 1 93.44 70 ALA B O 1
ATOM 2678 N N . ARG B 1 71 ? -9.273 -7.352 -17.891 1 94.88 71 ARG B N 1
ATOM 2679 C CA . ARG B 1 71 ? -9.445 -6.168 -17.062 1 94.88 71 ARG B CA 1
ATOM 2680 C C . ARG B 1 71 ? -10.188 -6.504 -15.773 1 94.88 71 ARG B C 1
ATOM 2682 O O . ARG B 1 71 ? -9.781 -6.086 -14.688 1 94.88 71 ARG B O 1
ATOM 2689 N N . ARG B 1 72 ? -11.203 -7.273 -15.969 1 95.31 72 ARG B N 1
ATOM 2690 C CA . ARG B 1 72 ? -12 -7.676 -14.82 1 95.31 72 ARG B CA 1
ATOM 2691 C C . ARG B 1 72 ? -11.188 -8.531 -13.859 1 95.31 72 ARG B C 1
ATOM 2693 O O . ARG B 1 72 ? -11.25 -8.344 -12.641 1 95.31 72 ARG B O 1
ATOM 2700 N N . GLN B 1 73 ? -10.461 -9.43 -14.328 1 95.81 73 GLN B N 1
ATOM 2701 C CA . GLN B 1 73 ? -9.656 -10.336 -13.523 1 95.81 73 GLN B CA 1
ATOM 2702 C C . GLN B 1 73 ? -8.555 -9.578 -12.781 1 95.81 73 GLN B C 1
ATOM 2704 O O . GLN B 1 73 ? -8.305 -9.836 -11.602 1 95.81 73 GLN B O 1
ATOM 2709 N N . ILE B 1 74 ? -7.953 -8.68 -13.5 1 97.31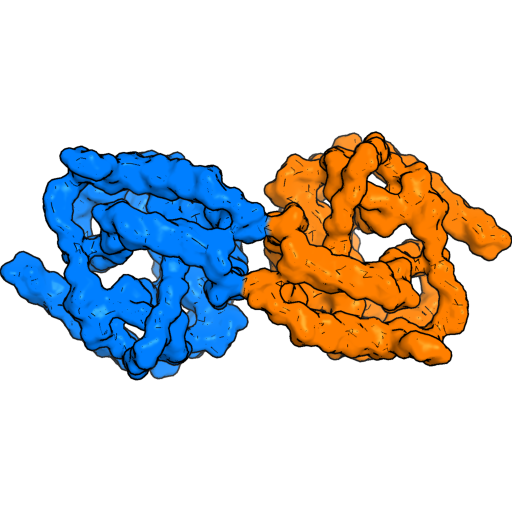 74 ILE B N 1
ATOM 2710 C CA . ILE B 1 74 ? -6.867 -7.906 -12.906 1 97.31 74 ILE B CA 1
ATOM 2711 C C . ILE B 1 74 ? -7.414 -7.023 -11.789 1 97.31 74 ILE B C 1
ATOM 2713 O O . ILE B 1 74 ? -6.801 -6.914 -10.727 1 97.31 74 ILE B O 1
ATOM 2717 N N . ALA B 1 75 ? -8.531 -6.453 -12.008 1 97.5 75 ALA B N 1
ATOM 2718 C CA . ALA B 1 75 ? -9.18 -5.652 -10.969 1 97.5 75 ALA B CA 1
ATOM 2719 C C . ALA B 1 75 ? -9.516 -6.504 -9.75 1 97.5 75 ALA B C 1
ATOM 2721 O O . ALA B 1 75 ? -9.297 -6.082 -8.609 1 97.5 75 ALA B O 1
ATOM 2722 N N . GLN B 1 76 ? -10.07 -7.652 -10.016 1 97.88 76 GLN B N 1
ATOM 2723 C CA . GLN B 1 76 ? -10.438 -8.539 -8.922 1 97.88 76 GLN B CA 1
ATOM 2724 C C . GLN B 1 76 ? -9.203 -9.031 -8.172 1 97.88 76 GLN B C 1
ATOM 2726 O O . GLN B 1 76 ? -9.234 -9.195 -6.953 1 97.88 76 GLN B O 1
ATOM 2731 N N . TYR B 1 77 ? -8.117 -9.312 -8.883 1 98.31 77 TYR B N 1
ATOM 2732 C CA . TYR B 1 77 ? -6.895 -9.758 -8.234 1 98.31 77 TYR B CA 1
ATOM 2733 C C . TYR B 1 77 ? -6.363 -8.695 -7.285 1 98.31 77 TYR B C 1
ATOM 2735 O O . TYR B 1 77 ? -5.926 -9 -6.172 1 98.31 77 TYR B O 1
ATOM 2743 N N . ALA B 1 78 ? -6.371 -7.484 -7.762 1 98.5 78 ALA B N 1
ATOM 2744 C CA . ALA B 1 78 ? -5.938 -6.379 -6.91 1 98.5 78 ALA B CA 1
ATOM 2745 C C . ALA B 1 78 ? -6.82 -6.262 -5.672 1 98.5 78 ALA B C 1
ATOM 2747 O O . ALA B 1 78 ? -6.32 -6.043 -4.566 1 98.5 78 ALA B O 1
ATOM 2748 N N . ALA B 1 79 ? -8.102 -6.406 -5.836 1 98.25 79 ALA B N 1
ATOM 2749 C CA . ALA B 1 79 ? -9.039 -6.355 -4.715 1 98.25 79 ALA B CA 1
ATOM 2750 C C . ALA B 1 79 ? -8.789 -7.5 -3.738 1 98.25 79 ALA B C 1
ATOM 2752 O O . ALA B 1 79 ? -8.75 -7.293 -2.523 1 98.25 79 ALA B O 1
ATOM 2753 N N . SER B 1 80 ? -8.648 -8.703 -4.277 1 98.75 80 SER B N 1
ATOM 2754 C CA . SER B 1 80 ? -8.375 -9.875 -3.455 1 98.75 80 SER B CA 1
ATOM 2755 C C . SER B 1 80 ? -7.09 -9.695 -2.65 1 98.75 80 SER B C 1
ATOM 2757 O O . SER B 1 80 ? -7.055 -9.992 -1.455 1 98.75 80 SER B O 1
ATOM 2759 N N . THR B 1 81 ? -6.059 -9.227 -3.336 1 98.81 81 THR B N 1
ATOM 2760 C CA . THR B 1 81 ? -4.777 -8.992 -2.676 1 98.81 81 THR B CA 1
ATOM 2761 C C . THR B 1 81 ? -4.938 -8 -1.522 1 98.81 81 THR B C 1
ATOM 2763 O O . THR B 1 81 ? -4.461 -8.25 -0.414 1 98.81 81 THR B O 1
ATOM 2766 N N . THR B 1 82 ? -5.609 -6.918 -1.777 1 98.5 82 THR B N 1
ATOM 2767 C CA . THR B 1 82 ? -5.781 -5.852 -0.8 1 98.5 82 THR B CA 1
ATOM 2768 C C . THR B 1 82 ? -6.59 -6.336 0.398 1 98.5 82 THR B C 1
ATOM 2770 O O . T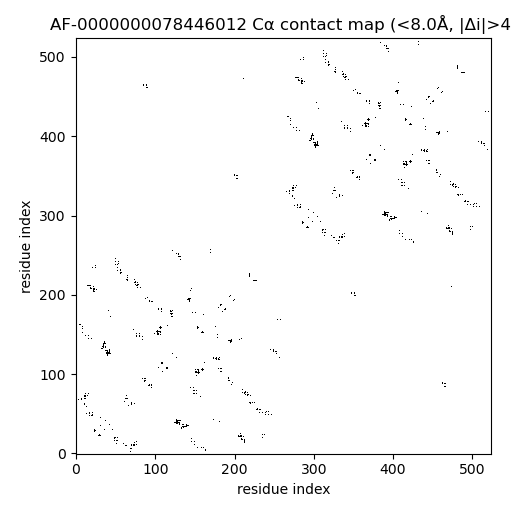HR B 1 82 ? -6.207 -6.105 1.548 1 98.5 82 THR B O 1
ATOM 2773 N N . GLU B 1 83 ? -7.68 -6.98 0.138 1 98.5 83 GLU B N 1
ATOM 2774 C CA . GLU B 1 83 ? -8.578 -7.406 1.205 1 98.5 83 GLU B CA 1
ATOM 2775 C C . GLU B 1 83 ? -7.926 -8.477 2.08 1 98.5 83 GLU B C 1
ATOM 2777 O O . GLU B 1 83 ? -8.055 -8.445 3.307 1 98.5 83 GLU B O 1
ATOM 2782 N N . LEU B 1 84 ? -7.27 -9.422 1.469 1 98.88 84 LEU B N 1
ATOM 2783 C CA . LEU B 1 84 ? -6.566 -10.438 2.246 1 98.88 84 LEU B CA 1
ATOM 2784 C C . LEU B 1 84 ? -5.469 -9.812 3.096 1 98.88 84 LEU B C 1
ATOM 2786 O O . LEU B 1 84 ? -5.309 -10.156 4.27 1 98.88 84 LEU B O 1
ATOM 2790 N N . TYR B 1 85 ? -4.684 -8.969 2.5 1 98.75 85 TYR B N 1
ATOM 2791 C CA . TYR B 1 85 ? -3.611 -8.312 3.242 1 98.75 85 TYR B CA 1
ATOM 2792 C C . TYR B 1 85 ? -4.168 -7.52 4.422 1 98.75 85 TYR B C 1
ATOM 2794 O O . TYR B 1 85 ? -3.57 -7.5 5.5 1 98.75 85 TYR B O 1
ATOM 2802 N N . LYS B 1 86 ? -5.32 -6.812 4.211 1 98.12 86 LYS B N 1
ATOM 2803 C CA . LYS B 1 86 ? -5.949 -6.07 5.305 1 98.12 86 LYS B CA 1
ATOM 2804 C C . LYS B 1 86 ? -6.332 -7.004 6.449 1 98.12 86 LYS B C 1
ATOM 2806 O O . LYS B 1 86 ? -6.152 -6.664 7.621 1 98.12 86 LYS B O 1
ATOM 2811 N N . LEU B 1 87 ? -6.875 -8.141 6.121 1 98.38 87 LEU B N 1
ATOM 2812 C CA . LEU B 1 87 ? -7.203 -9.109 7.16 1 98.38 87 LEU B CA 1
ATOM 2813 C C . LEU B 1 87 ? -5.957 -9.516 7.941 1 98.38 87 LEU B C 1
ATOM 2815 O O . LEU B 1 87 ? -6.008 -9.656 9.164 1 98.38 87 LEU B O 1
ATOM 2819 N N . MET B 1 88 ? -4.848 -9.719 7.227 1 98.19 88 MET B N 1
ATOM 2820 C CA . MET B 1 88 ? -3.584 -10.062 7.875 1 98.19 88 MET B CA 1
ATOM 2821 C C . MET B 1 88 ? -3.133 -8.945 8.812 1 98.19 88 MET B C 1
ATOM 2823 O O . MET B 1 88 ? -2.777 -9.203 9.961 1 98.19 88 MET B O 1
ATOM 2827 N N . LEU B 1 89 ? -3.217 -7.723 8.32 1 96.81 89 LEU B N 1
ATOM 2828 C CA . LEU B 1 89 ? -2.738 -6.566 9.062 1 96.81 89 LEU B CA 1
ATOM 2829 C C . LEU B 1 89 ? -3.572 -6.348 10.32 1 96.81 89 LEU B C 1
ATOM 2831 O O . LEU B 1 89 ? -3.051 -5.914 11.352 1 96.81 89 LEU B O 1
ATOM 2835 N N . GLU B 1 90 ? -4.844 -6.66 10.227 1 95.44 90 GLU B N 1
ATOM 2836 C CA . GLU B 1 90 ? -5.77 -6.422 11.336 1 95.44 90 GLU B CA 1
ATOM 2837 C C . GLU B 1 90 ? -5.773 -7.594 12.312 1 95.44 90 GLU B C 1
ATOM 2839 O O . GLU B 1 90 ? -6.367 -7.508 13.391 1 95.44 90 GLU B O 1
ATOM 2844 N N . GLY B 1 91 ? -5.109 -8.648 12 1 96.12 91 GLY B N 1
ATOM 2845 C CA . GLY B 1 91 ? -5.082 -9.828 12.844 1 96.12 91 GLY B CA 1
ATOM 2846 C C . GLY B 1 91 ? -6.406 -10.57 12.883 1 96.12 91 GLY B C 1
ATOM 2847 O O . GLY B 1 91 ? -6.742 -11.203 13.883 1 96.12 91 GLY B O 1
ATOM 2848 N N . ARG B 1 92 ? -7.188 -10.469 11.859 1 97.31 92 ARG B N 1
ATOM 2849 C CA . ARG B 1 92 ? -8.492 -11.125 11.797 1 97.31 92 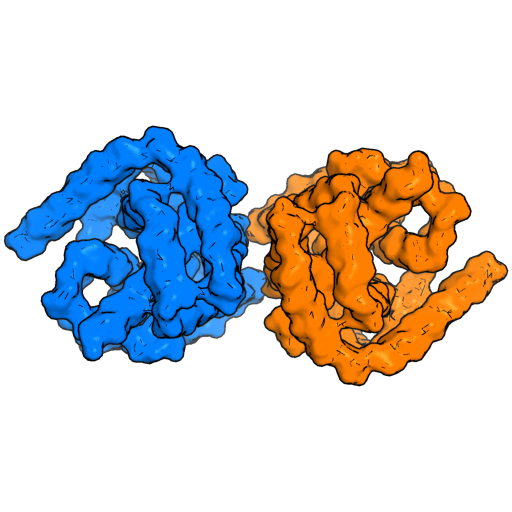ARG B CA 1
ATOM 2850 C C . ARG B 1 92 ? -8.359 -12.547 11.266 1 97.31 92 ARG B C 1
ATOM 2852 O O . ARG B 1 92 ? -8.867 -12.859 10.18 1 97.31 92 ARG B O 1
ATOM 2859 N N . ALA B 1 93 ? -7.863 -13.43 12.062 1 98.06 93 ALA B N 1
ATOM 2860 C CA . ALA B 1 93 ? -7.461 -14.781 11.703 1 98.06 93 ALA B CA 1
ATOM 2861 C C . ALA B 1 93 ? -8.664 -15.617 11.266 1 98.06 93 ALA B C 1
ATOM 2863 O O . ALA B 1 93 ? -8.594 -16.328 10.258 1 98.06 93 ALA B O 1
ATOM 2864 N N . ASP B 1 94 ? -9.75 -15.492 11.984 1 98.44 94 ASP B N 1
ATOM 2865 C CA . ASP B 1 94 ? -10.922 -16.312 11.68 1 98.44 94 ASP B CA 1
ATOM 2866 C C . ASP B 1 94 ? -11.531 -15.938 10.336 1 98.44 94 ASP B C 1
ATOM 2868 O O . ASP B 1 94 ? -11.906 -16.812 9.547 1 98.44 94 ASP B O 1
ATOM 2872 N N . GLU B 1 95 ? -11.664 -14.688 10.094 1 98.44 95 GLU B N 1
ATOM 2873 C CA . GLU B 1 95 ? -12.219 -14.219 8.828 1 98.44 95 GLU B CA 1
ATOM 2874 C C . GLU B 1 95 ? -11.312 -14.586 7.66 1 98.44 95 GLU B C 1
ATOM 2876 O O . GLU B 1 95 ? -11.789 -14.961 6.586 1 98.44 95 GLU B O 1
ATOM 2881 N N . LEU B 1 96 ? -9.977 -14.453 7.879 1 98.62 96 LEU B N 1
ATOM 2882 C CA . LEU B 1 96 ? -9.016 -14.836 6.852 1 98.62 96 LEU B CA 1
ATOM 2883 C C . LEU B 1 96 ? -9.141 -16.312 6.508 1 98.62 96 LEU B C 1
ATOM 2885 O O . LEU B 1 96 ? -9.203 -16.672 5.332 1 98.62 96 LEU B O 1
ATOM 2889 N N . ARG B 1 97 ? -9.188 -17.109 7.5 1 98.56 97 ARG B N 1
ATOM 2890 C CA . ARG B 1 97 ? -9.297 -18.562 7.305 1 98.56 97 ARG B CA 1
ATOM 2891 C C . ARG B 1 97 ? -10.578 -18.906 6.566 1 98.56 97 ARG B C 1
ATOM 2893 O O . ARG B 1 97 ? -10.562 -19.688 5.613 1 98.56 97 ARG B O 1
ATOM 2900 N N . LYS B 1 98 ? -11.664 -18.359 7.027 1 98.62 98 LYS B N 1
ATOM 2901 C CA . LYS B 1 98 ? -12.953 -18.625 6.402 1 98.62 98 LYS B CA 1
ATOM 2902 C C . LYS B 1 98 ? -12.938 -18.281 4.918 1 98.62 98 LYS B C 1
ATOM 2904 O O . LYS B 1 98 ? -13.414 -19.047 4.082 1 98.62 98 LYS B O 1
ATOM 2909 N N . ARG B 1 99 ? -12.414 -17.156 4.625 1 98.69 99 ARG B N 1
ATOM 2910 C CA . ARG B 1 99 ? -12.375 -16.688 3.244 1 98.69 99 ARG B CA 1
ATOM 2911 C C . ARG B 1 99 ? -11.484 -17.578 2.385 1 98.69 99 ARG B C 1
ATOM 2913 O O . ARG B 1 99 ? -11.852 -17.953 1.272 1 98.69 99 ARG B O 1
ATOM 2920 N N . VAL B 1 100 ? -10.289 -17.906 2.854 1 98.62 100 VAL B N 1
ATOM 2921 C CA . VAL B 1 100 ? -9.32 -18.688 2.092 1 98.62 100 VAL B CA 1
ATOM 2922 C C . VAL B 1 100 ? -9.844 -20.109 1.906 1 98.62 100 VAL B C 1
ATOM 2924 O O . VAL B 1 100 ? -9.688 -20.703 0.833 1 98.62 100 VAL B O 1
ATOM 2927 N N . TYR B 1 101 ? -10.453 -20.641 2.893 1 98.19 101 TYR B N 1
ATOM 2928 C CA . TYR B 1 101 ? -10.984 -22 2.783 1 98.19 101 TYR B CA 1
ATOM 2929 C C . TYR B 1 101 ? -12.172 -22.047 1.836 1 98.19 101 TYR B C 1
ATOM 2931 O O . TYR B 1 101 ? -12.367 -23.031 1.116 1 98.19 101 TYR B O 1
ATOM 2939 N N . ARG B 1 102 ? -13.016 -21.016 1.927 1 97.88 102 ARG B N 1
ATOM 2940 C CA . ARG B 1 102 ? -14.094 -20.922 0.944 1 97.88 102 ARG B CA 1
ATOM 2941 C C . ARG B 1 102 ? -13.539 -20.938 -0.477 1 97.88 102 ARG B C 1
ATOM 2943 O O . ARG B 1 102 ? -14.062 -21.625 -1.351 1 97.88 102 ARG B O 1
ATOM 2950 N N . ALA B 1 103 ? -12.523 -20.172 -0.705 1 97.88 103 ALA B N 1
ATOM 2951 C CA . ALA B 1 103 ? -11.883 -20.125 -2.016 1 97.88 103 ALA B CA 1
ATOM 2952 C C . ALA B 1 103 ? -11.305 -21.484 -2.393 1 97.88 103 ALA B C 1
ATOM 2954 O O . ALA B 1 103 ? -11.438 -21.938 -3.537 1 97.88 103 ALA B O 1
ATOM 2955 N N . ARG B 1 104 ? -10.586 -22.125 -1.431 1 96.5 104 ARG B N 1
ATOM 2956 C CA . ARG B 1 104 ? -10.039 -23.453 -1.657 1 96.5 104 ARG B CA 1
ATOM 2957 C C . ARG B 1 104 ? -11.125 -24.422 -2.129 1 96.5 104 ARG B C 1
ATOM 2959 O O . ARG B 1 104 ? -10.945 -25.125 -3.129 1 96.5 104 ARG B O 1
ATOM 2966 N N . ASP B 1 105 ? -12.234 -24.422 -1.438 1 95.88 105 ASP B N 1
ATOM 2967 C CA . ASP B 1 105 ? -13.305 -25.359 -1.71 1 95.88 105 ASP B CA 1
ATOM 2968 C C . ASP B 1 105 ? -13.93 -25.109 -3.08 1 95.88 105 ASP B C 1
ATOM 2970 O O . ASP B 1 105 ? -14.281 -26.062 -3.793 1 95.88 105 ASP B O 1
ATOM 2974 N N . LYS B 1 106 ? -14.047 -23.906 -3.42 1 94.19 106 LYS B N 1
ATOM 2975 C CA . LYS B 1 106 ? -14.648 -23.562 -4.703 1 94.19 106 LYS B CA 1
ATOM 2976 C C . LYS B 1 106 ? -13.727 -23.906 -5.863 1 94.19 106 LYS B C 1
ATOM 2978 O O . LYS B 1 106 ? -14.188 -24.312 -6.934 1 94.19 106 LYS B O 1
ATOM 2983 N N . VAL B 1 107 ? -12.43 -23.781 -5.656 1 92.75 107 VAL B N 1
ATOM 2984 C CA . VAL B 1 107 ? -11.484 -23.875 -6.766 1 92.75 107 VAL B CA 1
ATOM 2985 C C . VAL B 1 107 ? -10.93 -25.297 -6.836 1 92.75 107 VAL B C 1
ATOM 2987 O O . VAL B 1 107 ? -10.742 -25.844 -7.926 1 92.75 107 VAL B O 1
ATOM 2990 N N . PHE B 1 108 ? -10.648 -25.891 -5.668 1 91.62 108 PHE B N 1
ATOM 2991 C CA . PHE B 1 108 ? -9.938 -27.156 -5.664 1 91.62 108 PHE B CA 1
ATOM 2992 C C . PHE B 1 108 ? -10.805 -28.266 -5.078 1 91.62 108 PHE B C 1
ATOM 2994 O O . PHE B 1 108 ? -10.484 -29.438 -5.215 1 91.62 108 PHE B O 1
ATOM 3001 N N . GLY B 1 109 ? -11.914 -27.891 -4.535 1 90.5 109 GLY B N 1
ATOM 3002 C CA . GLY B 1 109 ? -12.75 -28.875 -3.855 1 90.5 109 GLY B CA 1
ATOM 3003 C C . GLY B 1 109 ? -12.383 -29.062 -2.395 1 90.5 109 GLY B C 1
ATOM 3004 O O . GLY B 1 109 ? -11.422 -28.453 -1.911 1 90.5 109 GLY B O 1
ATOM 3005 N N . THR B 1 110 ? -13.195 -29.797 -1.71 1 86.5 110 THR B N 1
ATOM 3006 C CA . THR B 1 110 ? -12.992 -30.047 -0.286 1 86.5 110 THR B CA 1
ATOM 3007 C C . THR B 1 110 ? -12.172 -31.312 -0.069 1 86.5 110 THR B C 1
ATOM 3009 O O . THR B 1 110 ? -11.922 -32.062 -1.013 1 86.5 110 THR B O 1
ATOM 3012 N N . ASP B 1 111 ? -11.734 -31.391 1.229 1 79.06 111 ASP B N 1
ATOM 3013 C CA . ASP B 1 111 ? -11.031 -32.625 1.579 1 79.06 111 ASP B CA 1
ATOM 3014 C C . ASP B 1 111 ? -11.875 -33.844 1.267 1 79.06 111 ASP B C 1
ATOM 3016 O O . ASP B 1 111 ? -13.031 -33.938 1.694 1 79.06 111 ASP B O 1
ATOM 3020 N N . GLY B 1 112 ? -11.422 -34.75 0.537 1 77.94 112 GLY B N 1
ATOM 3021 C CA . GLY B 1 112 ? -12.133 -35.938 0.171 1 77.94 112 GLY B CA 1
ATOM 3022 C C . GLY B 1 112 ? -12.93 -35.812 -1.112 1 77.94 112 GLY B C 1
ATOM 3023 O O . GLY B 1 112 ? -13.336 -36.812 -1.709 1 77.94 112 GLY B O 1
ATOM 3024 N N . HIS B 1 113 ? -13.219 -34.562 -1.467 1 82.94 113 HIS B N 1
ATOM 3025 C CA . HIS B 1 113 ? -13.953 -34.312 -2.701 1 82.94 113 HIS B CA 1
ATOM 3026 C C . HIS B 1 113 ? -13.211 -33.312 -3.598 1 82.94 113 HIS B C 1
ATOM 3028 O O . HIS B 1 113 ? -13.672 -32.188 -3.795 1 82.94 113 HIS B O 1
ATOM 3034 N N . PRO B 1 114 ? -12.109 -33.812 -4.168 1 80.62 114 PRO B N 1
ATOM 3035 C CA . PRO B 1 114 ? -11.336 -32.906 -5.02 1 80.62 114 PRO B CA 1
ATOM 3036 C C . PRO B 1 114 ? -12.031 -32.625 -6.348 1 80.62 114 PRO B C 1
ATOM 3038 O O . PRO B 1 114 ? -12.773 -33.469 -6.863 1 80.62 114 PRO B O 1
ATOM 3041 N N . MET B 1 115 ? -11.867 -31.406 -6.887 1 79.62 115 MET B N 1
ATOM 3042 C CA . MET B 1 115 ? -12.406 -31.016 -8.188 1 79.62 115 MET B CA 1
ATOM 3043 C C . MET B 1 115 ? -11.68 -31.766 -9.312 1 79.62 115 MET B C 1
ATOM 3045 O O . MET B 1 115 ? -12.25 -31.984 -10.375 1 79.62 115 MET B O 1
ATOM 3049 N N . TRP B 1 116 ? -10.477 -32 -9.062 1 74.56 116 TRP B N 1
ATOM 3050 C CA . TRP B 1 116 ? -9.648 -32.719 -10.023 1 74.56 116 TRP B CA 1
ATOM 3051 C C . TRP B 1 116 ? -8.898 -33.875 -9.352 1 74.56 116 TRP B C 1
ATOM 3053 O O . TRP B 1 116 ? -8.195 -33.656 -8.359 1 74.56 116 TRP B O 1
ATOM 3063 N N . GLU B 1 117 ? -9.109 -34.938 -9.797 1 66.25 117 GLU B N 1
ATOM 3064 C CA . GLU B 1 117 ? -8.695 -36.188 -9.125 1 66.25 117 GLU B CA 1
ATOM 3065 C C . GLU B 1 117 ? -7.191 -36.406 -9.25 1 66.25 117 GLU B C 1
ATOM 3067 O O . GLU B 1 117 ? -6.578 -37.031 -8.383 1 66.25 117 GLU B O 1
ATOM 3072 N N . GLU B 1 118 ? -6.684 -35.781 -10.258 1 65.19 118 GLU B N 1
ATOM 3073 C CA . GLU B 1 118 ? -5.262 -36.062 -10.43 1 65.19 118 GLU B CA 1
ATOM 3074 C C . GLU B 1 118 ? -4.43 -35.406 -9.344 1 65.19 118 GLU B C 1
ATOM 3076 O O . GLU B 1 118 ? -4.781 -34.312 -8.859 1 65.19 118 GLU B O 1
ATOM 3081 N N . LYS B 1 119 ? -3.5 -36.188 -8.859 1 65 119 LYS B N 1
ATOM 3082 C CA . LYS B 1 119 ? -2.533 -35.719 -7.875 1 65 119 LYS B CA 1
ATOM 3083 C C . LYS B 1 119 ? -1.941 -34.375 -8.289 1 65 119 LYS B C 1
ATOM 3085 O O . LYS B 1 119 ? -1.96 -34 -9.477 1 65 119 LYS B O 1
ATOM 3090 N N . PRO B 1 120 ? -1.354 -33.75 -7.348 1 63.34 120 PRO B N 1
ATOM 3091 C CA . PRO B 1 120 ? -0.731 -32.438 -7.613 1 63.34 120 PRO B CA 1
ATOM 3092 C C . PRO B 1 120 ? 0.224 -32.469 -8.805 1 63.34 120 PRO B C 1
ATOM 3094 O O . PRO B 1 120 ? 0.939 -33.469 -9 1 63.34 120 PRO B O 1
ATOM 3097 N N . MET B 1 121 ? 0.143 -31.422 -9.445 1 68.06 121 MET B N 1
ATOM 3098 C CA . MET B 1 121 ? 0.795 -31.344 -10.75 1 68.06 121 MET B CA 1
ATOM 3099 C C . MET B 1 121 ? 2.311 -31.266 -10.594 1 68.06 121 MET B C 1
ATOM 3101 O O . MET B 1 121 ? 3.053 -31.625 -11.508 1 68.06 121 MET B O 1
ATOM 3105 N N . LEU B 1 122 ? 2.586 -30.766 -9.336 1 79.06 122 LEU B N 1
ATOM 3106 C CA . LEU B 1 122 ? 4.012 -30.516 -9.164 1 79.06 122 LEU B CA 1
ATOM 3107 C C . LEU B 1 122 ? 4.543 -31.203 -7.914 1 79.06 122 LEU B C 1
ATOM 3109 O O . LEU B 1 122 ? 3.83 -31.328 -6.918 1 79.06 122 LEU B O 1
ATOM 3113 N N . ASP B 1 123 ? 5.734 -31.734 -8.062 1 79.94 123 ASP B N 1
ATOM 3114 C CA . ASP B 1 123 ? 6.484 -32.25 -6.926 1 79.94 123 ASP B CA 1
ATOM 3115 C C . ASP B 1 123 ? 7.379 -31.188 -6.316 1 79.94 123 ASP B C 1
ATOM 3117 O O . ASP B 1 123 ? 8.398 -30.812 -6.902 1 79.94 123 ASP B O 1
ATOM 3121 N N . ASP B 1 124 ? 7.039 -30.812 -5.168 1 78.56 124 ASP B N 1
ATOM 3122 C CA . ASP B 1 124 ? 7.746 -29.719 -4.5 1 78.56 124 ASP B CA 1
ATOM 3123 C C . ASP B 1 124 ? 9.219 -30.078 -4.305 1 78.56 124 ASP B C 1
ATOM 3125 O O . ASP B 1 124 ? 10.086 -29.203 -4.438 1 78.56 124 ASP B O 1
ATOM 3129 N N . GLY B 1 125 ? 9.445 -31.281 -3.977 1 80 125 GLY B N 1
ATOM 3130 C CA . GLY B 1 125 ? 10.82 -31.719 -3.793 1 80 125 GLY B CA 1
ATOM 3131 C C . GLY B 1 125 ? 11.648 -31.609 -5.059 1 80 125 GLY B C 1
ATOM 3132 O O . GLY B 1 125 ? 12.82 -31.219 -5.008 1 80 125 GLY B O 1
ATOM 3133 N N . LEU B 1 126 ? 11.039 -31.938 -6.148 1 82.25 126 LEU B N 1
ATOM 3134 C CA . LEU B 1 126 ? 11.719 -31.797 -7.434 1 82.25 126 LEU B CA 1
ATOM 3135 C C . LEU B 1 126 ? 12.062 -30.344 -7.711 1 82.25 126 LEU B C 1
ATOM 3137 O O . LEU B 1 126 ? 13.156 -30.031 -8.203 1 82.25 126 LEU B O 1
ATOM 3141 N N . LEU B 1 127 ? 11.273 -29.453 -7.293 1 87.12 127 LEU B N 1
ATOM 3142 C CA . LEU B 1 127 ? 11.414 -28.031 -7.598 1 87.12 127 LEU B CA 1
ATOM 3143 C C . LEU B 1 127 ? 12.5 -27.391 -6.738 1 87.12 127 LEU B C 1
ATOM 3145 O O . LEU B 1 127 ? 13.047 -26.344 -7.09 1 87.12 127 LEU B O 1
ATOM 3149 N N . ASP B 1 128 ? 12.859 -28 -5.66 1 87 128 ASP B N 1
ATOM 3150 C CA . ASP B 1 128 ? 13.852 -27.484 -4.723 1 87 128 ASP B CA 1
ATOM 3151 C C . ASP B 1 128 ? 15.234 -27.422 -5.371 1 87 128 ASP B C 1
ATOM 3153 O O . ASP B 1 128 ? 16.078 -26.625 -4.957 1 87 128 ASP B O 1
ATOM 3157 N N . GLY B 1 129 ? 15.43 -28.188 -6.391 1 85.69 129 GLY B N 1
ATOM 3158 C CA . GLY B 1 129 ? 16.734 -28.281 -7.016 1 85.69 129 GLY B CA 1
ATOM 3159 C C . GLY B 1 129 ? 16.984 -27.188 -8.039 1 85.69 129 GLY B C 1
ATOM 3160 O O . GLY B 1 129 ? 18.078 -27.078 -8.578 1 85.69 129 GLY B O 1
ATOM 3161 N N . PHE B 1 130 ? 16.047 -26.312 -8.211 1 89.12 130 PHE B N 1
ATOM 3162 C CA . PHE B 1 130 ? 16.172 -25.328 -9.289 1 89.12 130 PHE B CA 1
ATOM 3163 C C . PHE B 1 130 ? 16.203 -23.922 -8.734 1 89.12 130 PHE B C 1
ATOM 3165 O O . PHE B 1 130 ? 15.664 -22.984 -9.344 1 89.12 130 PHE B O 1
ATOM 3172 N N . GLY B 1 131 ? 16.922 -23.703 -7.742 1 89.19 131 GLY B N 1
ATOM 3173 C CA . GLY B 1 131 ? 17.094 -22.359 -7.184 1 89.19 131 GLY B CA 1
ATOM 3174 C C . GLY B 1 131 ? 18.219 -21.578 -7.84 1 89.19 131 GLY B C 1
ATOM 3175 O O . GLY B 1 131 ? 19.172 -22.156 -8.344 1 89.19 131 GLY B O 1
ATOM 3176 N N . LEU B 1 132 ? 18.094 -20.281 -7.891 1 86.88 132 LEU B N 1
ATOM 3177 C CA . LEU B 1 132 ? 19.109 -19.406 -8.492 1 86.88 132 LEU B CA 1
ATOM 3178 C C . LEU B 1 132 ? 20.188 -19.047 -7.48 1 86.88 132 LEU B C 1
ATOM 3180 O O . LEU B 1 132 ? 21.266 -18.594 -7.859 1 86.88 132 LEU B O 1
ATOM 3184 N N . GLY B 1 133 ? 19.844 -19.203 -6.188 1 84.12 133 GLY B N 1
ATOM 3185 C CA . GLY B 1 133 ? 20.781 -18.828 -5.145 1 84.12 133 GLY B CA 1
ATOM 3186 C C . GLY B 1 133 ? 21.188 -20 -4.25 1 84.12 133 GLY B C 1
ATOM 3187 O O . GLY B 1 133 ? 20.75 -21.125 -4.48 1 84.12 133 GLY B O 1
ATOM 3188 N N . GLU B 1 134 ? 22.016 -19.641 -3.357 1 81.19 134 GLU B N 1
ATOM 3189 C CA . GLU B 1 134 ? 22.438 -20.641 -2.377 1 81.19 134 GLU B CA 1
ATOM 3190 C C . GLU B 1 134 ? 21.344 -20.891 -1.341 1 81.19 134 GLU B C 1
ATOM 3192 O O . GLU B 1 134 ? 20.641 -19.953 -0.931 1 81.19 134 GLU B O 1
ATOM 3197 N N . ARG B 1 135 ? 21.219 -22.125 -1.015 1 81.88 135 ARG B N 1
ATOM 3198 C CA . ARG B 1 135 ? 20.219 -22.453 -0.012 1 81.88 135 ARG B CA 1
ATOM 3199 C C . ARG B 1 135 ? 20.672 -22.047 1.384 1 81.88 135 ARG B C 1
ATOM 3201 O O . ARG B 1 135 ? 21.719 -22.5 1.853 1 81.88 135 ARG B O 1
ATOM 3208 N N . PRO B 1 136 ? 19.875 -21.328 1.964 1 79.88 136 PRO B N 1
ATOM 3209 C CA . PRO B 1 136 ? 20.25 -20.938 3.32 1 79.88 136 PRO B CA 1
ATOM 3210 C C . PRO B 1 136 ? 20.031 -22.047 4.348 1 79.88 136 PRO B C 1
ATOM 3212 O O . PRO B 1 136 ? 19.344 -23.031 4.055 1 79.88 136 PRO B O 1
ATOM 3215 N N . GLU B 1 137 ? 20.641 -21.828 5.395 1 75.88 137 GLU B N 1
ATOM 3216 C CA . GLU B 1 137 ? 20.516 -22.797 6.477 1 75.88 137 GLU B CA 1
ATOM 3217 C C . GLU B 1 137 ? 19.094 -22.812 7.039 1 75.88 137 GLU B C 1
ATOM 3219 O O . GLU B 1 137 ? 18.562 -23.875 7.375 1 75.88 137 GLU B O 1
ATOM 3224 N N . HIS B 1 138 ? 18.547 -21.625 7.086 1 83.12 138 HIS B N 1
ATOM 3225 C CA . HIS B 1 138 ? 17.203 -21.5 7.648 1 83.12 138 HIS B CA 1
ATOM 3226 C C . HIS B 1 138 ? 16.25 -20.906 6.633 1 83.12 138 HIS B C 1
ATOM 3228 O O . HIS B 1 138 ? 16.547 -19.875 6.016 1 83.12 138 HIS B O 1
ATOM 3234 N N . ILE B 1 139 ? 15.18 -21.656 6.438 1 83.38 139 ILE B N 1
ATOM 3235 C CA . ILE B 1 139 ? 14.133 -21.219 5.52 1 83.38 139 ILE B CA 1
ATOM 3236 C C . ILE B 1 139 ? 12.977 -20.609 6.309 1 83.38 139 ILE B C 1
ATOM 3238 O O . ILE B 1 139 ? 12.484 -21.203 7.266 1 83.38 139 ILE B O 1
ATOM 3242 N N . LEU B 1 140 ? 12.617 -19.422 5.902 1 89.75 140 LEU B N 1
ATOM 3243 C CA . LEU B 1 140 ? 11.531 -18.734 6.594 1 89.75 140 LEU B CA 1
ATOM 3244 C C . LEU B 1 140 ? 10.18 -19.109 5.988 1 89.75 140 LEU B C 1
ATOM 3246 O O . LEU B 1 140 ? 10.062 -19.25 4.77 1 89.75 140 LEU B O 1
ATOM 3250 N N . PRO B 1 141 ? 9.281 -19.328 6.832 1 91.56 141 PRO B N 1
ATOM 3251 C CA . PRO B 1 141 ? 7.945 -19.609 6.301 1 91.56 141 PRO B CA 1
ATOM 3252 C C . PRO B 1 141 ? 7.32 -18.406 5.598 1 91.56 141 PRO B C 1
ATOM 3254 O O . PRO B 1 141 ? 7.555 -17.266 6 1 91.56 141 PRO B O 1
ATOM 3257 N N . ASN B 1 142 ? 6.602 -18.672 4.582 1 93.81 142 ASN B N 1
ATOM 3258 C CA . ASN B 1 142 ? 5.98 -17.625 3.771 1 93.81 142 ASN B CA 1
ATOM 3259 C C . ASN B 1 142 ? 4.457 -17.719 3.824 1 93.81 142 ASN B C 1
ATOM 3261 O O . ASN B 1 142 ? 3.893 -18.812 3.883 1 93.81 142 ASN B O 1
ATOM 3265 N N . ASN B 1 143 ? 3.814 -16.578 3.854 1 97.19 143 ASN B N 1
ATOM 3266 C CA . ASN B 1 143 ? 2.355 -16.547 3.895 1 97.19 143 ASN B CA 1
ATOM 3267 C C . ASN B 1 143 ? 1.753 -16.688 2.5 1 97.19 143 ASN B C 1
ATOM 3269 O O . ASN B 1 143 ? 0.545 -16.875 2.357 1 97.19 143 ASN B O 1
ATOM 3273 N N . HIS B 1 144 ? 2.561 -16.547 1.479 1 97.38 144 HIS B N 1
ATOM 3274 C CA . HIS B 1 144 ? 2.174 -16.75 0.089 1 97.38 144 HIS B CA 1
ATOM 3275 C C . HIS B 1 144 ? 0.965 -15.906 -0.282 1 97.38 144 HIS B C 1
ATOM 3277 O O . HIS B 1 144 ? 0.021 -16.406 -0.905 1 97.38 144 HIS B O 1
ATOM 3283 N N . LEU B 1 145 ? 0.979 -14.648 0.107 1 98.56 145 LEU B N 1
ATOM 3284 C CA . LEU B 1 145 ? -0.109 -13.734 -0.209 1 98.56 145 LEU B CA 1
ATOM 3285 C C . LEU B 1 145 ? -0.434 -13.766 -1.699 1 98.56 145 LEU B C 1
ATOM 3287 O O . LEU B 1 145 ? -1.604 -13.719 -2.086 1 98.56 145 LEU B O 1
ATOM 3291 N N . SER B 1 146 ? 0.547 -13.914 -2.551 1 98.25 146 SER B N 1
ATOM 3292 C CA . SER B 1 146 ? 0.361 -13.914 -3.998 1 98.25 146 SER B CA 1
ATOM 3293 C C . SER B 1 146 ? -0.522 -15.078 -4.441 1 98.25 146 SER B C 1
ATOM 3295 O O . SER B 1 146 ? -1.439 -14.891 -5.246 1 98.25 146 SER B O 1
ATOM 3297 N N . LEU B 1 147 ? -0.267 -16.203 -3.895 1 97.5 147 LEU B N 1
ATOM 3298 C CA . LEU B 1 147 ? -1.024 -17.391 -4.27 1 97.5 147 LEU B CA 1
ATOM 3299 C C . LEU B 1 147 ? -2.41 -17.375 -3.633 1 97.5 147 LEU B C 1
ATOM 3301 O O . LEU B 1 147 ? -3.393 -17.781 -4.262 1 97.5 147 LEU B O 1
ATOM 3305 N N . LEU B 1 148 ? -2.461 -16.969 -2.371 1 98.56 148 LEU B N 1
ATOM 3306 C CA . LEU B 1 148 ? -3.762 -16.844 -1.724 1 98.56 148 LEU B CA 1
ATOM 3307 C C . LEU B 1 148 ? -4.676 -15.914 -2.518 1 98.56 148 LEU B C 1
ATOM 3309 O O . LEU B 1 148 ? -5.852 -16.219 -2.719 1 98.56 148 LEU B O 1
ATOM 3313 N N . ALA B 1 149 ? -4.129 -14.828 -2.957 1 98.62 149 ALA B N 1
ATOM 3314 C CA . ALA B 1 149 ? -4.906 -13.852 -3.713 1 98.62 149 ALA B CA 1
ATOM 3315 C C . ALA B 1 149 ? -5.34 -14.414 -5.062 1 98.62 149 ALA B C 1
ATOM 3317 O O . ALA B 1 149 ? -6.434 -14.117 -5.543 1 98.62 149 ALA B O 1
ATOM 3318 N N . MET B 1 150 ? -4.492 -15.18 -5.695 1 97.12 150 MET B N 1
ATOM 3319 C CA . MET B 1 150 ? -4.828 -15.797 -6.973 1 97.12 150 MET B CA 1
ATOM 3320 C C . MET B 1 150 ? -6.051 -16.703 -6.84 1 97.12 150 MET B C 1
ATOM 3322 O O . MET B 1 150 ? -7.004 -16.578 -7.605 1 97.12 150 MET B O 1
ATOM 3326 N N . VAL B 1 151 ? -6.016 -17.516 -5.867 1 96.94 151 VAL B N 1
ATOM 3327 C CA . VAL B 1 151 ? -7.102 -18.469 -5.672 1 96.94 151 VAL B CA 1
ATOM 3328 C C . VAL B 1 151 ? -8.359 -17.75 -5.219 1 96.94 151 VAL B C 1
ATOM 3330 O O . VAL B 1 151 ? -9.469 -18.078 -5.637 1 96.94 151 VAL B O 1
ATOM 3333 N N . ASP B 1 152 ? -8.172 -16.781 -4.348 1 98.31 152 ASP B N 1
ATOM 3334 C CA . ASP B 1 152 ? -9.312 -15.969 -3.939 1 98.31 152 ASP B CA 1
ATOM 3335 C C . ASP B 1 152 ? -9.938 -15.266 -5.141 1 98.31 152 ASP B C 1
ATOM 3337 O O . ASP B 1 152 ? -11.164 -15.148 -5.23 1 98.31 152 ASP B O 1
ATOM 3341 N N . CYS B 1 153 ? -9.133 -14.758 -6.02 1 97.69 153 CYS B N 1
ATOM 3342 C CA . CYS B 1 153 ? -9.602 -14.102 -7.234 1 97.69 153 CYS B CA 1
ATOM 3343 C C . CYS B 1 153 ? -10.414 -15.062 -8.094 1 97.69 153 CYS B C 1
ATOM 3345 O O . CYS B 1 153 ? -11.508 -14.719 -8.547 1 97.69 153 CYS B O 1
ATOM 3347 N N . TRP B 1 154 ? -9.883 -16.219 -8.328 1 94.88 154 TRP B N 1
ATOM 3348 C CA . TRP B 1 154 ? -10.602 -17.234 -9.094 1 94.88 154 TRP B CA 1
ATOM 3349 C C . TRP B 1 154 ? -11.945 -17.547 -8.445 1 94.88 154 TRP B C 1
ATOM 3351 O O . TRP B 1 154 ? -12.969 -17.641 -9.133 1 94.88 154 TRP B O 1
ATOM 3361 N N . SER B 1 155 ? -11.898 -17.688 -7.18 1 95.94 155 SER B N 1
ATOM 3362 C CA . SER B 1 155 ? -13.117 -17.984 -6.426 1 95.94 155 SER B CA 1
ATOM 3363 C C . SER B 1 155 ? -14.156 -16.891 -6.605 1 95.94 155 SER B C 1
ATOM 3365 O O . SER B 1 155 ? -15.328 -17.188 -6.883 1 95.94 155 SER B O 1
ATOM 3367 N N . GLU B 1 156 ? -13.773 -15.688 -6.457 1 96.94 156 GLU B N 1
ATOM 3368 C CA . GLU B 1 156 ? -14.688 -14.547 -6.547 1 96.94 156 GLU B CA 1
ATOM 3369 C C . GLU B 1 156 ? -15.281 -14.43 -7.945 1 96.94 156 GLU B C 1
ATOM 3371 O O . GLU B 1 156 ? -16.438 -14.016 -8.102 1 96.94 156 GLU B O 1
ATOM 3376 N N . LEU B 1 157 ? -14.531 -14.805 -8.906 1 95.06 157 LEU B N 1
ATOM 3377 C CA . LEU B 1 157 ? -14.977 -14.656 -10.289 1 95.06 157 LEU B CA 1
ATOM 3378 C C . LEU B 1 157 ? -15.648 -15.93 -10.789 1 95.06 157 LEU B C 1
ATOM 3380 O O . LEU B 1 157 ? -16.141 -15.977 -11.922 1 95.06 157 LEU B O 1
ATOM 3384 N N . GLY B 1 158 ? -15.648 -16.922 -9.984 1 92.31 158 GLY B N 1
ATOM 3385 C CA . GLY B 1 158 ? -16.25 -18.203 -10.375 1 92.31 158 GLY B CA 1
ATOM 3386 C C . GLY B 1 158 ? -15.43 -18.938 -11.422 1 92.31 158 GLY B C 1
ATOM 3387 O O . GLY B 1 158 ? -15.992 -19.656 -12.25 1 92.31 158 GLY B O 1
ATOM 3388 N N . ILE B 1 159 ? -14.195 -18.703 -11.414 1 88.12 159 ILE B N 1
ATOM 3389 C CA . ILE B 1 159 ? -13.289 -19.344 -12.359 1 88.12 159 ILE B CA 1
ATOM 3390 C C . ILE B 1 159 ? -12.734 -20.625 -11.742 1 88.12 159 ILE B C 1
ATOM 3392 O O . ILE B 1 159 ? -12.266 -20.625 -10.602 1 88.12 159 ILE B O 1
ATOM 3396 N N . VAL B 1 160 ? -12.844 -21.703 -12.445 1 85.5 160 VAL B N 1
ATOM 3397 C CA . VAL B 1 160 ? -12.227 -22.969 -12.07 1 85.5 160 VAL B CA 1
ATOM 3398 C C . VAL B 1 160 ? -11.125 -23.328 -13.07 1 85.5 160 VAL B C 1
ATOM 3400 O O . VAL B 1 160 ? -11.414 -23.812 -14.164 1 85.5 160 VAL B O 1
ATOM 3403 N N . PRO B 1 161 ? -9.922 -23.188 -12.648 1 85.06 161 PRO B N 1
ATOM 3404 C CA . PRO B 1 161 ? -8.82 -23.375 -13.594 1 85.06 161 PRO B CA 1
ATOM 3405 C C . PRO B 1 161 ? -8.789 -24.781 -14.188 1 85.06 161 PRO B C 1
ATOM 3407 O O . PRO B 1 161 ? -8.328 -24.953 -15.32 1 85.06 161 PRO B O 1
ATOM 3410 N N . TYR B 1 162 ? -9.273 -25.766 -13.508 1 81.44 162 TYR B N 1
ATOM 3411 C CA . TYR B 1 162 ? -9.242 -27.156 -13.969 1 81.44 162 TYR B CA 1
ATOM 3412 C C . TYR B 1 162 ? -10.078 -27.328 -15.227 1 81.44 162 TYR B C 1
ATOM 3414 O O . TYR B 1 162 ? -9.906 -28.312 -15.961 1 81.44 162 TYR B O 1
ATOM 3422 N N . ASP B 1 163 ? -10.984 -26.438 -15.445 1 76.75 163 ASP B N 1
ATOM 3423 C CA . ASP B 1 163 ? -11.828 -26.516 -16.625 1 76.75 163 ASP B CA 1
ATOM 3424 C C . ASP B 1 163 ? -11.008 -26.344 -17.906 1 76.75 163 ASP B C 1
ATOM 3426 O O . ASP B 1 163 ? -11.453 -26.719 -18.984 1 76.75 163 ASP B O 1
ATOM 3430 N N . HIS B 1 164 ? -9.828 -25.891 -17.719 1 71 164 HIS B N 1
ATOM 3431 C CA . HIS B 1 164 ? -9.016 -25.594 -18.891 1 71 164 HIS B CA 1
ATOM 3432 C C . HIS B 1 164 ? -7.793 -26.5 -18.953 1 71 164 HIS B C 1
ATOM 3434 O O . HIS B 1 164 ? -6.836 -26.219 -19.672 1 71 164 HIS B O 1
ATOM 3440 N N . MET B 1 165 ? -7.801 -27.594 -18.266 1 67.94 165 MET B N 1
ATOM 3441 C CA . MET B 1 165 ? -6.641 -28.469 -18.109 1 67.94 165 MET B CA 1
ATOM 3442 C C . MET B 1 165 ? -6.367 -29.266 -19.375 1 67.94 165 MET B C 1
ATOM 3444 O O . MET B 1 165 ? -5.215 -29.578 -19.688 1 67.94 165 MET B O 1
ATOM 3448 N N . LEU B 1 166 ? -7.305 -29.516 -20.109 1 56.91 166 LEU B N 1
ATOM 3449 C CA . LEU B 1 166 ? -7.117 -30.344 -21.297 1 56.91 166 LEU B CA 1
ATOM 3450 C C . LEU B 1 166 ? -6.203 -29.641 -22.297 1 56.91 166 LEU B C 1
ATOM 3452 O O . LEU B 1 166 ? -5.414 -30.297 -22.984 1 56.91 166 LEU B O 1
ATOM 3456 N N . CYS B 1 167 ? -6.238 -28.438 -22.375 1 53.88 167 CYS B N 1
ATOM 3457 C CA . CYS B 1 167 ? -5.422 -27.672 -23.312 1 53.88 167 CYS B CA 1
ATOM 3458 C C . CYS B 1 167 ? -4.371 -26.844 -22.578 1 53.88 167 CYS B C 1
ATOM 3460 O O . CYS B 1 167 ? -3.918 -25.828 -23.078 1 53.88 167 CYS B O 1
ATOM 3462 N N . SER B 1 168 ? -3.9 -27.562 -21.578 1 66.88 168 SER B N 1
ATOM 3463 C CA . SER B 1 168 ? -3.061 -26.719 -20.734 1 66.88 168 SER B CA 1
ATOM 3464 C C . SER B 1 168 ? -1.603 -26.766 -21.188 1 66.88 168 SER B C 1
ATOM 3466 O O . SER B 1 168 ? -1.108 -27.828 -21.594 1 66.88 168 SER B O 1
ATOM 3468 N N . THR B 1 169 ? -1.041 -25.641 -21.219 1 75.25 169 THR B N 1
ATOM 3469 C CA . THR B 1 169 ? 0.39 -25.516 -21.469 1 75.25 169 THR B CA 1
ATOM 3470 C C . THR B 1 169 ? 1.191 -25.891 -20.219 1 75.25 169 THR B C 1
ATOM 3472 O O . THR B 1 169 ? 0.657 -25.906 -19.109 1 75.25 169 THR B O 1
ATOM 3475 N N . PRO B 1 170 ? 2.367 -26.359 -20.516 1 78.06 170 PRO B N 1
ATOM 3476 C CA . PRO B 1 170 ? 3.221 -26.641 -19.359 1 78.06 170 PRO B CA 1
ATOM 3477 C C . PRO B 1 170 ? 3.293 -25.484 -18.375 1 78.06 170 PRO B C 1
ATOM 3479 O O . PRO B 1 170 ? 3.357 -25.688 -17.156 1 78.06 170 PRO B O 1
ATOM 3482 N N . LEU B 1 171 ? 3.25 -24.359 -18.906 1 79.94 171 LEU B N 1
ATOM 3483 C CA . LEU B 1 171 ? 3.312 -23.172 -18.062 1 79.94 171 LEU B CA 1
ATOM 3484 C C . LEU B 1 171 ? 2.043 -23.031 -17.219 1 79.94 171 LEU B C 1
ATOM 3486 O O . LEU B 1 171 ? 2.098 -22.594 -16.062 1 79.94 171 LEU B O 1
ATOM 3490 N N . PHE B 1 172 ? 1.023 -23.328 -17.781 1 81.12 172 PHE B N 1
ATOM 3491 C CA . PHE B 1 172 ? -0.233 -23.297 -17.047 1 81.12 172 PHE B CA 1
ATOM 3492 C C . PHE B 1 172 ? -0.208 -24.297 -15.891 1 81.12 172 PHE B C 1
ATOM 3494 O O . PHE B 1 172 ? -0.652 -24 -14.781 1 81.12 172 PHE B O 1
ATOM 3501 N N . ARG B 1 173 ? 0.245 -25.438 -16.125 1 81.25 173 ARG B N 1
ATOM 3502 C CA . ARG B 1 173 ? 0.32 -26.469 -15.102 1 81.25 173 ARG B CA 1
ATOM 3503 C C . ARG B 1 173 ? 1.255 -26.062 -13.969 1 81.25 173 ARG B C 1
ATOM 3505 O O . ARG B 1 173 ? 1.036 -26.422 -12.812 1 81.25 173 ARG B O 1
ATOM 3512 N N . LEU B 1 174 ? 2.27 -25.422 -14.43 1 85.12 174 LEU B N 1
ATOM 3513 C CA . LEU B 1 174 ? 3.217 -24.922 -13.438 1 85.12 174 LEU B CA 1
ATOM 3514 C C . LEU B 1 174 ? 2.562 -23.891 -12.531 1 85.12 174 LEU B C 1
ATOM 3516 O O . LEU B 1 174 ? 2.717 -23.938 -11.312 1 85.12 174 LEU B O 1
ATOM 3520 N N . ARG B 1 175 ? 1.825 -22.984 -13.109 1 85.56 175 ARG B N 1
ATOM 3521 C CA . ARG B 1 175 ? 1.172 -21.922 -12.359 1 85.56 175 ARG B CA 1
ATOM 3522 C C . ARG B 1 175 ? 0.093 -22.484 -11.438 1 85.56 175 ARG B C 1
ATOM 3524 O O . ARG B 1 175 ? 0.025 -22.125 -10.266 1 85.56 175 ARG B O 1
ATOM 3531 N N . LEU B 1 176 ? -0.686 -23.344 -12.008 1 88 176 LEU B N 1
ATOM 3532 C CA . LEU B 1 176 ? -1.737 -23.969 -11.211 1 88 176 LEU B CA 1
ATOM 3533 C C . LEU B 1 176 ? -1.142 -24.875 -10.141 1 88 176 LEU B C 1
ATOM 3535 O O . LEU B 1 176 ? -1.647 -24.922 -9.016 1 88 176 LEU B O 1
ATOM 3539 N N . GLY B 1 177 ? -0.106 -25.562 -10.508 1 88.56 177 GLY B N 1
ATOM 3540 C CA . GLY B 1 177 ? 0.521 -26.516 -9.609 1 88.56 177 GLY B CA 1
ATOM 3541 C C . GLY B 1 177 ? 1.062 -25.891 -8.344 1 88.56 177 GLY B C 1
ATOM 3542 O O . GLY B 1 177 ? 0.985 -26.469 -7.262 1 88.56 177 GLY B O 1
ATOM 3543 N N . VAL B 1 178 ? 1.612 -24.719 -8.484 1 91.12 178 VAL B N 1
ATOM 3544 C CA . VAL B 1 178 ? 2.178 -24.047 -7.316 1 91.12 178 VAL B CA 1
ATOM 3545 C C . VAL B 1 178 ? 1.062 -23.688 -6.34 1 91.12 178 VAL B C 1
ATOM 3547 O O . VAL B 1 178 ? 1.24 -23.766 -5.121 1 91.12 178 VAL B O 1
ATOM 3550 N N . ALA B 1 179 ? -0.035 -23.266 -6.871 1 92.81 179 ALA B N 1
ATOM 3551 C CA . ALA B 1 179 ? -1.18 -22.984 -6.012 1 92.81 179 ALA B CA 1
ATOM 3552 C C . ALA B 1 179 ? -1.696 -24.25 -5.344 1 92.81 179 ALA B C 1
ATOM 3554 O O . ALA B 1 179 ? -2.086 -24.234 -4.176 1 92.81 179 ALA B O 1
ATOM 3555 N N . GLU B 1 180 ? -1.683 -25.328 -6.02 1 91.88 180 GLU B N 1
ATOM 3556 C CA . GLU B 1 180 ? -2.156 -26.609 -5.5 1 91.88 180 GLU B CA 1
ATOM 3557 C C . GLU B 1 180 ? -1.317 -27.062 -4.309 1 91.88 180 G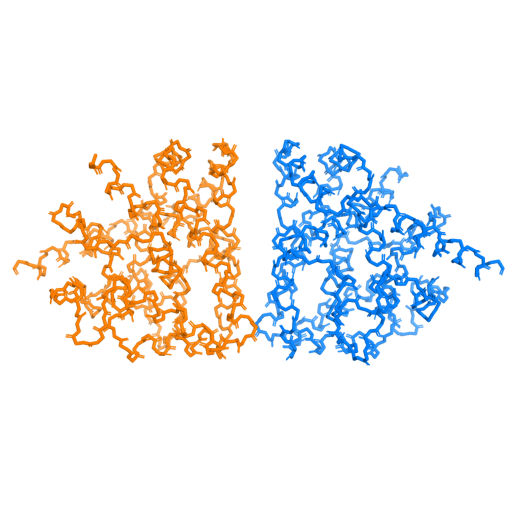LU B C 1
ATOM 3559 O O . GLU B 1 180 ? -1.849 -27.625 -3.346 1 91.88 180 GLU B O 1
ATOM 3564 N N . ILE B 1 181 ? -0.013 -26.859 -4.496 1 91.25 181 ILE B N 1
ATOM 3565 C CA . ILE B 1 181 ? 0.894 -27.297 -3.441 1 91.25 181 ILE B CA 1
ATOM 3566 C C . ILE B 1 181 ? 0.466 -26.688 -2.109 1 91.25 181 ILE B C 1
ATOM 3568 O O . ILE B 1 181 ? 0.526 -27.344 -1.068 1 91.25 181 ILE B O 1
ATOM 3572 N N . VAL B 1 182 ? 0.005 -25.5 -2.135 1 94 182 VAL B N 1
ATOM 3573 C CA . VAL B 1 182 ? -0.368 -24.781 -0.918 1 94 182 VAL B CA 1
ATOM 3574 C C . VAL B 1 182 ? -1.798 -25.141 -0.523 1 94 182 VAL B C 1
ATOM 3576 O O . VAL B 1 182 ? -2.068 -25.453 0.64 1 94 182 VAL B O 1
ATOM 3579 N N . PHE B 1 183 ? -2.713 -25.219 -1.462 1 95.06 183 PHE B N 1
ATOM 3580 C CA . PHE B 1 183 ? -4.137 -25.25 -1.157 1 95.06 183 PHE B CA 1
ATOM 3581 C C . PHE B 1 183 ? -4.633 -26.672 -0.968 1 95.06 183 PHE B C 1
ATOM 3583 O O . PHE B 1 183 ? -5.629 -26.906 -0.28 1 95.06 183 PHE B O 1
ATOM 3590 N N . ARG B 1 184 ? -3.996 -27.594 -1.545 1 92.19 184 ARG B N 1
ATOM 3591 C CA . ARG B 1 184 ? -4.504 -28.953 -1.455 1 92.19 184 ARG B CA 1
ATOM 3592 C C . ARG B 1 184 ? -3.889 -29.688 -0.269 1 92.19 184 ARG B C 1
ATOM 3594 O O . ARG B 1 184 ? -4.242 -30.844 0.006 1 92.19 184 ARG B O 1
ATOM 3601 N N . ASP B 1 185 ? -2.975 -29.109 0.375 1 91.44 185 ASP B N 1
ATOM 3602 C CA . ASP B 1 185 ? -2.412 -29.594 1.633 1 91.44 185 ASP B CA 1
ATOM 3603 C C . ASP B 1 185 ? -2.906 -28.766 2.811 1 91.44 185 ASP B C 1
ATOM 3605 O O . ASP B 1 185 ? -2.375 -27.672 3.078 1 91.44 185 ASP B O 1
ATOM 3609 N N . THR B 1 186 ? -3.764 -29.344 3.613 1 93.88 186 THR B N 1
ATOM 3610 C CA . THR B 1 186 ? -4.422 -28.609 4.688 1 93.88 186 THR B CA 1
ATOM 3611 C C . THR B 1 186 ? -3.402 -28.109 5.707 1 93.88 186 THR B C 1
ATOM 3613 O O . THR B 1 186 ? -3.514 -26.984 6.211 1 93.88 186 THR B O 1
ATOM 3616 N N . ALA B 1 187 ? -2.484 -28.969 6.031 1 94.69 187 ALA B N 1
ATOM 3617 C CA . ALA B 1 187 ? -1.464 -28.578 7 1 94.69 187 ALA B CA 1
ATOM 3618 C C . ALA B 1 187 ? -0.649 -27.391 6.492 1 94.69 187 ALA B C 1
ATOM 3620 O O . ALA B 1 187 ? -0.345 -26.469 7.25 1 94.69 187 ALA B O 1
ATOM 3621 N N . LYS B 1 188 ? -0.294 -27.453 5.25 1 93.75 188 LYS B N 1
ATOM 3622 C CA . LYS B 1 188 ? 0.468 -26.359 4.648 1 93.75 188 LYS B CA 1
ATOM 3623 C C . LYS B 1 188 ? -0.36 -25.078 4.582 1 93.75 188 LYS B C 1
ATOM 3625 O O . LYS B 1 188 ? 0.158 -23.984 4.824 1 93.75 188 LYS B O 1
ATOM 3630 N N . LEU B 1 189 ? -1.604 -25.234 4.238 1 96.88 189 LEU B N 1
ATOM 3631 C CA . LEU B 1 189 ? -2.484 -24.062 4.16 1 96.88 189 LEU B CA 1
ATOM 3632 C C . LEU B 1 189 ? -2.662 -23.422 5.531 1 96.88 189 LEU B C 1
ATOM 3634 O O . LEU B 1 189 ? -2.611 -22.203 5.66 1 96.88 189 LEU B O 1
ATOM 3638 N N . ASP B 1 190 ? -2.83 -24.25 6.527 1 97.56 190 ASP B N 1
ATOM 3639 C CA . ASP B 1 190 ? -2.988 -23.75 7.887 1 97.56 190 ASP B CA 1
ATOM 3640 C C . ASP B 1 190 ? -1.726 -23.016 8.352 1 97.56 190 ASP B C 1
ATOM 3642 O O . ASP B 1 190 ? -1.807 -21.984 9.023 1 97.56 190 ASP B O 1
ATOM 3646 N N . GLU B 1 191 ? -0.646 -23.641 8.031 1 96.94 191 GLU B N 1
ATOM 3647 C CA . GLU B 1 191 ? 0.614 -22.984 8.375 1 96.94 191 GLU B CA 1
ATOM 3648 C C . GLU B 1 191 ? 0.748 -21.625 7.676 1 96.94 191 GLU B C 1
ATOM 3650 O O . GLU B 1 191 ? 1.199 -20.656 8.281 1 96.94 191 GLU B O 1
ATOM 3655 N N . THR B 1 192 ? 0.423 -21.609 6.457 1 97.5 192 THR B N 1
ATOM 3656 C CA . THR B 1 192 ? 0.453 -20.375 5.676 1 97.5 192 THR B CA 1
ATOM 3657 C C . THR B 1 192 ? -0.406 -19.297 6.332 1 97.5 192 THR B C 1
ATOM 3659 O O . THR B 1 192 ? 0.019 -18.141 6.453 1 97.5 192 THR B O 1
ATOM 3662 N N . LEU B 1 193 ? -1.583 -19.656 6.762 1 98.5 193 LEU B N 1
ATOM 3663 C CA . LEU B 1 193 ? -2.508 -18.719 7.387 1 98.5 193 LEU B CA 1
ATOM 3664 C C . LEU B 1 193 ? -1.99 -18.266 8.75 1 98.5 193 LEU B C 1
ATOM 3666 O O . LEU B 1 193 ? -2.145 -17.109 9.117 1 98.5 193 LEU B O 1
ATOM 3670 N N . ARG B 1 194 ? -1.411 -19.203 9.461 1 98.12 194 ARG B N 1
ATOM 3671 C CA . ARG B 1 194 ? -0.819 -18.844 10.742 1 98.12 194 ARG B CA 1
ATOM 3672 C C . ARG B 1 194 ? 0.296 -17.812 10.57 1 98.12 194 ARG B C 1
ATOM 3674 O O . ARG B 1 194 ? 0.358 -16.812 11.297 1 98.12 194 ARG B O 1
ATOM 3681 N N . VAL B 1 195 ? 1.164 -18.078 9.602 1 97.38 195 VAL B N 1
ATOM 3682 C CA . VAL B 1 195 ? 2.275 -17.172 9.312 1 97.38 195 VAL B CA 1
ATOM 3683 C C . VAL B 1 195 ? 1.736 -15.805 8.914 1 97.38 195 VAL B C 1
ATOM 3685 O O . VAL B 1 195 ? 2.271 -14.773 9.328 1 97.38 195 VAL B O 1
ATOM 3688 N N . ALA B 1 196 ? 0.662 -15.789 8.148 1 97.62 196 ALA B N 1
ATOM 3689 C CA . ALA B 1 196 ? 0.058 -14.547 7.656 1 97.62 196 ALA B CA 1
ATOM 3690 C C . ALA B 1 196 ? -0.374 -13.656 8.82 1 97.62 196 ALA B C 1
ATOM 3692 O O . ALA B 1 196 ? -0.344 -12.43 8.711 1 97.62 196 ALA B O 1
ATOM 3693 N N . ILE B 1 197 ? -0.717 -14.258 9.922 1 97.44 197 ILE B N 1
ATOM 3694 C CA . ILE B 1 197 ? -1.265 -13.516 11.047 1 97.44 197 ILE B CA 1
ATOM 3695 C C . ILE B 1 197 ? -0.157 -13.211 12.055 1 97.44 197 ILE B C 1
ATOM 3697 O O . ILE B 1 197 ? -0.021 -12.078 12.516 1 97.44 197 ILE B O 1
ATOM 3701 N N . GLU B 1 198 ? 0.718 -14.141 12.266 1 96.38 198 GLU B N 1
ATOM 3702 C CA . GLU B 1 198 ? 1.568 -14.062 13.453 1 96.38 198 GLU B CA 1
ATOM 3703 C C . GLU B 1 198 ? 2.965 -13.562 13.094 1 96.38 198 GLU B C 1
ATOM 3705 O O . GLU B 1 198 ? 3.709 -13.117 13.969 1 96.38 198 GLU B O 1
ATOM 3710 N N . ASP B 1 199 ? 3.314 -13.75 11.906 1 95.62 199 ASP B N 1
ATOM 3711 C CA . ASP B 1 199 ? 4.68 -13.445 11.484 1 95.62 199 ASP B CA 1
ATOM 3712 C C . ASP B 1 199 ? 4.734 -12.164 10.664 1 95.62 199 ASP B C 1
ATOM 3714 O O . ASP B 1 199 ? 3.992 -12.008 9.695 1 95.62 199 ASP B O 1
ATOM 3718 N N . ASN B 1 200 ? 5.586 -11.289 11 1 93.38 200 ASN B N 1
ATOM 3719 C CA . ASN B 1 200 ? 5.648 -10 10.32 1 93.38 200 ASN B CA 1
ATOM 3720 C C . ASN B 1 200 ? 6.797 -9.945 9.32 1 93.38 200 ASN B C 1
ATOM 3722 O O . ASN B 1 200 ? 7.047 -8.906 8.703 1 93.38 200 ASN B O 1
ATOM 3726 N N . THR B 1 201 ? 7.441 -11.023 9.031 1 92.69 201 THR B N 1
ATOM 3727 C CA . THR B 1 201 ? 8.664 -11.07 8.234 1 92.69 201 THR B CA 1
ATOM 3728 C C . THR B 1 201 ? 8.422 -10.523 6.836 1 92.69 201 THR B C 1
ATOM 3730 O O . THR B 1 201 ? 9.266 -9.828 6.277 1 92.69 201 THR B O 1
ATOM 3733 N N . PHE B 1 202 ? 7.266 -10.836 6.32 1 94.44 202 PHE B N 1
ATOM 3734 C CA . PHE B 1 202 ? 7.039 -10.516 4.914 1 94.44 202 PHE B CA 1
ATOM 3735 C C . PHE B 1 202 ? 6.086 -9.336 4.777 1 94.44 202 PHE B C 1
ATOM 3737 O O . PHE B 1 202 ? 5.633 -9.016 3.676 1 94.44 202 PHE B O 1
ATOM 3744 N N . ARG B 1 203 ? 5.801 -8.609 5.867 1 96.06 203 ARG B N 1
ATOM 3745 C CA . ARG B 1 203 ? 4.793 -7.551 5.836 1 96.06 203 ARG B CA 1
ATOM 3746 C C . ARG B 1 203 ? 5.203 -6.43 4.883 1 96.06 203 ARG B C 1
ATOM 3748 O O . ARG B 1 203 ? 4.367 -5.91 4.141 1 96.06 203 ARG B O 1
ATOM 3755 N N . SER B 1 204 ? 6.457 -6.078 4.941 1 95.81 204 SER B N 1
ATOM 3756 C CA . SER B 1 204 ? 6.941 -5.023 4.055 1 95.81 204 SER B CA 1
ATOM 3757 C C . SER B 1 204 ? 6.914 -5.473 2.6 1 95.81 204 SER B C 1
ATOM 3759 O O . SER B 1 204 ? 6.574 -4.691 1.71 1 95.81 204 SER B O 1
ATOM 3761 N N . ASP B 1 205 ? 7.305 -6.711 2.346 1 96.19 205 ASP B N 1
ATOM 3762 C CA . ASP B 1 205 ? 7.242 -7.266 0.997 1 96.19 205 ASP B CA 1
ATOM 3763 C C . ASP B 1 205 ? 5.805 -7.32 0.491 1 96.19 205 ASP B C 1
ATOM 3765 O O . ASP B 1 205 ? 5.535 -7 -0.669 1 96.19 205 ASP B O 1
ATOM 3769 N N . ASP B 1 206 ? 4.938 -7.711 1.363 1 98.06 206 ASP B N 1
ATOM 3770 C CA . ASP B 1 206 ? 3.523 -7.797 1.009 1 98.06 206 ASP B CA 1
ATOM 3771 C C . ASP B 1 206 ? 2.947 -6.414 0.709 1 98.06 206 ASP B C 1
ATOM 3773 O O . ASP B 1 206 ? 2.066 -6.273 -0.141 1 98.06 206 ASP B O 1
ATOM 3777 N N . LEU B 1 207 ? 3.4 -5.414 1.439 1 98.25 207 LEU B N 1
ATOM 3778 C CA . LEU B 1 207 ? 3.002 -4.039 1.151 1 98.25 207 LEU B CA 1
ATOM 3779 C C . LEU B 1 207 ? 3.371 -3.654 -0.277 1 98.25 207 LEU B C 1
ATOM 3781 O O . LEU B 1 207 ? 2.527 -3.164 -1.03 1 98.25 207 LEU B O 1
ATOM 3785 N N . GLU B 1 208 ? 4.641 -3.879 -0.625 1 98.25 208 GLU B N 1
ATOM 3786 C CA . GLU B 1 208 ? 5.102 -3.559 -1.974 1 98.25 208 GLU B CA 1
ATOM 3787 C C . GLU B 1 208 ? 4.352 -4.379 -3.021 1 98.25 208 GLU B C 1
ATOM 3789 O O . GLU B 1 208 ? 4.047 -3.877 -4.105 1 98.25 208 GLU B O 1
ATOM 3794 N N . PHE B 1 209 ? 4.125 -5.629 -2.703 1 98.62 209 PHE B N 1
ATOM 3795 C CA . PHE B 1 209 ? 3.381 -6.508 -3.596 1 98.62 209 PHE B CA 1
ATOM 3796 C C . PHE B 1 209 ? 1.976 -5.969 -3.838 1 98.62 209 PHE B C 1
ATOM 3798 O O . PHE B 1 209 ? 1.505 -5.934 -4.977 1 98.62 209 PHE B O 1
ATOM 3805 N N . THR B 1 210 ? 1.299 -5.578 -2.775 1 98.69 210 THR B N 1
ATOM 3806 C CA . THR B 1 210 ? -0.058 -5.055 -2.875 1 98.69 210 THR B CA 1
ATOM 3807 C C . THR B 1 210 ? -0.078 -3.756 -3.676 1 98.69 210 THR B C 1
ATOM 3809 O O . THR B 1 210 ? -0.967 -3.545 -4.504 1 98.69 210 THR B O 1
ATOM 3812 N N . PHE B 1 211 ? 0.916 -2.914 -3.439 1 97.25 211 PHE B N 1
ATOM 3813 C CA . PHE B 1 211 ? 1.043 -1.687 -4.215 1 97.25 211 PHE B CA 1
ATOM 3814 C C . PHE B 1 211 ? 1.188 -1.999 -5.703 1 97.25 211 PHE B C 1
ATOM 3816 O O . PHE B 1 211 ? 0.598 -1.319 -6.543 1 97.25 211 PHE B O 1
ATOM 3823 N N . ALA B 1 212 ? 1.999 -2.967 -6.008 1 98.31 212 ALA B N 1
ATOM 3824 C CA . ALA B 1 212 ? 2.234 -3.348 -7.398 1 98.31 212 ALA B CA 1
ATOM 3825 C C . ALA B 1 212 ? 0.952 -3.857 -8.055 1 98.31 212 ALA B C 1
ATOM 3827 O O . ALA B 1 212 ? 0.612 -3.453 -9.164 1 98.31 212 ALA B O 1
ATOM 3828 N N . ALA B 1 213 ? 0.257 -4.758 -7.375 1 98.56 213 ALA B N 1
ATOM 3829 C CA . ALA B 1 213 ? -0.983 -5.312 -7.906 1 98.56 213 ALA B CA 1
ATOM 3830 C C . ALA B 1 213 ? -1.998 -4.211 -8.195 1 98.56 213 ALA B C 1
ATOM 3832 O O . ALA B 1 213 ? -2.623 -4.199 -9.258 1 98.56 213 ALA B O 1
ATOM 3833 N N . ARG B 1 214 ? -2.141 -3.332 -7.266 1 97.44 214 ARG B N 1
ATOM 3834 C CA . ARG B 1 214 ? -3.09 -2.238 -7.441 1 97.44 214 ARG B CA 1
ATOM 3835 C C . ARG B 1 214 ? -2.623 -1.278 -8.531 1 97.44 214 ARG B C 1
ATOM 3837 O O . ARG B 1 214 ? -3.441 -0.705 -9.258 1 97.44 214 ARG B O 1
ATOM 3844 N N . GLY B 1 215 ? -1.327 -1.058 -8.586 1 95.75 215 GLY B N 1
ATOM 3845 C CA . GLY B 1 215 ? -0.787 -0.221 -9.648 1 95.75 215 GLY B CA 1
ATOM 3846 C C . GLY B 1 215 ? -1.092 -0.747 -11.039 1 95.75 215 GLY B C 1
ATOM 3847 O O . GLY B 1 215 ? -1.489 0.015 -11.922 1 95.75 215 GLY B O 1
ATOM 3848 N N . TRP B 1 216 ? -0.915 -2.023 -11.219 1 97.38 216 TRP B N 1
ATOM 3849 C CA . TRP B 1 216 ? -1.233 -2.625 -12.508 1 97.38 216 TRP B CA 1
ATOM 3850 C C . TRP B 1 216 ? -2.723 -2.504 -12.812 1 97.38 216 TRP B C 1
ATOM 3852 O O . TRP B 1 216 ? -3.109 -2.209 -13.945 1 97.38 216 TRP B O 1
ATOM 3862 N N . ALA B 1 217 ? -3.518 -2.764 -11.828 1 96.75 217 ALA B N 1
ATOM 3863 C CA . ALA B 1 217 ? -4.965 -2.668 -12.016 1 96.75 217 ALA B CA 1
ATOM 3864 C C . ALA B 1 217 ? -5.371 -1.261 -12.438 1 96.75 217 ALA B C 1
ATOM 3866 O O . ALA B 1 217 ? -6.258 -1.094 -13.281 1 96.75 217 ALA B O 1
ATOM 3867 N N . GLU B 1 218 ? -4.762 -0.302 -11.82 1 93.25 218 GLU B N 1
ATOM 3868 C CA . GLU B 1 218 ? -5.066 1.081 -12.18 1 93.25 218 GLU B CA 1
ATOM 3869 C C . GLU B 1 218 ? -4.652 1.383 -13.617 1 93.25 218 GLU B C 1
ATOM 3871 O O . GLU B 1 218 ? -5.379 2.055 -14.352 1 93.25 218 GLU B O 1
ATOM 3876 N N . CYS B 1 219 ? -3.49 0.925 -14.031 1 92.75 219 CYS B N 1
ATOM 3877 C CA . CYS B 1 219 ? -3.035 1.095 -15.406 1 92.75 219 CYS B CA 1
ATOM 3878 C C . CYS B 1 219 ? -4.043 0.506 -16.391 1 92.75 219 CYS B C 1
ATOM 3880 O O . CYS B 1 219 ? -4.355 1.125 -17.406 1 92.75 219 CYS B O 1
ATOM 3882 N N . VAL B 1 220 ? -4.488 -0.645 -16.031 1 94.88 220 VAL B N 1
ATOM 3883 C CA . VAL B 1 220 ? -5.418 -1.372 -16.891 1 94.88 220 VAL B CA 1
ATOM 3884 C C . VAL B 1 220 ? -6.758 -0.647 -16.938 1 94.88 220 VAL B C 1
ATOM 3886 O O . VAL B 1 220 ? -7.344 -0.472 -18 1 94.88 220 VAL B O 1
ATOM 3889 N N . SER B 1 221 ? -7.191 -0.223 -15.805 1 92.5 221 SER B N 1
ATOM 3890 C CA . SER B 1 221 ? -8.484 0.453 -15.719 1 92.5 221 SER B CA 1
ATOM 3891 C C . SER B 1 221 ? -8.477 1.752 -16.516 1 92.5 221 SER B C 1
ATOM 3893 O O . SER B 1 221 ? -9.484 2.107 -17.141 1 92.5 221 SER B O 1
ATOM 3895 N N . LEU B 1 222 ? -7.398 2.439 -16.562 1 89.38 222 LEU B N 1
ATOM 3896 C CA . LEU B 1 222 ? -7.301 3.736 -17.219 1 89.38 222 LEU B CA 1
ATOM 3897 C C . LEU B 1 222 ? -6.844 3.58 -18.672 1 89.38 222 LEU B C 1
ATOM 3899 O O . LEU B 1 222 ? -6.91 4.531 -19.453 1 89.38 222 LEU B O 1
ATOM 3903 N N . GLY B 1 223 ? -6.406 2.389 -18.984 1 91.25 223 GLY B N 1
ATOM 3904 C CA . GLY B 1 223 ? -5.906 2.139 -20.328 1 91.25 223 GLY B CA 1
ATOM 3905 C C . GLY B 1 223 ? -4.602 2.859 -20.625 1 91.25 223 GLY B C 1
ATOM 3906 O O . GLY B 1 223 ? -4.402 3.367 -21.734 1 91.25 223 GLY B O 1
ATOM 3907 N N . HIS B 1 224 ? -3.793 2.941 -19.641 1 90 224 HIS B N 1
ATOM 3908 C CA . HIS B 1 224 ? -2.557 3.703 -19.781 1 90 224 HIS B CA 1
ATOM 3909 C C . HIS B 1 224 ? -1.4 2.801 -20.203 1 90 224 HIS B C 1
ATOM 3911 O O . HIS B 1 224 ? -0.604 2.379 -19.359 1 90 224 HIS B O 1
ATOM 3917 N N . PHE B 1 225 ? -1.142 2.734 -21.438 1 92.06 225 PHE B N 1
ATOM 3918 C CA . PHE B 1 225 ? -0.068 1.917 -22 1 92.06 225 PHE B CA 1
ATOM 3919 C C . PHE B 1 225 ? 1.295 2.475 -21.609 1 92.06 225 PHE B C 1
ATOM 3921 O O . PHE B 1 225 ? 2.221 1.717 -21.312 1 92.06 225 PHE B O 1
ATOM 3928 N N . GLU B 1 226 ? 1.381 3.764 -21.609 1 91.06 226 GLU B N 1
ATOM 3929 C CA . GLU B 1 226 ? 2.67 4.383 -21.312 1 91.06 226 GLU B CA 1
ATOM 3930 C C . GLU B 1 226 ? 3.102 4.113 -19.875 1 91.06 226 GLU B C 1
ATOM 3932 O O . GLU B 1 226 ? 4.273 3.82 -19.625 1 91.06 226 GLU B O 1
ATOM 3937 N N . THR B 1 227 ? 2.195 4.27 -19.031 1 90.56 227 THR B N 1
ATOM 3938 C CA . THR B 1 227 ? 2.502 3.979 -17.625 1 90.56 227 THR B CA 1
ATOM 3939 C C . THR B 1 227 ? 2.855 2.506 -17.453 1 90.56 227 THR B C 1
ATOM 3941 O O . THR B 1 227 ? 3.766 2.17 -16.688 1 90.56 227 THR B O 1
ATOM 3944 N N . TRP B 1 228 ? 2.109 1.627 -18.172 1 95.12 228 TRP B N 1
ATOM 3945 C CA . TRP B 1 228 ? 2.426 0.203 -18.141 1 95.12 228 TRP B CA 1
ATOM 3946 C C . TRP B 1 228 ? 3.852 -0.049 -18.609 1 95.12 228 TRP B C 1
ATOM 3948 O O . TRP B 1 228 ? 4.605 -0.785 -17.969 1 95.12 228 TRP B O 1
ATOM 3958 N N . LYS B 1 229 ? 4.148 0.575 -19.672 1 96.12 229 LYS B N 1
ATOM 3959 C CA . LYS B 1 229 ? 5.477 0.406 -20.25 1 96.12 229 LYS B CA 1
ATOM 3960 C C . LYS B 1 229 ? 6.566 0.843 -19.281 1 96.12 229 LYS B C 1
ATOM 3962 O O . LYS B 1 229 ? 7.531 0.112 -19.047 1 96.12 229 LYS B O 1
ATOM 3967 N N . GLU B 1 230 ? 6.414 1.951 -18.719 1 94 230 GLU B N 1
ATOM 3968 C CA . GLU B 1 230 ? 7.422 2.471 -17.797 1 94 230 GLU B CA 1
ATOM 3969 C C . GLU B 1 230 ? 7.598 1.55 -16.594 1 94 230 GLU B C 1
ATOM 3971 O O . GLU B 1 230 ? 8.727 1.226 -16.219 1 94 230 GLU B O 1
ATOM 3976 N N . ARG B 1 231 ? 6.488 1.144 -16.016 1 95.19 231 ARG B N 1
ATOM 3977 C CA . ARG B 1 231 ? 6.527 0.248 -14.859 1 95.19 231 ARG B CA 1
ATOM 3978 C C . ARG B 1 231 ? 7.211 -1.069 -15.211 1 95.19 231 ARG B C 1
ATOM 3980 O O . ARG B 1 231 ? 8.008 -1.588 -14.43 1 95.19 231 ARG B O 1
ATOM 3987 N N . PHE B 1 232 ? 6.852 -1.567 -16.375 1 97.94 232 PHE B N 1
ATOM 3988 C CA . PHE B 1 232 ? 7.402 -2.844 -16.812 1 97.94 232 PHE B CA 1
ATOM 3989 C C . PHE B 1 232 ? 8.891 -2.719 -17.109 1 97.94 232 PHE B C 1
ATOM 3991 O O . PHE B 1 232 ? 9.695 -3.52 -16.609 1 97.94 232 PHE B O 1
ATOM 3998 N N . VAL B 1 233 ? 9.266 -1.692 -17.766 1 97.94 233 VAL B N 1
ATOM 3999 C CA . VAL B 1 233 ? 10.617 -1.582 -18.297 1 97.94 233 VAL B CA 1
ATOM 4000 C C . VAL B 1 233 ? 11.602 -1.279 -17.172 1 97.94 233 VAL B C 1
ATOM 4002 O O . VAL B 1 233 ? 12.719 -1.802 -17.156 1 97.94 233 VAL B O 1
ATOM 4005 N N . VAL B 1 234 ? 11.18 -0.447 -16.266 1 97 234 VAL B N 1
ATOM 4006 C CA . VAL B 1 234 ? 12.078 -0.136 -15.156 1 97 234 VAL B CA 1
ATOM 4007 C C . VAL B 1 234 ? 12.344 -1.396 -14.336 1 97 234 VAL B C 1
ATOM 4009 O O . VAL B 1 234 ? 13.469 -1.622 -13.883 1 97 234 VAL B O 1
ATOM 4012 N N . THR B 1 235 ? 11.367 -2.197 -14.133 1 98.12 235 THR B N 1
ATOM 4013 C CA . THR B 1 235 ? 11.516 -3.457 -13.414 1 98.12 235 THR B CA 1
ATOM 4014 C C . THR B 1 235 ? 12.328 -4.457 -14.227 1 98.12 235 THR B C 1
ATOM 4016 O O . THR B 1 235 ? 13.188 -5.152 -13.688 1 98.12 235 THR B O 1
ATOM 4019 N N . GLN B 1 236 ? 12 -4.488 -15.477 1 98.19 236 GLN B N 1
ATOM 4020 C CA . GLN B 1 236 ? 12.727 -5.352 -16.406 1 98.19 236 GLN B CA 1
ATOM 4021 C C . GLN B 1 236 ? 14.219 -5.039 -16.391 1 98.19 236 GLN B C 1
ATOM 4023 O O . GLN B 1 236 ? 15.047 -5.949 -16.344 1 98.19 236 GLN B O 1
ATOM 4028 N N . ASN B 1 237 ? 14.555 -3.785 -16.391 1 98.19 237 ASN B N 1
ATOM 4029 C CA . ASN B 1 237 ? 15.953 -3.361 -16.406 1 98.19 237 ASN B CA 1
ATOM 4030 C C . ASN B 1 237 ? 16.672 -3.764 -15.117 1 98.19 237 ASN B C 1
ATOM 4032 O O . ASN B 1 237 ? 17.875 -4.051 -15.133 1 98.19 237 ASN B O 1
ATOM 4036 N N . PHE B 1 238 ? 16 -3.773 -14.07 1 98 238 PHE B N 1
ATOM 4037 C CA . PHE B 1 238 ? 16.562 -4.184 -12.797 1 98 238 PHE B CA 1
ATOM 4038 C C . PHE B 1 238 ? 16.984 -5.652 -12.828 1 98 238 PHE B C 1
ATOM 4040 O O . PHE B 1 238 ? 18.031 -6.023 -12.312 1 98 238 PHE B O 1
ATOM 4047 N N . PHE B 1 239 ? 16.188 -6.512 -13.438 1 97.62 239 PHE B N 1
ATOM 4048 C CA . PHE B 1 239 ? 16.422 -7.949 -13.414 1 97.62 239 PHE B CA 1
ATOM 4049 C C . PHE B 1 239 ? 17.234 -8.383 -14.633 1 97.62 239 PHE B C 1
ATOM 4051 O O . PHE B 1 239 ? 17.703 -9.523 -14.695 1 97.62 239 PHE B O 1
ATOM 4058 N N . LYS B 1 240 ? 17.438 -7.57 -15.586 1 97.06 240 LYS B N 1
ATOM 4059 C CA . LYS B 1 240 ? 18 -7.871 -16.906 1 97.06 240 LYS B CA 1
ATOM 4060 C C . LYS B 1 240 ? 19.328 -8.594 -16.781 1 97.06 240 LYS B C 1
ATOM 4062 O O . LYS B 1 240 ? 19.594 -9.57 -17.484 1 97.06 240 LYS B O 1
ATOM 4067 N N . PRO B 1 241 ? 20.188 -8.18 -15.844 1 95.25 241 PRO B N 1
ATOM 4068 C CA . PRO B 1 241 ? 21.484 -8.852 -15.734 1 95.25 241 PRO B CA 1
ATOM 4069 C C . PRO B 1 241 ? 21.359 -10.312 -15.312 1 95.25 241 PRO B C 1
ATOM 4071 O O . PRO B 1 241 ? 22.297 -11.094 -15.5 1 95.25 241 PRO B O 1
ATOM 4074 N N . ARG B 1 242 ? 20.219 -10.727 -14.875 1 94.56 242 ARG B N 1
ATOM 4075 C CA . ARG B 1 242 ? 20.047 -12.07 -14.336 1 94.56 242 ARG B CA 1
ATOM 4076 C C . ARG B 1 242 ? 19.266 -12.961 -15.297 1 94.56 242 ARG B C 1
ATOM 4078 O O . ARG B 1 242 ? 19.125 -14.156 -15.062 1 94.56 242 ARG B O 1
ATOM 4085 N N . PHE B 1 243 ? 18.844 -12.477 -16.422 1 95.44 243 PHE B N 1
ATOM 4086 C CA . PHE B 1 243 ? 17.969 -13.195 -17.328 1 95.44 243 PHE B CA 1
ATOM 4087 C C . PHE B 1 243 ? 18.672 -14.414 -17.906 1 95.44 243 PHE B C 1
ATOM 4089 O O . PHE B 1 243 ? 18.094 -15.5 -17.984 1 95.44 243 PHE B O 1
ATOM 4096 N N . PRO B 1 244 ? 19.938 -14.273 -18.281 1 94.12 244 PRO B N 1
ATOM 4097 C CA . PRO B 1 244 ? 20.594 -15.445 -18.875 1 94.12 244 PRO B CA 1
ATOM 4098 C C . PRO B 1 244 ? 20.641 -16.641 -17.922 1 94.12 244 PRO B C 1
ATOM 4100 O O . PRO B 1 244 ? 20.266 -17.75 -18.281 1 94.12 244 PRO B O 1
ATOM 4103 N N . GLU B 1 245 ? 21.016 -16.391 -16.734 1 92.25 245 GLU B N 1
ATOM 4104 C CA . GLU B 1 245 ? 21.078 -17.453 -15.734 1 92.25 245 GLU B CA 1
ATOM 4105 C C . GLU B 1 245 ? 19.688 -17.984 -15.414 1 92.25 245 GLU B C 1
ATOM 4107 O O . GLU B 1 245 ? 19.5 -19.203 -15.289 1 92.25 245 GLU B O 1
ATOM 4112 N N . ALA B 1 246 ? 18.781 -17.141 -15.297 1 91.06 246 ALA B N 1
ATOM 4113 C CA . ALA B 1 246 ? 17.406 -17.516 -14.969 1 91.06 246 ALA B CA 1
ATOM 4114 C C . ALA B 1 246 ? 16.797 -18.359 -16.078 1 91.06 246 ALA B C 1
ATOM 4116 O O . ALA B 1 246 ? 16.047 -19.297 -15.797 1 91.06 246 ALA B O 1
ATOM 4117 N N . THR B 1 247 ? 17.062 -17.984 -17.266 1 92.56 247 THR B N 1
ATOM 4118 C CA . THR B 1 247 ? 16.547 -18.734 -18.406 1 92.56 247 THR B CA 1
ATOM 4119 C C . THR B 1 247 ? 17.094 -20.156 -18.406 1 92.56 247 THR B C 1
ATOM 4121 O O . THR B 1 247 ? 16.344 -21.109 -18.656 1 92.56 247 THR B O 1
ATOM 4124 N N . LYS B 1 248 ? 18.328 -20.266 -18.141 1 94.31 248 LYS B N 1
ATOM 4125 C CA . LYS B 1 248 ? 18.953 -21.594 -18.094 1 94.31 248 LYS B CA 1
ATOM 4126 C C . LYS B 1 248 ? 18.312 -22.469 -17.031 1 94.31 248 LYS B C 1
ATOM 4128 O O . LYS B 1 248 ? 17.938 -23.609 -17.297 1 94.31 248 LYS B O 1
ATOM 4133 N N . VAL B 1 249 ? 18.172 -21.953 -15.891 1 91.69 249 VAL B N 1
ATOM 4134 C CA . VAL B 1 249 ? 17.594 -22.703 -14.773 1 91.69 249 VAL B CA 1
ATOM 4135 C C . VAL B 1 249 ? 16.125 -22.984 -15.047 1 91.69 249 VAL B C 1
ATOM 4137 O O . VAL B 1 249 ? 15.641 -24.094 -14.758 1 91.69 249 VAL B O 1
ATOM 4140 N N . GLY B 1 250 ? 15.469 -22.016 -15.578 1 90.81 250 GLY B N 1
ATOM 4141 C CA . GLY B 1 250 ? 14.062 -22.188 -15.898 1 90.81 250 GLY B CA 1
ATOM 4142 C C . GLY B 1 250 ? 13.812 -23.281 -16.922 1 90.81 250 GLY B C 1
ATOM 4143 O O . GLY B 1 250 ? 12.883 -24.078 -16.766 1 90.81 250 GLY B O 1
ATOM 4144 N N . ASN B 1 251 ? 14.609 -23.281 -17.875 1 91.44 251 ASN B N 1
ATOM 4145 C CA . ASN B 1 251 ? 14.484 -24.312 -18.906 1 91.44 251 ASN B CA 1
ATOM 4146 C C . ASN B 1 251 ? 14.781 -25.688 -18.344 1 91.44 251 ASN B C 1
ATOM 4148 O O . ASN B 1 251 ? 14.125 -26.672 -18.703 1 91.44 251 ASN B O 1
ATOM 4152 N N . ALA B 1 252 ? 15.773 -25.734 -17.516 1 92.62 252 ALA B N 1
ATOM 4153 C CA . ALA B 1 252 ? 16.094 -27 -16.859 1 92.62 252 ALA B CA 1
ATOM 4154 C C . ALA B 1 252 ? 14.922 -27.484 -16 1 92.62 252 ALA B C 1
ATOM 4156 O O . ALA B 1 252 ? 14.625 -28.672 -15.961 1 92.62 252 ALA B O 1
ATOM 4157 N N . MET B 1 253 ? 14.312 -26.562 -15.336 1 90.19 253 MET B N 1
ATOM 4158 C CA . MET B 1 253 ? 13.164 -26.875 -14.5 1 90.19 253 MET B CA 1
ATOM 4159 C C . MET B 1 253 ? 12.008 -27.406 -15.336 1 90.19 253 MET B C 1
ATOM 4161 O O . MET B 1 253 ? 11.406 -28.438 -15.008 1 90.19 253 MET B O 1
ATOM 4165 N N . MET B 1 254 ? 11.742 -26.781 -16.422 1 87.94 254 MET B N 1
ATOM 4166 C CA . MET B 1 254 ? 10.656 -27.188 -17.312 1 87.94 254 MET B CA 1
ATOM 4167 C C . MET B 1 254 ? 10.906 -28.578 -17.891 1 87.94 254 MET B C 1
ATOM 4169 O O . MET B 1 254 ? 10 -29.406 -17.969 1 87.94 254 MET B O 1
ATOM 4173 N N . LYS B 1 255 ? 12.102 -28.75 -18.266 1 89.88 255 LYS B N 1
ATOM 4174 C CA . LYS B 1 255 ? 12.484 -30.062 -18.797 1 89.88 255 LYS B CA 1
ATOM 4175 C C . LYS B 1 255 ? 12.273 -31.156 -17.766 1 89.88 255 LYS B C 1
ATOM 4177 O O . LYS B 1 255 ? 11.75 -32.219 -18.094 1 89.88 255 LYS B O 1
ATOM 4182 N N . ALA B 1 256 ? 12.695 -30.859 -16.609 1 87.19 256 ALA B N 1
ATOM 4183 C CA . ALA B 1 256 ? 12.547 -31.844 -15.539 1 87.19 256 ALA B CA 1
ATOM 4184 C C . ALA B 1 256 ? 11.078 -32.156 -15.273 1 87.19 256 ALA B C 1
ATOM 4186 O O . ALA B 1 256 ? 10.711 -33.281 -14.992 1 87.19 256 ALA B O 1
ATOM 4187 N N . LEU B 1 257 ? 10.258 -31.188 -15.328 1 83.88 257 LEU B N 1
ATOM 4188 C CA . LEU B 1 257 ? 8.828 -31.359 -15.102 1 83.88 257 LEU B CA 1
ATOM 4189 C C . LEU B 1 257 ? 8.195 -32.188 -16.219 1 83.88 257 LEU B C 1
ATOM 4191 O O . LEU B 1 257 ? 7.348 -33.062 -15.945 1 83.88 257 LEU B O 1
ATOM 4195 N N . LEU B 1 258 ? 8.602 -31.953 -17.422 1 84.25 258 LEU B N 1
ATOM 4196 C CA . LEU B 1 258 ? 8.086 -32.719 -18.562 1 84.25 258 LEU B CA 1
ATOM 4197 C C . LEU B 1 258 ? 8.539 -34.156 -18.516 1 84.25 258 LEU B C 1
ATOM 4199 O O . LEU B 1 258 ? 7.777 -35.062 -18.844 1 84.25 258 LEU B O 1
ATOM 4203 N N . ASP B 1 259 ? 9.727 -34.344 -18.031 1 84.81 259 ASP B N 1
ATOM 4204 C CA . ASP B 1 259 ? 10.289 -35.688 -17.922 1 84.81 259 ASP B CA 1
ATOM 4205 C C . ASP B 1 259 ? 9.625 -36.469 -16.797 1 84.81 259 ASP B C 1
ATOM 4207 O O . ASP B 1 259 ? 9.555 -37.719 -16.859 1 84.81 259 ASP B O 1
ATOM 4211 N N . SER B 1 260 ? 9.266 -35.688 -15.828 1 79.5 260 SER B N 1
ATOM 4212 C CA . SER B 1 260 ? 8.648 -36.375 -14.688 1 79.5 260 SER B CA 1
ATOM 4213 C C . SER B 1 260 ? 7.242 -36.844 -15.023 1 79.5 260 SER B C 1
ATOM 4215 O O . SER B 1 260 ? 6.688 -37.719 -14.336 1 79.5 260 SER B O 1
ATOM 4217 N N . ARG B 1 261 ? 6.543 -36.438 -15.961 1 73.69 261 ARG B N 1
ATOM 4218 C CA . ARG B 1 261 ? 5.191 -36.812 -16.359 1 73.69 261 ARG B CA 1
ATOM 4219 C C . ARG B 1 261 ? 5.211 -37.938 -17.359 1 73.69 261 ARG B C 1
ATOM 4221 O O . ARG B 1 261 ? 4.168 -38.531 -17.672 1 73.69 261 ARG B O 1
ATOM 4228 N N . LYS B 1 262 ? 6.379 -38.219 -17.938 1 64.38 262 LYS B N 1
ATOM 4229 C CA . LYS B 1 262 ? 6.5 -39.406 -18.797 1 64.38 262 LYS B CA 1
ATOM 4230 C C . LYS B 1 262 ? 6.57 -40.688 -17.953 1 64.38 262 LYS B C 1
ATOM 4232 O O . LYS B 1 262 ? 7.094 -40.656 -16.844 1 64.38 262 LYS B O 1
#